Protein AF-A0A132H7J9-F1 (afdb_monomer)

pLDDT: mean 76.59, std 20.28, range [8.05, 97.94]

Mean predicted aligned error: 14.45 Å

Foldseek 3Di:
DPDDDPDDDDPPPPVVPQDPPPVPDDPDDPPPPVDDPDDDDDSDDPDDDDDDPDDADDPNCPVVCPVVCVVVVVVCVVVVVVVVVVVVVVVVVVVVVVVVVVVVVVVVVVVVVVVVVVVVVVVVVVVVVVVVVVVVVVVVVVVVVVVVVVVLVVVLVVVLVLVVVLLVVLVVVQVVQLVVVVVPDPFFDWAWLQDPARPDDLARTWIADQQAIAGEHEDQDPPVPDPDDDDPDDPVQPDPVSVVVSLVVQVVVCVVQVHQYWYQYAHPPSGHGPDPDPNSIAGSPPRDDDDPVVVNDPDWAFGGPLSVQSVLVVVVVVVCCVVPVPKDWHKDAFPPNWIKIWIADPNAIEIETEDADDPDPADDPVNLVVCCVRPVVCPLGKYWYWYKWKWFQDPVRDTDTDPTDTHSTDMDIDGPGTHIDDNVD

Solvent-accessible surface area (backbone atoms only — not comparable to full-atom values): 25227 Å² total; per-residue (Å²): 127,98,82,82,88,85,76,88,70,83,80,80,74,69,76,87,73,56,78,83,73,73,85,72,64,98,82,82,75,87,73,68,73,93,59,88,78,81,89,81,86,80,89,56,89,90,67,84,92,86,90,82,89,78,82,90,56,77,86,64,35,63,58,61,41,56,54,47,36,56,49,51,48,49,51,48,46,52,51,44,51,47,50,52,47,55,47,51,50,50,54,52,49,53,50,48,53,51,50,51,51,54,49,54,50,51,52,50,55,51,50,54,51,49,51,51,54,54,49,56,48,49,52,52,57,49,54,48,53,50,51,57,48,54,51,50,55,49,52,51,50,55,47,52,53,51,53,51,52,49,51,52,53,52,53,50,52,50,53,51,50,53,47,55,50,34,50,54,50,51,53,46,56,50,49,62,47,44,63,61,46,56,82,74,54,84,80,37,64,65,51,76,55,61,63,92,48,98,82,64,69,88,42,71,32,29,35,34,42,36,47,37,43,38,37,30,31,80,36,74,59,66,46,91,83,46,92,87,56,80,76,86,68,61,100,86,47,95,47,78,62,51,57,50,53,50,52,49,55,38,42,56,54,22,57,78,48,73,29,48,37,30,32,35,43,22,34,78,76,85,48,37,64,67,45,87,65,83,76,37,31,21,31,69,84,79,65,47,80,48,59,70,81,82,66,47,60,99,65,87,33,76,58,31,68,56,60,52,38,53,50,53,48,50,55,52,55,48,54,45,38,73,80,35,77,80,47,52,76,47,58,45,82,46,69,100,61,35,34,31,39,40,35,35,56,96,92,41,72,36,40,30,41,44,48,88,48,75,98,65,95,67,83,51,66,72,59,52,52,50,45,49,68,78,37,61,90,52,56,85,50,59,35,28,39,40,35,54,46,44,30,29,50,44,101,84,74,45,74,39,82,40,94,70,59,41,41,33,53,64,67,47,78,46,78,76,45,73,46,69,54,69,88,88,97

Structure (mmCIF, N/CA/C/O backbone):
data_AF-A0A132H7J9-F1
#
_entry.id   AF-A0A132H7J9-F1
#
loop_
_atom_site.group_PDB
_atom_site.id
_atom_site.type_symbol
_atom_site.label_atom_id
_atom_site.label_alt_id
_atom_site.label_comp_id
_atom_site.label_asym_id
_atom_site.label_entity_id
_atom_site.label_seq_id
_atom_site.pdbx_PDB_ins_code
_atom_site.Cartn_x
_atom_site.Cartn_y
_atom_site.Cartn_z
_atom_site.occupancy
_atom_site.B_iso_or_equiv
_atom_site.auth_seq_id
_atom_site.auth_comp_id
_atom_site.auth_asym_id
_atom_site.auth_atom_id
_atom_site.pdbx_PDB_model_num
ATOM 1 N N . MET A 1 1 ? 111.116 64.242 15.586 1.00 50.97 1 MET A N 1
ATOM 2 C CA . MET A 1 1 ? 111.569 64.467 14.194 1.00 50.97 1 MET A CA 1
ATOM 3 C C . MET A 1 1 ? 113.022 64.935 14.108 1.00 50.97 1 MET A C 1
ATOM 5 O O . MET A 1 1 ? 113.766 64.302 13.376 1.00 50.97 1 MET A O 1
ATOM 9 N N . TYR A 1 2 ? 113.445 65.981 14.836 1.00 49.41 2 TYR A N 1
ATOM 10 C CA . TYR A 1 2 ? 114.842 66.459 14.885 1.00 49.41 2 TYR A CA 1
ATOM 11 C C . TYR A 1 2 ? 115.847 65.381 15.383 1.00 49.41 2 TYR A C 1
ATOM 13 O O . TYR A 1 2 ? 116.231 65.416 16.548 1.00 49.41 2 TYR A O 1
ATOM 21 N N . GLY A 1 3 ? 116.257 64.398 14.565 1.00 40.84 3 GLY A N 1
ATOM 22 C CA . GLY A 1 3 ? 117.256 63.423 15.032 1.00 40.84 3 GLY A CA 1
ATOM 23 C C . GLY A 1 3 ? 117.688 62.239 14.157 1.00 40.84 3 GLY A C 1
ATOM 24 O O . GLY A 1 3 ? 118.804 61.778 14.373 1.00 40.84 3 GLY A O 1
ATOM 25 N N . PHE A 1 4 ? 116.897 61.710 13.208 1.00 28.92 4 PHE A N 1
ATOM 26 C CA . PHE A 1 4 ? 117.290 60.455 12.529 1.00 28.92 4 PHE A CA 1
ATOM 27 C C . PHE A 1 4 ? 116.974 60.412 11.027 1.00 28.92 4 PHE A C 1
ATOM 29 O O . PHE A 1 4 ? 115.822 60.278 10.627 1.00 28.92 4 PHE A O 1
ATOM 36 N N . ILE A 1 5 ? 118.028 60.541 10.211 1.00 57.16 5 ILE A N 1
ATOM 37 C CA . ILE A 1 5 ? 117.982 60.649 8.736 1.00 57.16 5 ILE A CA 1
ATOM 38 C C . ILE A 1 5 ? 119.076 59.797 8.041 1.00 57.16 5 ILE A C 1
ATOM 40 O O . ILE A 1 5 ? 118.982 59.528 6.850 1.00 57.16 5 ILE A O 1
ATOM 44 N N . ALA A 1 6 ? 120.124 59.363 8.755 1.00 46.38 6 ALA A N 1
ATOM 45 C CA . ALA A 1 6 ? 121.454 59.199 8.148 1.00 46.38 6 ALA A CA 1
ATOM 46 C C . ALA A 1 6 ? 121.952 57.765 7.852 1.00 46.38 6 ALA A C 1
ATOM 48 O O . ALA A 1 6 ? 122.999 57.625 7.230 1.00 46.38 6 ALA A O 1
ATOM 49 N N . VAL A 1 7 ? 121.293 56.707 8.343 1.00 56.56 7 VAL A N 1
ATOM 50 C CA . VAL A 1 7 ? 121.995 55.426 8.629 1.00 56.56 7 VAL A CA 1
ATOM 51 C C . VAL A 1 7 ? 121.640 54.260 7.686 1.00 56.56 7 VAL A C 1
ATOM 53 O O . VAL A 1 7 ? 122.266 53.211 7.751 1.00 56.56 7 VAL A O 1
ATOM 56 N N . LEU A 1 8 ? 120.673 54.430 6.783 1.00 54.03 8 LEU A N 1
ATOM 57 C CA . LEU A 1 8 ? 120.218 53.446 5.780 1.00 54.03 8 LEU A CA 1
ATOM 58 C C . LEU A 1 8 ? 121.256 53.375 4.631 1.00 54.03 8 LEU A C 1
ATOM 60 O O . LEU A 1 8 ? 121.183 54.171 3.703 1.00 54.03 8 LEU A O 1
ATOM 64 N N . SER A 1 9 ? 122.363 52.623 4.696 1.00 8.05 9 SER A N 1
ATOM 65 C CA . SER A 1 9 ? 122.554 51.157 4.821 1.00 8.05 9 SER A CA 1
ATOM 66 C C . SER A 1 9 ? 121.818 50.346 3.747 1.00 8.05 9 SER A C 1
ATOM 68 O O . SER A 1 9 ? 120.612 50.157 3.837 1.00 8.05 9 SER A O 1
ATOM 70 N N . LEU A 1 10 ? 122.468 49.927 2.653 1.00 20.52 10 LEU A N 1
ATOM 71 C CA . LEU A 1 10 ? 123.530 48.896 2.505 1.00 20.52 10 LEU A CA 1
ATOM 72 C C . LEU A 1 10 ? 123.034 47.438 2.444 1.00 20.52 10 LEU A C 1
ATOM 74 O O . LEU A 1 10 ? 123.620 46.650 1.709 1.00 20.52 10 LEU A O 1
ATOM 78 N N . CYS A 1 11 ? 121.959 47.056 3.139 1.00 35.06 11 CYS A N 1
ATOM 79 C CA . CYS A 1 11 ? 121.608 45.632 3.328 1.00 35.06 11 CYS A CA 1
ATOM 80 C C . CYS A 1 11 ? 121.055 44.903 2.081 1.00 35.06 11 CYS A C 1
ATOM 82 O O . CYS A 1 11 ? 120.767 43.712 2.145 1.00 35.06 11 CYS A O 1
ATOM 84 N N . LEU A 1 12 ? 120.903 45.605 0.956 1.00 51.88 12 LEU A N 1
ATOM 85 C CA . LEU A 1 12 ? 120.253 45.146 -0.281 1.00 51.88 12 LEU A CA 1
ATOM 86 C C . LEU A 1 12 ? 120.899 43.877 -0.884 1.00 51.88 12 LEU A C 1
ATOM 88 O O . LEU A 1 12 ? 120.209 43.013 -1.414 1.00 51.88 12 LEU A O 1
ATOM 92 N N . LEU A 1 13 ? 122.234 43.798 -0.831 1.00 42.94 13 LEU A N 1
ATOM 93 C CA . LEU A 1 13 ? 123.091 42.969 -1.696 1.00 42.94 13 LEU A CA 1
ATOM 94 C C . LEU A 1 13 ? 122.782 41.457 -1.805 1.00 42.94 13 LEU A C 1
ATOM 96 O O . LEU A 1 13 ? 123.160 40.815 -2.781 1.00 42.94 13 LEU A O 1
ATOM 100 N N . TRP A 1 14 ? 122.222 40.846 -0.754 1.00 41.72 14 TRP A N 1
ATOM 101 C CA . TRP A 1 14 ? 122.621 39.472 -0.396 1.00 41.72 14 TRP A CA 1
ATOM 102 C C . TRP A 1 14 ? 121.597 38.352 -0.635 1.00 41.72 14 TRP A C 1
ATOM 104 O O . TRP A 1 14 ? 121.960 37.185 -0.534 1.00 41.72 14 TRP A O 1
ATOM 114 N N . HIS A 1 15 ? 120.352 38.652 -1.031 1.00 43.88 15 HIS A N 1
ATOM 115 C CA . HIS A 1 15 ? 119.448 37.594 -1.526 1.00 43.88 15 HIS A CA 1
ATOM 116 C C . HIS A 1 15 ? 119.684 37.249 -3.011 1.00 43.88 15 HIS A C 1
ATOM 118 O O . HIS A 1 15 ? 119.167 36.247 -3.501 1.00 43.88 15 HIS A O 1
ATOM 124 N N . PHE A 1 16 ? 120.544 38.001 -3.710 1.00 51.34 16 PHE A N 1
ATOM 125 C CA . PHE A 1 16 ? 120.952 37.785 -5.110 1.00 51.34 16 PHE A CA 1
ATOM 126 C C . PHE A 1 16 ? 121.833 36.529 -5.322 1.00 51.34 16 PHE A C 1
ATOM 128 O O . PHE A 1 16 ? 122.672 36.484 -6.215 1.00 51.34 16 PHE A O 1
ATOM 135 N N . TRP A 1 17 ? 121.698 35.531 -4.447 1.00 46.22 17 TRP A N 1
ATOM 136 C CA . TRP A 1 17 ? 122.647 34.431 -4.263 1.00 46.22 17 TRP A CA 1
ATOM 137 C C . TRP A 1 17 ? 122.011 33.034 -4.305 1.00 46.22 17 TRP A C 1
ATOM 139 O O . TRP A 1 17 ? 122.726 32.040 -4.315 1.00 46.22 17 TRP A O 1
ATOM 149 N N . PHE A 1 18 ? 120.676 32.945 -4.294 1.00 50.06 18 PHE A N 1
ATOM 150 C CA . PHE A 1 18 ? 119.963 31.698 -3.974 1.00 50.06 18 PHE A CA 1
ATOM 151 C C . PHE A 1 18 ? 119.156 31.087 -5.131 1.00 50.06 18 PHE A C 1
ATOM 153 O O . PHE A 1 18 ? 118.824 29.908 -5.077 1.00 50.06 18 PHE A O 1
ATOM 160 N N . TYR A 1 19 ? 118.821 31.865 -6.165 1.00 50.03 19 TYR A N 1
ATOM 161 C CA . TYR A 1 19 ? 117.887 31.425 -7.215 1.00 50.03 19 TYR A CA 1
ATOM 162 C C . TYR A 1 19 ? 118.511 30.423 -8.207 1.00 50.03 19 TYR A C 1
ATOM 164 O O . TYR A 1 19 ? 117.826 29.534 -8.707 1.00 50.03 19 TYR A O 1
ATOM 172 N N . ASP A 1 20 ? 119.819 30.531 -8.457 1.00 54.91 20 ASP A N 1
ATOM 173 C CA . ASP A 1 20 ? 120.493 29.834 -9.563 1.00 54.91 20 ASP A CA 1
ATOM 174 C C . ASP A 1 20 ? 120.840 28.358 -9.293 1.00 54.91 20 ASP A C 1
ATOM 176 O O . ASP A 1 20 ? 121.361 27.684 -10.182 1.00 54.91 20 ASP A O 1
ATOM 180 N N . LEU A 1 21 ? 120.569 27.812 -8.098 1.00 49.00 21 LEU A N 1
ATOM 181 C CA . LEU A 1 21 ? 120.975 26.433 -7.791 1.00 49.00 21 LEU A CA 1
ATOM 182 C C . LEU A 1 21 ? 119.980 25.366 -8.271 1.00 49.00 21 LEU A C 1
ATOM 184 O O . LEU A 1 21 ? 120.402 24.247 -8.549 1.00 49.00 21 LEU A O 1
ATOM 188 N N . LEU A 1 22 ? 118.680 25.670 -8.388 1.00 39.75 22 LEU A N 1
ATOM 189 C CA . LEU A 1 22 ? 117.637 24.636 -8.546 1.00 39.75 22 LEU A CA 1
ATOM 190 C C . LEU A 1 22 ? 116.855 24.609 -9.856 1.00 39.75 22 LEU A C 1
ATOM 192 O O . LEU A 1 22 ? 115.790 24.013 -9.983 1.00 39.75 22 LEU A O 1
ATOM 196 N N . TYR A 1 23 ? 117.574 25.013 -10.891 1.00 51.78 23 TYR A N 1
ATOM 197 C CA . TYR A 1 23 ? 117.462 24.547 -12.273 1.00 51.78 23 TYR A CA 1
ATOM 198 C C . TYR A 1 23 ? 117.686 23.008 -12.464 1.00 51.78 23 TYR A C 1
ATOM 200 O O . TYR A 1 23 ? 118.019 22.553 -13.552 1.00 51.78 23 TYR A O 1
ATOM 208 N N . TYR A 1 24 ? 117.572 22.165 -11.425 1.00 47.78 24 TYR A N 1
ATOM 209 C CA . TYR A 1 24 ? 118.338 20.904 -11.357 1.00 47.78 24 TYR A CA 1
ATOM 210 C C . TYR 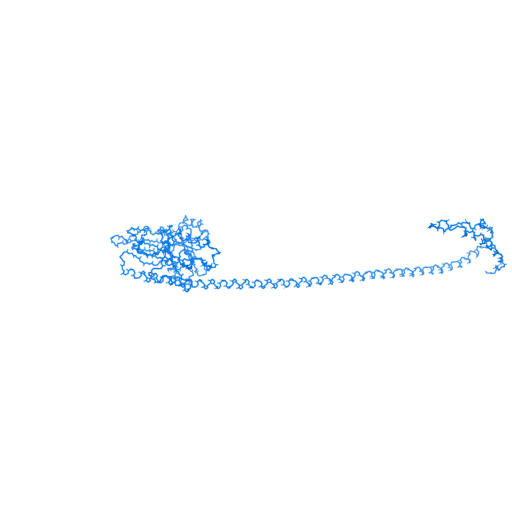A 1 24 ? 117.692 19.626 -11.955 1.00 47.78 24 TYR A C 1
ATOM 212 O O . TYR A 1 24 ? 118.424 18.658 -12.135 1.00 47.78 24 TYR A O 1
ATOM 220 N N . ASN A 1 25 ? 116.374 19.546 -12.242 1.00 48.34 25 ASN A N 1
ATOM 221 C CA . ASN A 1 25 ? 115.704 18.218 -12.315 1.00 48.34 25 ASN A CA 1
ATOM 222 C C . ASN A 1 25 ? 114.849 17.801 -13.536 1.00 48.34 25 ASN A C 1
ATOM 224 O O . ASN A 1 25 ? 114.648 16.601 -13.709 1.00 48.34 25 ASN A O 1
ATOM 228 N N . THR A 1 26 ? 114.342 18.674 -14.412 1.00 44.09 26 THR A N 1
ATOM 229 C CA . THR A 1 26 ? 113.275 18.273 -15.373 1.00 44.09 26 THR A CA 1
ATOM 230 C C . THR A 1 26 ? 113.697 17.427 -16.589 1.00 44.09 26 THR A C 1
ATOM 232 O O . THR A 1 26 ? 112.843 17.112 -17.416 1.00 44.09 26 THR A O 1
ATOM 235 N N . TYR A 1 27 ? 114.978 17.065 -16.747 1.00 49.38 27 TYR A N 1
ATOM 236 C CA . TYR A 1 27 ? 115.521 16.634 -18.051 1.00 49.38 27 TYR A CA 1
ATOM 237 C C . TYR A 1 27 ? 116.008 15.177 -18.183 1.00 49.38 27 TYR A C 1
ATOM 239 O O . TYR A 1 27 ? 116.503 14.822 -19.252 1.00 49.38 27 TYR A O 1
ATOM 247 N N . ILE A 1 28 ? 115.911 14.325 -17.151 1.00 37.62 28 ILE A N 1
ATOM 248 C CA . ILE A 1 28 ? 116.620 13.023 -17.172 1.00 37.62 28 ILE A CA 1
ATOM 249 C C . ILE A 1 28 ? 115.749 11.824 -17.605 1.00 37.62 28 ILE A C 1
ATOM 251 O O . ILE A 1 28 ? 116.236 10.998 -18.376 1.00 37.62 28 ILE A O 1
ATOM 255 N N . PHE A 1 29 ? 114.479 11.703 -17.184 1.00 45.03 29 PHE A N 1
ATOM 256 C CA . PHE A 1 29 ? 113.685 10.481 -17.430 1.00 45.03 29 PHE A CA 1
ATOM 257 C C . PHE A 1 29 ? 112.233 10.733 -17.895 1.00 45.03 29 PHE A C 1
ATOM 259 O O . PHE A 1 29 ? 111.514 11.476 -17.236 1.00 45.03 29 PHE A O 1
ATOM 266 N N . PRO A 1 30 ? 111.789 10.101 -19.007 1.00 47.66 30 PRO A N 1
ATOM 267 C CA . PRO A 1 30 ? 110.393 10.094 -19.467 1.00 47.66 30 PRO A CA 1
ATOM 268 C C . PRO A 1 30 ? 109.663 8.747 -19.249 1.00 47.66 30 PRO A C 1
ATOM 270 O O . PRO A 1 30 ? 108.604 8.521 -19.830 1.00 47.66 30 PRO A O 1
ATOM 273 N N . TRP A 1 31 ? 110.235 7.849 -18.442 1.00 50.66 31 TRP A N 1
ATOM 274 C CA . TRP A 1 31 ? 109.598 6.638 -17.911 1.00 50.66 31 TRP A CA 1
ATOM 275 C C . TRP A 1 31 ? 109.822 6.731 -16.389 1.00 50.66 31 TRP A C 1
ATOM 277 O O . TRP A 1 31 ? 110.976 6.761 -15.962 1.00 50.66 31 TRP A O 1
ATOM 287 N N . ARG A 1 32 ? 108.793 6.872 -15.549 1.00 40.03 32 ARG A N 1
ATOM 288 C CA . ARG A 1 32 ? 107.577 6.045 -15.472 1.00 40.03 32 ARG A CA 1
ATOM 289 C C . ARG A 1 32 ? 106.263 6.852 -15.448 1.00 40.03 32 ARG A C 1
ATOM 291 O O . ARG A 1 32 ? 105.361 6.536 -14.678 1.00 40.03 32 ARG A O 1
ATOM 298 N N . ARG A 1 33 ? 106.126 7.822 -16.353 1.00 43.59 33 ARG A N 1
ATOM 299 C CA . ARG A 1 33 ? 104.820 8.259 -16.898 1.00 43.59 33 ARG A CA 1
ATOM 300 C C . ARG A 1 33 ? 104.027 6.997 -17.263 1.00 43.59 33 ARG A C 1
ATOM 302 O O . ARG A 1 33 ? 104.491 6.230 -18.098 1.00 43.59 33 ARG A O 1
ATOM 309 N N . ASP A 1 34 ? 102.969 6.629 -16.551 1.00 49.28 34 ASP A N 1
ATOM 310 C CA . ASP A 1 34 ? 101.757 7.429 -16.347 1.00 49.28 34 ASP A CA 1
ATOM 311 C C . ASP A 1 34 ? 101.444 7.859 -14.890 1.00 49.28 34 ASP A C 1
ATOM 313 O O . ASP A 1 34 ? 100.342 8.340 -14.624 1.00 49.28 34 ASP A O 1
ATOM 317 N N . ASP A 1 35 ? 102.400 7.753 -13.956 1.00 42.41 35 ASP A N 1
ATOM 318 C CA . ASP A 1 35 ? 102.215 8.123 -12.539 1.00 42.41 35 ASP A CA 1
ATOM 319 C C . ASP A 1 35 ? 102.989 9.411 -12.135 1.00 42.41 35 ASP A C 1
ATOM 321 O O . ASP A 1 35 ? 104.213 9.474 -12.237 1.00 42.41 35 ASP A O 1
ATOM 325 N N . PHE A 1 36 ? 102.295 10.401 -11.557 1.00 45.06 36 PHE A N 1
ATOM 326 C CA . PHE A 1 36 ? 102.840 11.570 -10.825 1.00 45.06 36 PHE A CA 1
ATOM 327 C C . PHE A 1 36 ? 103.783 12.565 -11.560 1.00 45.06 36 PHE A C 1
ATOM 329 O O . PHE A 1 36 ? 103.305 13.659 -11.847 1.00 45.06 36 PHE A O 1
ATOM 336 N N . GLU A 1 37 ? 105.081 12.264 -11.756 1.00 48.12 37 GLU A N 1
ATOM 337 C CA . GLU A 1 37 ? 106.197 13.162 -12.199 1.00 48.12 37 GLU A CA 1
ATOM 338 C C . GLU A 1 37 ? 105.899 14.695 -12.191 1.00 48.12 37 GLU A C 1
ATOM 340 O O . GLU A 1 37 ? 105.429 15.244 -13.188 1.00 48.12 37 GLU A O 1
ATOM 345 N N . THR A 1 38 ? 106.144 15.519 -11.160 1.00 55.19 38 THR A N 1
ATOM 346 C CA . THR A 1 38 ? 106.938 15.425 -9.906 1.00 55.19 38 THR A CA 1
ATOM 347 C C . THR A 1 38 ? 108.460 15.194 -10.103 1.00 55.19 38 THR A C 1
ATOM 349 O O . THR A 1 38 ? 108.894 14.804 -11.180 1.00 55.19 38 THR A O 1
ATOM 352 N N . ASP A 1 39 ? 109.375 15.507 -9.169 1.00 46.34 39 ASP A N 1
ATOM 353 C CA . ASP A 1 39 ? 109.185 15.720 -7.718 1.00 46.34 39 ASP A CA 1
ATOM 354 C C . ASP A 1 39 ? 110.176 16.683 -7.016 1.00 46.34 39 ASP A C 1
ATOM 356 O O . ASP A 1 39 ? 109.766 17.473 -6.169 1.00 46.34 39 ASP A O 1
ATOM 360 N N . LEU A 1 40 ? 111.482 16.606 -7.311 1.00 58.09 40 LEU A N 1
ATOM 361 C CA . LEU A 1 40 ? 112.493 16.684 -6.240 1.00 58.09 40 LEU A CA 1
ATOM 362 C C . LEU A 1 40 ? 113.475 17.881 -6.282 1.00 58.09 40 LEU A C 1
ATOM 364 O O . LEU A 1 40 ? 113.665 18.538 -7.304 1.00 58.09 40 LEU A O 1
ATOM 368 N N . VAL A 1 41 ? 114.202 18.075 -5.170 1.00 36.09 41 VAL A N 1
ATOM 369 C CA . VAL A 1 41 ? 115.429 18.893 -5.035 1.00 36.09 41 VAL A CA 1
ATOM 370 C C . VAL A 1 41 ? 115.538 19.396 -3.580 1.00 36.09 41 VAL A C 1
ATOM 372 O O . VAL A 1 41 ? 115.444 18.566 -2.667 1.00 36.09 41 VAL A O 1
ATOM 375 N N . ARG A 1 42 ? 115.654 20.715 -3.298 1.00 39.78 42 ARG A N 1
ATOM 376 C CA . ARG A 1 42 ? 115.512 21.168 -1.887 1.00 39.78 42 ARG A CA 1
ATOM 377 C C . ARG A 1 42 ? 116.052 22.531 -1.449 1.00 39.78 42 ARG A C 1
ATOM 379 O O . ARG A 1 42 ? 116.406 22.686 -0.282 1.00 39.78 42 ARG A O 1
ATOM 386 N N . ASP A 1 43 ? 116.067 23.507 -2.334 1.00 42.34 43 ASP A N 1
ATOM 387 C CA . ASP A 1 43 ? 116.009 24.954 -2.051 1.00 42.34 43 ASP A CA 1
ATOM 388 C C . ASP A 1 43 ? 117.421 25.531 -1.773 1.00 42.34 43 ASP A C 1
ATOM 390 O O . ASP A 1 43 ? 117.912 26.459 -2.408 1.00 42.34 43 ASP A O 1
ATOM 394 N N . TRP A 1 44 ? 118.107 24.806 -0.878 1.00 27.67 44 TRP A N 1
ATOM 395 C CA . TRP A 1 44 ? 119.552 24.670 -0.661 1.00 27.67 44 TRP A CA 1
ATOM 396 C C . TRP A 1 44 ? 120.266 25.748 0.176 1.00 27.67 44 TRP A C 1
ATOM 398 O O . TRP A 1 44 ? 119.667 26.317 1.082 1.00 27.67 44 TRP A O 1
ATOM 408 N N . LEU A 1 45 ? 121.594 25.849 0.003 1.00 48.66 45 LEU A N 1
ATOM 409 C CA . LEU A 1 45 ? 122.595 26.636 0.754 1.00 48.66 45 LEU A CA 1
ATOM 410 C C . LEU A 1 45 ? 122.164 27.180 2.152 1.00 48.66 45 LEU A C 1
ATOM 412 O O . LEU A 1 45 ? 122.152 28.392 2.362 1.00 48.66 45 LEU A O 1
ATOM 416 N N . PRO A 1 46 ? 121.871 26.310 3.150 1.00 17.39 46 PRO A N 1
ATOM 417 C CA . PRO A 1 46 ? 121.857 26.690 4.577 1.00 17.39 46 PRO A CA 1
ATOM 418 C C . PRO A 1 46 ? 120.598 27.398 5.136 1.00 17.39 46 PRO A C 1
ATOM 420 O O . PRO A 1 46 ? 120.299 27.258 6.323 1.00 17.39 46 PRO A O 1
ATOM 423 N N . VAL A 1 47 ? 119.857 28.162 4.328 1.00 35.75 47 VAL A N 1
ATOM 424 C CA . VAL A 1 47 ? 118.837 29.124 4.824 1.00 35.75 47 VAL A CA 1
ATOM 425 C C . VAL A 1 47 ? 119.552 30.360 5.418 1.00 35.75 47 VAL A C 1
ATOM 427 O O . VAL A 1 47 ? 120.772 30.470 5.283 1.00 35.75 47 VAL A O 1
ATOM 430 N N . PHE A 1 48 ? 118.862 31.303 6.090 1.00 38.75 48 PHE A N 1
ATOM 431 C CA . PHE A 1 48 ? 119.550 32.518 6.570 1.00 38.75 48 PHE A CA 1
ATOM 432 C C . PHE A 1 48 ? 119.015 33.292 7.809 1.00 38.75 48 PHE A C 1
ATOM 434 O O . PHE A 1 48 ? 117.897 33.788 7.837 1.00 38.75 48 PHE A O 1
ATOM 441 N N . ILE A 1 49 ? 119.931 33.433 8.787 1.00 50.28 49 ILE A N 1
ATOM 442 C CA . ILE A 1 49 ? 120.403 34.626 9.548 1.00 50.28 49 ILE A CA 1
ATOM 443 C C . ILE A 1 49 ? 119.443 35.603 10.288 1.00 50.28 49 ILE A C 1
ATOM 445 O O . ILE A 1 49 ? 118.437 36.063 9.763 1.00 50.28 49 ILE A O 1
ATOM 449 N N . ALA A 1 50 ? 119.859 36.034 11.495 1.00 44.66 50 ALA A N 1
ATOM 450 C CA . ALA A 1 50 ? 119.341 37.195 12.247 1.00 44.66 50 ALA A CA 1
ATOM 451 C C . ALA A 1 50 ? 120.387 37.725 13.268 1.00 44.66 50 ALA A C 1
ATOM 453 O O . ALA A 1 50 ? 121.248 36.958 13.699 1.00 44.66 50 ALA A O 1
ATOM 454 N N . LEU A 1 51 ? 120.338 39.015 13.663 1.00 9.90 51 LEU A N 1
ATOM 455 C CA . LEU A 1 51 ? 121.224 39.638 14.682 1.00 9.90 51 LEU A CA 1
ATOM 456 C C . LEU A 1 51 ? 120.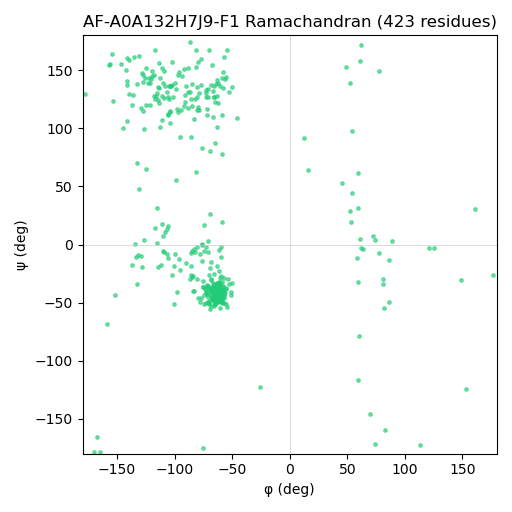714 41.042 15.134 1.00 9.90 51 LEU A C 1
ATOM 458 O O . LEU A 1 51 ? 119.584 41.395 14.816 1.00 9.90 51 LEU A O 1
ATOM 462 N N . VAL A 1 52 ? 121.570 41.838 15.817 1.00 42.41 52 VAL A N 1
ATOM 463 C CA . VAL A 1 52 ? 121.604 43.332 15.951 1.00 42.41 52 VAL A CA 1
ATOM 464 C C . VAL A 1 52 ? 121.502 43.971 17.360 1.00 42.41 52 VAL A C 1
ATOM 466 O O . VAL A 1 52 ? 121.712 45.174 17.501 1.00 42.41 52 VAL A O 1
ATOM 469 N N . SER A 1 53 ? 121.317 43.201 18.435 1.00 31.22 53 SER A N 1
ATOM 470 C CA . SER A 1 53 ? 121.810 43.563 19.789 1.00 31.22 53 SER A CA 1
ATOM 471 C C . SER A 1 53 ? 120.960 44.548 20.637 1.00 31.22 53 SER A C 1
ATOM 473 O O . SER A 1 53 ? 120.611 44.214 21.764 1.00 31.22 53 SER A O 1
ATOM 475 N N . LEU A 1 54 ? 120.647 45.733 20.089 1.00 39.47 54 LEU A N 1
ATOM 476 C CA . LEU A 1 54 ? 119.913 46.905 20.639 1.00 39.47 54 LEU A CA 1
ATOM 477 C C . LEU A 1 54 ? 120.292 47.489 22.034 1.00 39.47 54 LEU A C 1
ATOM 479 O O . LEU A 1 54 ? 120.827 46.814 22.907 1.00 39.47 54 LEU A O 1
ATOM 483 N N . LEU A 1 55 ? 120.041 48.799 22.239 1.00 34.31 55 LEU A N 1
ATOM 484 C CA . LEU A 1 55 ? 120.256 49.531 23.510 1.00 34.31 55 LEU A CA 1
ATOM 485 C C . LEU A 1 55 ? 119.531 50.908 23.521 1.00 34.31 55 LEU A C 1
ATOM 487 O O . LEU A 1 55 ? 118.925 51.299 22.527 1.00 34.31 55 LEU A O 1
ATOM 491 N N . PHE A 1 56 ? 119.698 51.664 24.617 1.00 54.38 56 PHE A N 1
ATOM 492 C CA . PHE A 1 56 ? 119.276 53.061 24.880 1.00 54.38 56 PHE A CA 1
ATOM 493 C C . PHE A 1 56 ? 117.793 53.327 25.224 1.00 54.38 56 PHE A C 1
ATOM 495 O O . PHE A 1 56 ? 116.900 52.562 24.881 1.00 54.38 56 PHE A O 1
ATOM 502 N N . PHE A 1 57 ? 117.578 54.369 26.046 1.00 44.38 57 PHE A N 1
ATOM 503 C CA . PHE A 1 57 ? 116.530 54.345 27.083 1.00 44.38 57 PHE A CA 1
ATOM 504 C C . PHE A 1 57 ? 116.042 55.718 27.611 1.00 44.38 57 PHE A C 1
ATOM 506 O O . PHE A 1 57 ? 114.884 56.077 27.406 1.00 44.38 57 PHE A O 1
ATOM 513 N N . PRO A 1 58 ? 116.882 56.474 28.352 1.00 52.38 58 PRO A N 1
ATOM 514 C CA . PRO A 1 58 ? 116.832 56.623 29.818 1.00 52.38 58 PRO A CA 1
ATOM 515 C C . PRO A 1 58 ? 115.438 56.392 30.461 1.00 52.38 58 PRO A C 1
ATOM 517 O O . PRO A 1 58 ? 114.958 55.274 30.340 1.00 52.38 58 PRO A O 1
ATOM 520 N N . LEU A 1 59 ? 114.715 57.219 31.225 1.00 53.12 59 LEU A N 1
ATOM 521 C CA . LEU A 1 59 ? 114.820 58.567 31.800 1.00 53.12 59 LEU A CA 1
ATOM 522 C C . LEU A 1 59 ? 114.407 59.843 31.026 1.00 53.12 59 LEU A C 1
ATOM 524 O O . LEU A 1 59 ? 114.146 60.833 31.694 1.00 53.12 59 LEU A O 1
ATOM 528 N N . TRP A 1 60 ? 114.153 59.930 29.718 1.00 48.28 60 TRP A N 1
ATOM 529 C CA . TRP A 1 60 ? 114.822 59.411 28.528 1.00 48.28 60 TRP A CA 1
ATOM 530 C C . TRP A 1 60 ? 113.922 59.072 27.296 1.00 48.28 60 TRP A C 1
ATOM 532 O O . TRP A 1 60 ? 114.389 59.213 26.166 1.00 48.28 60 TRP A O 1
ATOM 542 N N . LEU A 1 61 ? 112.648 58.657 27.308 1.00 31.31 61 LEU A N 1
ATOM 543 C CA . LEU A 1 61 ? 111.641 58.351 28.335 1.00 31.31 61 LEU A CA 1
ATOM 544 C C . LEU A 1 61 ? 111.183 59.484 29.275 1.00 31.31 61 LEU A C 1
ATOM 546 O O . LEU A 1 61 ? 111.646 60.613 29.214 1.00 31.31 61 LEU A O 1
ATOM 550 N N . ASP A 1 62 ? 110.154 59.185 30.059 1.00 16.12 62 ASP A N 1
ATOM 551 C CA . ASP A 1 62 ? 109.495 60.002 31.089 1.00 16.12 62 ASP A CA 1
ATOM 552 C C . ASP A 1 62 ? 108.864 61.361 30.687 1.00 16.12 62 ASP A C 1
ATOM 554 O O . ASP A 1 62 ? 107.741 61.632 31.118 1.00 16.12 62 ASP A O 1
ATOM 558 N N . ASP A 1 63 ? 109.387 62.110 29.708 1.00 50.06 63 ASP A N 1
ATOM 559 C CA . ASP A 1 63 ? 108.772 63.355 29.207 1.00 50.06 63 ASP A CA 1
ATOM 560 C C . ASP A 1 63 ? 107.982 63.335 27.869 1.00 50.06 63 ASP A C 1
ATOM 562 O O . ASP A 1 63 ? 107.058 64.126 27.746 1.00 50.06 63 ASP A O 1
ATOM 566 N N . LYS A 1 64 ? 108.135 62.505 26.823 1.00 48.69 64 LYS A N 1
ATOM 567 C CA . LYS A 1 64 ? 108.724 61.165 26.603 1.00 48.69 64 LYS A CA 1
ATOM 568 C C . LYS A 1 64 ? 108.144 60.010 27.445 1.00 48.69 64 LYS A C 1
ATOM 570 O O . LYS A 1 64 ? 108.288 58.852 27.069 1.00 48.69 64 LYS A O 1
ATOM 575 N N . ARG A 1 65 ? 107.333 60.319 28.462 1.00 44.31 65 ARG A N 1
ATOM 576 C CA . ARG A 1 65 ? 106.115 59.587 28.849 1.00 44.31 65 ARG A CA 1
ATOM 577 C C . ARG A 1 65 ? 104.951 60.538 29.087 1.00 44.31 65 ARG A C 1
ATOM 579 O O . ARG A 1 65 ? 103.859 60.121 28.766 1.00 44.31 65 ARG A O 1
ATOM 586 N N . THR A 1 66 ? 105.095 61.763 29.603 1.00 50.78 66 THR A N 1
ATOM 587 C CA . THR A 1 66 ? 103.928 62.657 29.835 1.00 50.78 66 THR A CA 1
ATOM 588 C C . THR A 1 66 ? 103.395 63.338 28.575 1.00 50.78 66 THR A C 1
ATOM 590 O O . THR A 1 66 ? 102.199 63.248 28.315 1.00 50.78 66 THR A O 1
ATOM 593 N N . ASN A 1 67 ? 104.240 63.959 27.752 1.00 53.09 67 ASN A N 1
ATOM 594 C CA . ASN A 1 67 ? 103.810 64.512 26.462 1.00 53.09 67 ASN A CA 1
ATOM 595 C C . ASN A 1 67 ? 103.596 63.386 25.437 1.00 53.09 67 ASN A C 1
ATOM 597 O O . ASN A 1 67 ? 102.600 63.379 24.721 1.00 53.09 67 ASN A O 1
ATOM 601 N N . LEU A 1 68 ? 104.442 62.345 25.489 1.00 52.75 68 LEU A N 1
ATOM 602 C CA . LEU A 1 68 ? 104.211 61.098 24.750 1.00 52.75 68 LEU A CA 1
ATOM 603 C C . LEU A 1 68 ? 102.878 60.438 25.157 1.00 52.75 68 LEU A C 1
ATOM 605 O O . LEU A 1 68 ? 102.229 59.845 24.309 1.00 52.75 68 LEU A O 1
ATOM 609 N N . LYS A 1 69 ? 102.436 60.578 26.420 1.00 51.78 69 LYS A N 1
ATOM 610 C CA . LYS A 1 69 ? 101.086 60.203 26.875 1.00 51.78 69 LYS A CA 1
ATOM 611 C C . LYS A 1 69 ? 100.029 61.137 26.323 1.00 51.78 69 LYS A C 1
ATOM 613 O O . LYS A 1 69 ? 99.062 60.608 25.827 1.00 51.78 69 LYS A O 1
ATOM 618 N N . TRP A 1 70 ? 100.142 62.464 26.385 1.00 54.81 70 TRP A N 1
ATOM 619 C CA . TRP A 1 70 ? 99.078 63.325 25.840 1.00 54.81 70 TRP A CA 1
ATOM 620 C C . TRP A 1 70 ? 98.893 63.139 24.325 1.00 54.81 70 TRP A C 1
ATOM 622 O O . TRP A 1 70 ? 97.756 63.176 23.856 1.00 54.81 70 TRP A O 1
ATOM 632 N N . GLU A 1 71 ? 99.964 62.861 23.575 1.00 54.84 71 GLU A N 1
ATOM 633 C CA . GLU A 1 71 ? 99.871 62.498 22.157 1.00 54.84 71 GLU A CA 1
ATOM 634 C C . GLU A 1 71 ? 99.361 61.063 21.953 1.00 54.84 71 GLU A C 1
ATOM 636 O O . GLU A 1 71 ? 98.345 60.913 21.278 1.00 54.84 71 GLU A O 1
ATOM 641 N N . LEU A 1 72 ? 99.926 60.021 22.594 1.00 49.66 72 LEU A N 1
ATOM 642 C CA . LEU A 1 72 ? 99.346 58.668 22.498 1.00 49.66 72 LEU A CA 1
ATOM 643 C C . LEU A 1 72 ? 97.915 58.610 23.036 1.00 49.66 72 LEU A C 1
ATOM 645 O O . LEU A 1 72 ? 97.140 57.826 22.526 1.00 49.66 72 LEU A O 1
ATOM 649 N N . GLN A 1 73 ? 97.533 59.385 24.049 1.00 77.00 73 GLN A N 1
ATOM 650 C CA . GLN A 1 73 ? 96.176 59.403 24.600 1.00 77.00 73 GLN A CA 1
ATOM 651 C C . GLN A 1 73 ? 95.222 60.116 23.656 1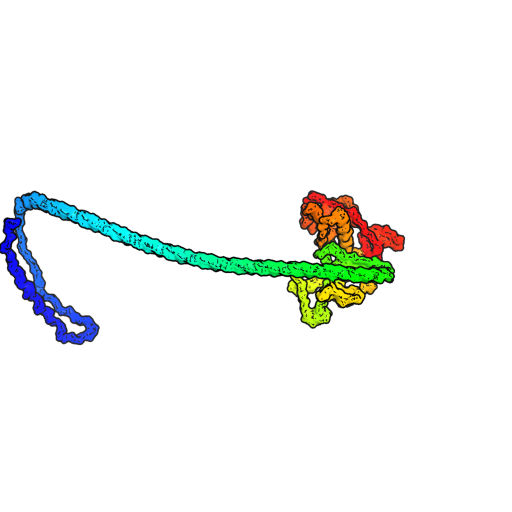.00 77.00 73 GLN A C 1
ATOM 653 O O . GLN A 1 73 ? 94.106 59.636 23.511 1.00 77.00 73 GLN A O 1
ATOM 658 N N . ARG A 1 74 ? 95.629 61.206 22.988 1.00 66.69 74 ARG A N 1
ATOM 659 C CA . ARG A 1 74 ? 94.795 61.819 21.946 1.00 66.69 74 ARG A CA 1
ATOM 660 C C . ARG A 1 74 ? 94.662 60.884 20.750 1.00 66.69 74 ARG A C 1
ATOM 662 O O . ARG A 1 74 ? 93.545 60.626 20.323 1.00 66.69 74 ARG A O 1
ATOM 669 N N . GLU A 1 75 ? 95.761 60.293 20.290 1.00 59.75 75 GLU A N 1
ATOM 670 C CA . GLU A 1 75 ? 95.732 59.349 19.175 1.00 59.75 75 GLU A CA 1
ATOM 671 C C . GLU A 1 75 ? 94.974 58.061 19.539 1.00 59.75 75 GLU A C 1
ATOM 673 O O . GLU A 1 75 ? 94.180 57.579 18.743 1.00 59.75 75 GLU A O 1
ATOM 678 N N . HIS A 1 76 ? 95.110 57.534 20.761 1.00 75.31 76 HIS A N 1
ATOM 679 C CA . HIS A 1 76 ? 94.266 56.448 21.266 1.00 75.31 76 HIS A CA 1
ATOM 680 C C . HIS A 1 76 ? 92.809 56.883 21.410 1.00 75.31 76 HIS A C 1
ATOM 682 O O . HIS A 1 76 ? 91.948 56.049 21.179 1.00 75.31 76 HIS A O 1
ATOM 688 N N . HIS A 1 77 ? 92.497 58.129 21.778 1.00 74.50 77 HIS A N 1
ATOM 689 C CA . HIS A 1 77 ? 91.115 58.602 21.904 1.00 74.50 77 HIS A CA 1
ATOM 690 C C . HIS A 1 77 ? 90.455 58.762 20.530 1.00 74.50 77 HIS A C 1
ATOM 692 O O . HIS A 1 77 ? 89.329 58.313 20.345 1.00 74.50 77 HIS A O 1
ATOM 698 N N . GLU A 1 78 ? 91.169 59.312 19.546 1.00 76.50 78 GLU A N 1
ATOM 699 C CA . GLU A 1 78 ? 90.721 59.418 18.155 1.00 76.50 78 GLU A CA 1
ATOM 700 C C . GLU A 1 78 ? 90.629 58.038 17.489 1.00 76.50 78 GLU A C 1
ATOM 702 O O . GLU A 1 78 ? 89.593 57.711 16.913 1.00 76.50 78 GLU A O 1
ATOM 707 N N . ARG A 1 79 ? 91.639 57.167 17.646 1.00 74.44 79 ARG A N 1
ATOM 708 C CA . ARG A 1 79 ? 91.582 55.762 17.198 1.00 74.44 79 ARG A CA 1
ATOM 709 C C . ARG A 1 79 ? 90.472 54.981 17.910 1.00 74.44 79 ARG A C 1
ATOM 711 O O . ARG A 1 79 ? 89.837 54.157 17.267 1.00 74.44 79 ARG A O 1
ATOM 718 N N . TYR A 1 80 ? 90.209 55.229 19.196 1.00 82.00 80 TYR A N 1
ATOM 719 C CA . TYR A 1 80 ? 89.138 54.574 19.960 1.00 82.00 80 TYR A CA 1
ATOM 720 C C . TYR A 1 80 ? 87.754 55.045 19.519 1.00 82.00 80 TYR A C 1
ATOM 722 O O . TYR A 1 80 ? 86.885 54.208 19.308 1.00 82.00 80 TYR A O 1
ATOM 730 N N . TRP A 1 81 ? 87.539 56.350 19.333 1.00 79.25 81 TRP A N 1
ATOM 731 C CA . TRP A 1 81 ? 86.279 56.863 18.794 1.00 79.25 81 TRP A CA 1
ATOM 732 C C . TRP A 1 81 ? 86.054 56.414 17.359 1.00 79.25 81 TRP A C 1
ATOM 734 O O . TRP A 1 81 ? 84.948 55.988 17.045 1.00 79.25 81 TRP A O 1
ATOM 744 N N . LYS A 1 82 ? 87.093 56.431 16.516 1.00 87.00 82 LYS A N 1
ATOM 745 C CA . LYS A 1 82 ? 87.007 55.908 15.153 1.00 87.00 82 LYS A CA 1
ATOM 746 C C . LYS A 1 82 ? 86.695 54.413 15.152 1.00 87.00 82 LYS A C 1
ATOM 748 O O . LYS A 1 82 ? 85.730 54.020 14.523 1.00 87.00 82 LYS A O 1
ATOM 753 N N . TYR A 1 83 ? 87.411 53.603 15.932 1.00 88.00 83 TYR A N 1
ATOM 754 C CA . TYR A 1 83 ? 87.114 52.175 16.097 1.00 88.00 83 TYR A CA 1
ATOM 755 C C . TYR A 1 83 ? 85.692 51.934 16.623 1.00 88.00 83 TYR A C 1
ATOM 757 O O . TYR A 1 83 ? 84.994 51.059 16.126 1.00 88.00 83 TYR A O 1
ATOM 765 N N . ARG A 1 84 ? 85.234 52.717 17.606 1.00 88.50 84 ARG A N 1
ATOM 766 C CA . ARG A 1 84 ? 83.881 52.621 18.170 1.00 88.50 84 ARG A CA 1
ATOM 767 C C . ARG A 1 84 ? 82.806 52.999 17.151 1.00 88.50 84 ARG A C 1
ATOM 769 O O . ARG A 1 84 ? 81.742 52.390 17.158 1.00 88.50 84 ARG A O 1
ATOM 776 N N . GLU A 1 85 ? 83.073 53.978 16.294 1.00 87.69 85 GLU A N 1
ATOM 777 C CA . GLU A 1 85 ? 82.174 54.382 15.214 1.00 87.69 85 GLU A CA 1
ATOM 778 C C . GLU A 1 85 ? 82.189 53.365 14.063 1.00 87.69 85 GLU A C 1
ATOM 780 O O . GLU A 1 85 ? 81.123 52.943 13.635 1.00 87.69 85 GLU A O 1
ATOM 785 N N . ASP A 1 86 ? 83.361 52.873 13.648 1.00 90.25 86 ASP A N 1
ATOM 786 C CA . ASP A 1 86 ? 83.520 51.786 12.672 1.00 90.25 86 ASP A CA 1
ATOM 787 C C . ASP A 1 86 ? 82.805 50.502 13.152 1.00 90.25 86 ASP A C 1
ATOM 789 O O . ASP A 1 86 ? 82.156 49.816 12.363 1.00 90.25 86 ASP A O 1
ATOM 793 N N . VAL A 1 87 ? 82.873 50.183 14.453 1.00 90.00 87 VAL A N 1
ATOM 794 C CA . VAL A 1 87 ? 82.108 49.087 15.079 1.00 90.00 87 VAL A CA 1
ATOM 795 C C . VAL A 1 87 ? 80.611 49.390 15.078 1.00 90.00 87 VAL A C 1
ATOM 797 O O . VAL A 1 87 ? 79.842 48.537 14.651 1.00 90.00 87 VAL A O 1
ATOM 800 N N . ARG A 1 88 ? 80.180 50.597 15.472 1.00 92.94 88 ARG A N 1
ATOM 801 C CA . ARG A 1 88 ? 78.759 50.994 15.462 1.00 92.94 88 ARG A CA 1
ATOM 802 C C . ARG A 1 88 ? 78.148 50.933 14.059 1.00 92.94 88 ARG A C 1
ATOM 804 O O . ARG A 1 88 ? 76.997 50.528 13.916 1.00 92.94 88 ARG A O 1
ATOM 811 N N . ILE A 1 89 ? 78.908 51.319 13.036 1.00 91.50 89 ILE A N 1
ATOM 812 C CA . ILE A 1 89 ? 78.512 51.220 11.628 1.00 91.50 89 ILE A CA 1
ATOM 813 C C . ILE A 1 89 ? 78.356 49.746 11.244 1.00 91.50 89 ILE A C 1
ATOM 815 O O . ILE A 1 89 ? 77.275 49.364 10.808 1.00 91.50 89 ILE A O 1
ATOM 819 N N . ARG A 1 90 ? 79.352 48.892 11.521 1.00 91.56 90 ARG A N 1
ATOM 820 C CA . ARG A 1 90 ? 79.273 47.444 11.243 1.00 91.56 90 ARG A CA 1
ATOM 821 C C . ARG A 1 90 ? 78.148 46.738 12.000 1.00 91.56 90 ARG A C 1
ATOM 823 O O . ARG A 1 90 ? 77.522 45.840 11.452 1.00 91.56 90 ARG A O 1
ATOM 830 N N . GLU A 1 91 ? 77.863 47.135 13.239 1.00 93.25 91 GLU A N 1
ATOM 831 C CA . GLU A 1 91 ? 76.720 46.631 14.011 1.00 93.25 91 GLU A CA 1
ATOM 832 C C . GLU A 1 91 ? 75.388 47.023 13.355 1.00 93.25 91 GLU A C 1
ATOM 834 O O . GLU A 1 91 ? 74.486 46.192 13.262 1.00 93.25 91 GLU A O 1
ATOM 839 N N . GLN A 1 92 ? 75.262 48.255 12.848 1.00 92.94 92 GLN A N 1
ATOM 840 C CA . GLN A 1 92 ? 74.077 48.700 12.107 1.00 92.94 92 GLN A CA 1
ATOM 841 C C . GLN A 1 92 ? 73.960 48.048 10.723 1.00 92.94 92 GLN A C 1
ATOM 843 O O . GLN A 1 92 ? 72.850 47.744 10.292 1.00 92.94 92 GLN A O 1
ATOM 848 N N . GLU A 1 93 ? 75.073 47.811 10.030 1.00 93.12 93 GLU A N 1
ATOM 849 C CA . GLU A 1 93 ? 75.115 47.085 8.756 1.00 93.12 93 GLU A CA 1
ATOM 850 C C . GLU A 1 93 ? 74.699 45.625 8.958 1.00 93.12 93 GLU A C 1
ATOM 852 O O . GLU A 1 93 ? 73.735 45.189 8.337 1.00 93.12 93 GLU A O 1
ATOM 857 N N . ALA A 1 94 ? 75.293 44.913 9.921 1.00 92.62 94 ALA A N 1
ATOM 858 C CA . ALA A 1 94 ? 74.911 43.541 10.260 1.00 92.62 94 ALA A CA 1
ATOM 859 C C . ALA A 1 94 ? 73.449 43.428 10.741 1.00 92.62 94 ALA A C 1
ATOM 861 O O . ALA A 1 94 ? 72.763 42.460 10.414 1.00 92.62 94 ALA A O 1
ATOM 862 N N . GLN A 1 95 ? 72.931 44.421 11.477 1.00 93.19 95 GLN A N 1
ATOM 863 C CA . GLN A 1 95 ? 71.506 44.485 11.833 1.00 93.19 95 GLN A CA 1
ATOM 864 C C . GLN A 1 95 ? 70.607 44.699 10.607 1.00 93.19 95 GLN A C 1
ATOM 866 O O . GLN A 1 95 ? 69.551 44.075 10.524 1.00 93.19 95 GLN A O 1
ATOM 871 N N . ARG A 1 96 ? 71.013 45.536 9.642 1.00 93.44 96 ARG A N 1
ATOM 872 C CA . ARG A 1 96 ? 70.275 45.753 8.384 1.00 93.44 96 ARG A CA 1
ATOM 873 C C . ARG A 1 96 ? 70.301 44.525 7.481 1.00 93.44 96 ARG A C 1
ATOM 875 O O . ARG A 1 96 ? 69.257 44.169 6.950 1.00 93.44 96 ARG A O 1
ATOM 882 N N . GLU A 1 97 ? 71.450 43.870 7.331 1.00 93.56 97 GLU A N 1
ATOM 883 C CA . GLU A 1 97 ? 71.585 42.625 6.566 1.00 93.56 97 GLU A CA 1
ATOM 884 C C . GLU A 1 97 ? 70.741 41.509 7.182 1.00 93.56 97 GLU A C 1
ATOM 886 O O . GLU A 1 97 ? 69.971 40.860 6.474 1.00 93.56 97 GLU A O 1
ATOM 891 N N . LYS A 1 98 ? 70.807 41.342 8.511 1.00 95.69 98 LYS A N 1
ATOM 892 C CA . LYS A 1 98 ? 69.954 40.396 9.234 1.00 95.69 98 LYS A CA 1
ATOM 893 C C . LYS A 1 98 ? 68.469 40.707 9.027 1.00 95.69 98 LYS A C 1
ATOM 895 O O . LYS A 1 98 ? 67.717 39.807 8.669 1.00 95.69 98 LYS A O 1
ATOM 900 N N . TRP A 1 99 ? 68.048 41.958 9.213 1.00 94.06 99 TRP A N 1
ATOM 901 C CA . TRP A 1 99 ? 66.645 42.350 9.053 1.00 94.06 99 TRP A CA 1
ATOM 902 C C . TRP A 1 99 ? 66.152 42.181 7.608 1.00 94.06 99 TRP A C 1
ATOM 904 O O . TRP A 1 99 ? 65.036 41.717 7.391 1.00 94.06 99 TRP A O 1
ATOM 914 N N . ALA A 1 100 ? 66.990 42.476 6.611 1.00 94.75 100 ALA A N 1
ATOM 915 C CA . ALA A 1 100 ? 66.678 42.239 5.203 1.00 94.75 100 ALA A CA 1
ATOM 916 C C . ALA A 1 100 ? 66.579 40.739 4.868 1.00 94.75 100 ALA A C 1
ATOM 918 O O . ALA A 1 100 ? 65.728 40.349 4.070 1.00 94.75 100 ALA A O 1
ATOM 919 N N . ALA A 1 101 ? 67.406 39.888 5.486 1.00 94.12 101 ALA A N 1
ATOM 920 C CA . ALA A 1 101 ? 67.304 38.437 5.354 1.00 94.12 101 ALA A CA 1
ATOM 921 C C . ALA A 1 101 ? 66.025 37.888 6.014 1.00 94.12 101 ALA A C 1
ATOM 923 O O . ALA A 1 101 ? 65.310 37.110 5.384 1.00 94.12 101 ALA A O 1
ATOM 924 N N . GLU A 1 102 ? 65.697 38.339 7.230 1.00 95.38 102 GLU A N 1
ATOM 925 C CA . GLU A 1 102 ? 64.456 37.988 7.937 1.00 95.38 102 GLU A CA 1
ATOM 926 C C . GLU A 1 102 ? 63.211 38.441 7.150 1.00 95.38 102 GLU A C 1
ATOM 928 O O . GLU A 1 102 ? 62.285 37.652 6.969 1.00 95.38 102 GLU A O 1
ATOM 933 N N . HIS A 1 103 ? 63.205 39.665 6.609 1.00 94.94 103 HIS A N 1
ATOM 934 C CA . HIS A 1 103 ? 62.114 40.175 5.770 1.00 94.94 103 HIS A CA 1
ATOM 935 C C . HIS A 1 103 ? 61.959 39.359 4.482 1.00 94.94 103 HIS A C 1
ATOM 937 O O . HIS A 1 103 ? 60.858 38.921 4.159 1.00 94.94 103 HIS A O 1
ATOM 943 N N . LYS A 1 104 ? 63.064 39.082 3.777 1.00 95.56 104 LYS A N 1
ATOM 944 C CA . LYS A 1 104 ? 63.049 38.281 2.546 1.00 95.56 104 LYS A CA 1
ATOM 945 C C . LYS A 1 104 ? 62.549 36.854 2.793 1.00 95.56 104 LYS A C 1
ATOM 947 O O . LYS A 1 104 ? 61.814 36.326 1.962 1.00 95.56 104 LYS A O 1
ATOM 952 N N . GLN A 1 105 ? 62.923 36.242 3.920 1.00 95.44 105 GLN A N 1
ATOM 953 C CA . GLN A 1 105 ? 62.406 34.932 4.321 1.00 95.44 105 GLN A CA 1
ATOM 954 C C . GLN A 1 105 ? 60.891 34.994 4.573 1.00 95.44 105 GLN A C 1
ATOM 956 O O . GLN A 1 105 ? 60.150 34.185 4.011 1.00 95.44 105 GLN A O 1
ATOM 961 N N . GLN A 1 106 ? 60.422 35.983 5.341 1.00 95.81 106 GLN A N 1
ATOM 962 C CA . GLN A 1 106 ? 58.993 36.192 5.594 1.00 95.81 106 GLN A CA 1
ATOM 963 C C . GLN A 1 106 ? 58.208 36.434 4.297 1.00 95.81 106 GLN A C 1
ATOM 965 O O . GLN A 1 106 ? 57.117 35.895 4.143 1.00 95.81 106 GLN A O 1
ATOM 970 N N . GLU A 1 107 ? 58.757 37.179 3.334 1.00 96.12 107 GLU A N 1
ATOM 971 C CA . GLU A 1 107 ? 58.140 37.375 2.016 1.00 96.12 107 GLU A CA 1
ATOM 972 C C . GLU A 1 107 ? 57.998 36.060 1.234 1.00 96.12 107 GLU A C 1
ATOM 974 O O . GLU A 1 107 ? 56.928 35.820 0.669 1.00 96.12 107 GLU A O 1
ATOM 979 N N . SER A 1 108 ? 59.009 35.178 1.244 1.00 94.94 108 SER A N 1
ATOM 980 C CA . SER A 1 108 ? 58.883 33.842 0.638 1.00 94.94 108 SER A CA 1
ATOM 981 C C . SER A 1 108 ? 57.859 32.956 1.353 1.00 94.94 108 SER A C 1
ATOM 983 O O . SER A 1 108 ? 56.997 32.390 0.686 1.00 94.94 108 SER A O 1
ATOM 985 N N . GLU A 1 109 ? 57.870 32.894 2.689 1.00 96.31 109 GLU A N 1
ATOM 986 C CA . GLU A 1 109 ? 56.900 32.106 3.473 1.00 96.31 109 GLU A CA 1
ATOM 987 C C . GLU A 1 109 ? 55.456 32.602 3.255 1.00 96.31 109 GLU A C 1
ATOM 989 O O . GLU A 1 109 ? 54.513 31.815 3.129 1.00 96.31 109 GLU A O 1
ATOM 994 N N . ILE A 1 110 ? 55.273 33.922 3.151 1.00 96.31 110 ILE A N 1
ATOM 995 C CA . ILE A 1 110 ? 53.992 34.557 2.830 1.00 96.31 110 ILE A CA 1
ATOM 996 C C . ILE A 1 110 ? 53.538 34.202 1.408 1.00 96.31 110 ILE A C 1
ATOM 998 O O . ILE A 1 110 ? 52.351 33.933 1.207 1.00 96.31 110 ILE A O 1
ATOM 1002 N N . GLU A 1 111 ? 54.433 34.200 0.418 1.00 95.81 111 GLU A N 1
ATOM 1003 C CA . GLU A 1 111 ? 54.077 33.890 -0.971 1.00 95.81 111 GLU A CA 1
ATOM 1004 C C . GLU A 1 111 ? 53.793 32.395 -1.182 1.00 95.81 111 GLU A C 1
ATOM 1006 O O . GLU A 1 111 ? 52.796 32.053 -1.817 1.00 95.81 111 GLU A O 1
ATOM 1011 N N . GLU A 1 112 ? 54.566 31.499 -0.565 1.00 96.62 112 GLU A N 1
ATOM 1012 C CA . GLU A 1 112 ? 54.261 30.062 -0.524 1.00 96.62 112 GLU A CA 1
ATOM 1013 C C . GLU A 1 112 ? 52.899 29.806 0.143 1.00 96.62 112 GLU A C 1
ATOM 1015 O O . GLU A 1 112 ? 52.059 29.089 -0.408 1.00 96.62 112 GLU A O 1
ATOM 1020 N N . SER A 1 113 ? 52.602 30.476 1.266 1.00 96.69 113 SER A N 1
ATOM 1021 C CA . SER A 1 113 ? 51.294 30.361 1.927 1.00 96.69 113 SER A CA 1
ATOM 1022 C C . SER A 1 113 ? 50.139 30.899 1.067 1.00 96.69 113 SER A C 1
ATOM 1024 O O . SER A 1 113 ? 49.048 30.321 1.077 1.00 96.69 113 SER A O 1
ATOM 1026 N N . LYS A 1 114 ? 50.345 31.964 0.272 1.00 97.00 114 LYS A N 1
ATOM 1027 C CA . LYS A 1 114 ? 49.353 32.418 -0.727 1.00 97.00 114 LYS A CA 1
ATOM 1028 C C . LYS A 1 114 ? 49.137 31.364 -1.811 1.00 97.00 114 LYS A C 1
ATOM 1030 O O . LYS A 1 114 ? 47.986 31.083 -2.143 1.00 97.00 114 LYS A O 1
ATOM 1035 N N . GLN A 1 115 ? 50.209 30.783 -2.351 1.00 96.81 115 GLN A N 1
ATOM 1036 C CA . GLN A 1 115 ? 50.132 29.779 -3.415 1.00 96.81 115 GLN A CA 1
ATOM 1037 C C . GLN A 1 115 ? 49.425 28.505 -2.937 1.00 96.81 115 GLN A C 1
ATOM 1039 O O . GLN A 1 115 ? 48.511 28.037 -3.618 1.00 96.81 115 GLN A O 1
ATOM 1044 N N . GLN A 1 116 ? 49.740 28.012 -1.733 1.00 96.81 116 GLN A N 1
ATOM 1045 C CA . GLN A 1 116 ? 49.022 26.893 -1.116 1.00 96.81 116 GLN A CA 1
ATOM 1046 C C . GLN A 1 116 ? 47.528 27.212 -0.948 1.00 96.81 116 GLN A C 1
ATOM 1048 O O . GLN A 1 116 ? 46.680 26.448 -1.407 1.00 96.81 116 GLN A O 1
ATOM 1053 N N . ARG A 1 117 ? 47.176 28.369 -0.368 1.00 96.94 117 ARG A N 1
ATOM 1054 C CA . ARG A 1 117 ? 45.767 28.780 -0.196 1.00 96.94 117 ARG A CA 1
ATOM 1055 C C . ARG A 1 117 ? 45.033 28.940 -1.531 1.00 96.94 117 ARG A C 1
ATOM 1057 O O . ARG A 1 117 ? 43.834 28.677 -1.599 1.00 96.94 117 ARG A O 1
ATOM 1064 N N . ALA A 1 118 ? 45.725 29.356 -2.591 1.00 96.44 118 ALA A N 1
ATOM 1065 C CA . ALA A 1 118 ? 45.165 29.438 -3.938 1.00 96.44 118 ALA A CA 1
ATOM 1066 C C . ALA A 1 118 ? 44.945 28.050 -4.570 1.00 96.44 118 ALA A C 1
ATOM 1068 O O . ALA A 1 118 ? 43.960 27.869 -5.287 1.00 96.44 118 ALA A O 1
ATOM 1069 N N . ALA A 1 119 ? 45.814 27.074 -4.288 1.00 96.69 119 ALA A N 1
ATOM 1070 C CA . ALA A 1 119 ? 45.636 25.681 -4.697 1.00 96.69 119 ALA A CA 1
ATOM 1071 C C . ALA A 1 119 ? 44.468 25.017 -3.946 1.00 96.69 119 ALA A C 1
ATOM 1073 O O . ALA A 1 119 ? 43.526 24.559 -4.589 1.00 96.69 119 ALA A O 1
ATOM 1074 N N . GLU A 1 120 ? 44.454 25.078 -2.608 1.00 97.50 120 GLU A N 1
ATOM 1075 C CA . GLU A 1 120 ? 43.347 24.575 -1.776 1.00 97.50 120 GLU A CA 1
ATOM 1076 C C . GLU A 1 120 ? 41.998 25.189 -2.174 1.00 97.50 120 GLU A C 1
ATOM 1078 O O . GLU A 1 120 ? 40.965 24.522 -2.153 1.00 97.50 120 GLU A O 1
ATOM 1083 N N . ARG A 1 121 ? 41.983 26.478 -2.542 1.00 97.69 121 ARG A N 1
ATOM 1084 C CA . ARG A 1 121 ? 40.767 27.140 -3.017 1.00 97.69 121 ARG A CA 1
ATOM 1085 C C . ARG A 1 121 ? 40.275 26.550 -4.342 1.00 97.69 121 ARG A C 1
ATOM 1087 O O . ARG A 1 121 ? 39.076 26.317 -4.463 1.00 97.69 121 ARG A O 1
ATOM 1094 N N . LYS A 1 122 ? 41.164 26.312 -5.314 1.00 97.81 122 LYS A N 1
ATOM 1095 C CA . LYS A 1 122 ? 40.794 25.681 -6.595 1.00 97.81 122 LYS A CA 1
ATOM 1096 C C . LYS A 1 122 ? 40.254 24.271 -6.380 1.00 97.81 122 LYS A C 1
ATOM 1098 O O . LYS A 1 122 ? 39.197 23.956 -6.908 1.00 97.81 122 LYS A O 1
ATOM 1103 N N . GLU A 1 123 ? 40.923 23.476 -5.547 1.00 97.81 123 GLU A N 1
ATOM 1104 C CA . GLU A 1 123 ? 40.486 22.118 -5.214 1.00 97.81 123 GLU A CA 1
ATOM 1105 C C . GLU A 1 123 ? 39.071 22.117 -4.609 1.00 97.81 123 GLU A C 1
ATOM 1107 O O . GLU A 1 123 ? 38.205 21.369 -5.056 1.00 97.81 123 GLU A O 1
ATOM 1112 N N . ARG A 1 124 ? 38.781 23.023 -3.663 1.00 97.88 124 ARG A N 1
ATOM 1113 C CA . ARG A 1 124 ? 37.430 23.177 -3.089 1.00 97.88 124 ARG A CA 1
ATOM 1114 C C . ARG A 1 124 ? 36.396 23.664 -4.112 1.00 97.88 124 ARG A C 1
ATOM 1116 O O . ARG A 1 124 ? 35.250 23.227 -4.059 1.00 97.88 124 ARG A O 1
ATOM 1123 N N . GLU A 1 125 ? 36.770 24.550 -5.037 1.00 97.81 125 GLU A N 1
ATOM 1124 C CA . GLU A 1 125 ? 35.889 24.993 -6.131 1.00 97.81 125 GLU A CA 1
ATOM 1125 C C . GLU A 1 125 ? 35.607 23.863 -7.147 1.00 97.81 125 GLU A C 1
ATOM 1127 O O . GLU A 1 125 ? 34.516 23.813 -7.715 1.00 97.81 125 GLU A O 1
ATOM 1132 N N . GLU A 1 126 ? 36.535 22.923 -7.345 1.00 97.88 126 GLU A N 1
ATOM 1133 C CA . GLU A 1 126 ? 36.346 21.724 -8.175 1.00 97.88 126 GLU A CA 1
ATOM 1134 C C . GLU A 1 126 ? 35.501 20.652 -7.464 1.00 97.88 126 GLU A C 1
ATOM 1136 O O . GLU A 1 126 ? 34.522 20.173 -8.041 1.00 97.88 126 GLU A O 1
ATOM 1141 N N . GLN A 1 127 ? 35.788 20.358 -6.190 1.00 97.12 127 GLN A N 1
ATOM 1142 C CA . GLN A 1 127 ? 34.978 19.467 -5.345 1.00 97.12 127 GLN A CA 1
ATOM 1143 C C . GLN A 1 127 ? 33.517 19.941 -5.254 1.00 97.12 127 GLN A C 1
ATOM 1145 O O . GLN A 1 127 ? 32.594 19.134 -5.376 1.00 97.12 127 GLN A O 1
ATOM 1150 N N . LEU A 1 128 ? 33.286 21.254 -5.105 1.00 97.69 128 LEU A N 1
ATOM 1151 C CA . LEU A 1 128 ? 31.940 21.832 -5.093 1.00 97.69 128 LEU A CA 1
ATOM 1152 C C . LEU A 1 128 ? 31.211 21.617 -6.428 1.00 97.69 128 LEU A C 1
ATOM 1154 O O . LEU A 1 128 ? 30.051 21.213 -6.426 1.00 97.69 128 LEU A O 1
ATOM 1158 N N . ARG A 1 129 ? 31.883 21.819 -7.571 1.00 97.75 129 ARG A N 1
ATOM 1159 C CA . ARG A 1 129 ? 31.292 21.579 -8.903 1.00 97.75 129 ARG A CA 1
ATOM 1160 C C . ARG A 1 129 ? 30.939 20.112 -9.134 1.00 97.75 129 ARG A C 1
ATOM 1162 O O . ARG A 1 129 ? 29.903 19.839 -9.741 1.00 97.75 129 ARG A O 1
ATOM 1169 N N . GLN A 1 130 ? 31.772 19.182 -8.659 1.00 97.75 130 GLN A N 1
ATOM 1170 C CA . GLN A 1 130 ? 31.465 17.752 -8.708 1.00 97.75 130 GLN A CA 1
ATOM 1171 C C . GLN A 1 130 ? 30.225 17.440 -7.861 1.00 97.75 130 GLN A C 1
ATOM 1173 O O . GLN A 1 130 ? 29.273 16.851 -8.370 1.00 97.75 130 GLN A O 1
ATOM 1178 N N . TRP A 1 131 ? 30.182 17.911 -6.612 1.00 97.38 131 TRP A N 1
ATOM 1179 C CA . TRP A 1 131 ? 29.031 17.722 -5.726 1.00 97.38 131 TRP A CA 1
ATOM 1180 C C . TRP A 1 131 ? 27.735 18.324 -6.301 1.00 97.38 131 TRP A C 1
ATOM 1182 O O . TRP A 1 131 ? 26.683 17.686 -6.276 1.00 97.38 131 TRP A O 1
ATOM 1192 N N . GLU A 1 132 ? 27.799 19.515 -6.906 1.00 97.69 132 GLU A N 1
ATOM 1193 C CA . GLU A 1 132 ? 26.661 20.124 -7.605 1.00 97.69 132 GLU A CA 1
ATOM 1194 C C . GLU A 1 132 ? 26.199 19.299 -8.818 1.00 97.69 132 GLU A C 1
ATOM 1196 O O . GLU A 1 132 ? 25.015 19.318 -9.160 1.00 97.69 132 GLU A O 1
ATOM 1201 N N . ALA A 1 133 ? 27.101 18.611 -9.525 1.00 97.44 133 ALA A N 1
ATOM 1202 C CA . ALA A 1 133 ? 26.738 17.709 -10.620 1.00 97.44 133 ALA A CA 1
ATOM 1203 C C . ALA A 1 133 ? 26.057 16.433 -10.092 1.00 97.44 133 ALA A C 1
ATOM 1205 O O . ALA A 1 133 ? 24.948 16.113 -10.522 1.00 97.44 133 ALA A O 1
ATOM 1206 N N . GLU A 1 134 ? 26.659 15.772 -9.100 1.00 97.19 134 GLU A N 1
ATOM 1207 C CA . GLU A 1 134 ? 26.120 14.561 -8.466 1.00 97.19 134 GLU A CA 1
ATOM 1208 C C . GLU A 1 134 ? 24.740 14.801 -7.829 1.00 97.19 134 GLU A C 1
ATOM 1210 O O . GLU A 1 134 ? 23.821 14.000 -8.019 1.00 97.19 134 GLU A O 1
ATOM 1215 N N . ASN A 1 135 ? 24.542 15.935 -7.143 1.00 97.50 135 ASN A N 1
ATOM 1216 C CA . ASN A 1 135 ? 23.240 16.284 -6.570 1.00 97.50 135 ASN A CA 1
ATOM 12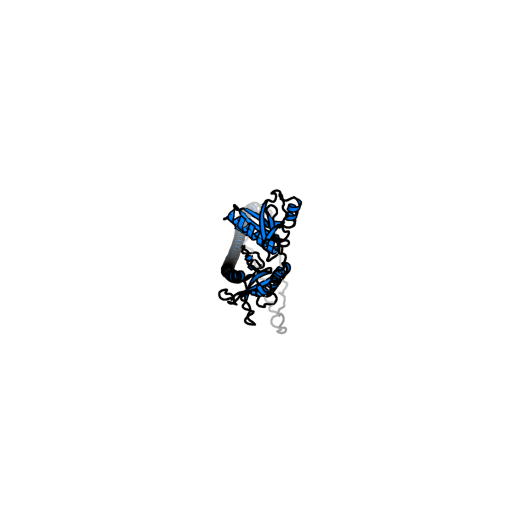17 C C . ASN A 1 135 ? 22.169 16.510 -7.656 1.00 97.50 135 ASN A C 1
ATOM 1219 O O . ASN A 1 135 ? 21.037 16.054 -7.498 1.00 97.50 135 ASN A O 1
ATOM 1223 N N . ARG A 1 136 ? 22.515 17.141 -8.790 1.00 97.94 136 ARG A N 1
ATOM 1224 C CA . ARG A 1 136 ? 21.585 17.303 -9.926 1.00 97.94 136 ARG A CA 1
ATOM 1225 C C . ARG A 1 136 ? 21.197 15.961 -10.550 1.00 97.94 136 ARG A C 1
ATOM 1227 O O . ARG A 1 136 ? 20.017 15.746 -10.824 1.00 97.94 136 ARG A O 1
ATOM 1234 N N . GLU A 1 137 ? 22.143 15.037 -10.728 1.00 97.69 137 GLU A N 1
ATOM 1235 C CA . GLU A 1 137 ? 21.827 13.681 -11.201 1.00 97.69 137 GLU A CA 1
ATOM 1236 C C . GLU A 1 137 ? 20.933 12.910 -10.221 1.00 97.69 137 GLU A C 1
ATOM 1238 O O . GLU A 1 137 ? 20.020 12.191 -10.642 1.00 97.69 137 GLU A O 1
ATOM 1243 N N . TRP A 1 138 ? 21.165 13.062 -8.914 1.00 97.06 138 TRP A N 1
ATOM 1244 C CA . TRP A 1 138 ? 20.342 12.444 -7.876 1.00 97.06 138 TRP A CA 1
ATOM 1245 C C . TRP A 1 138 ? 18.914 13.007 -7.858 1.00 97.06 138 TRP A C 1
ATOM 1247 O O . TRP A 1 138 ? 17.950 12.236 -7.825 1.00 97.06 138 TRP A O 1
ATOM 1257 N N . GLU A 1 139 ? 18.753 14.330 -7.951 1.00 97.19 139 GLU A N 1
ATOM 1258 C CA . GLU A 1 139 ? 17.443 14.982 -8.051 1.00 97.19 139 GLU A CA 1
ATOM 1259 C C . GLU A 1 139 ? 16.685 14.554 -9.315 1.00 97.19 139 GLU A C 1
ATOM 1261 O O . GLU A 1 139 ? 15.494 14.237 -9.240 1.00 97.19 139 GLU A O 1
ATOM 1266 N N . GLU A 1 140 ? 17.361 14.459 -10.464 1.00 97.69 140 GLU A N 1
ATOM 1267 C CA . GLU A 1 140 ? 16.765 13.930 -11.693 1.00 97.69 140 GLU A CA 1
ATOM 1268 C C . GLU A 1 140 ? 16.337 12.467 -11.561 1.00 97.69 140 GLU A C 1
ATOM 1270 O O . GLU A 1 140 ? 15.220 12.122 -11.954 1.00 97.69 140 GLU A O 1
ATOM 1275 N N . ARG A 1 141 ? 17.186 11.605 -10.989 1.00 97.31 141 ARG A N 1
ATOM 1276 C CA . ARG A 1 141 ? 16.867 10.189 -10.755 1.00 97.31 141 ARG A CA 1
ATOM 1277 C C . ARG A 1 141 ? 15.629 10.053 -9.873 1.00 97.31 141 ARG A C 1
ATOM 1279 O O . ARG A 1 141 ? 14.659 9.410 -10.270 1.00 97.31 141 ARG A O 1
ATOM 1286 N N . ARG A 1 142 ? 15.610 10.768 -8.747 1.00 96.75 142 ARG A N 1
ATOM 1287 C CA . ARG A 1 142 ? 14.478 10.828 -7.817 1.00 96.75 142 ARG A CA 1
ATOM 1288 C C . ARG A 1 142 ? 13.216 11.403 -8.472 1.00 96.75 142 ARG A C 1
ATOM 1290 O O . ARG A 1 142 ? 12.110 10.973 -8.145 1.00 96.75 142 ARG A O 1
ATOM 1297 N N . ARG A 1 143 ? 13.331 12.354 -9.410 1.00 96.94 143 ARG A N 1
ATOM 1298 C CA . ARG A 1 143 ? 12.181 12.844 -10.194 1.00 96.94 143 ARG A CA 1
ATOM 1299 C C . ARG A 1 143 ? 11.626 11.747 -11.105 1.00 96.94 143 ARG A C 1
ATOM 1301 O O . ARG A 1 143 ? 10.423 11.503 -11.070 1.00 96.94 143 ARG A O 1
ATOM 1308 N N . ARG A 1 144 ? 12.489 11.040 -11.845 1.00 96.50 144 ARG A N 1
ATOM 1309 C CA . ARG A 1 144 ? 12.103 9.922 -12.730 1.00 96.50 144 ARG A CA 1
ATOM 1310 C C . ARG A 1 144 ? 11.430 8.786 -11.945 1.00 96.50 144 ARG A C 1
ATOM 1312 O O . ARG A 1 144 ? 10.365 8.331 -12.346 1.00 96.50 144 ARG A O 1
ATOM 1319 N N . GLU A 1 145 ? 11.981 8.403 -10.793 1.00 93.56 145 GLU A N 1
ATOM 1320 C CA . GLU A 1 145 ? 11.400 7.399 -9.883 1.00 93.56 145 GLU A CA 1
ATOM 1321 C C . GLU A 1 145 ? 10.014 7.817 -9.356 1.00 93.56 145 GLU A C 1
ATOM 1323 O O . GLU A 1 145 ? 9.077 7.016 -9.353 1.00 93.56 145 GLU A O 1
ATOM 1328 N N . ASN A 1 146 ? 9.844 9.085 -8.961 1.00 94.12 146 ASN A N 1
ATOM 1329 C CA . ASN A 1 146 ? 8.547 9.625 -8.538 1.00 94.12 146 ASN A CA 1
ATOM 1330 C C . ASN A 1 146 ? 7.524 9.663 -9.689 1.00 94.12 146 ASN A C 1
ATOM 1332 O O . ASN A 1 146 ? 6.357 9.325 -9.483 1.00 94.12 146 ASN A O 1
ATOM 1336 N N . GLU A 1 147 ? 7.940 10.050 -10.898 1.00 95.31 147 GLU A N 1
ATOM 1337 C CA . GLU A 1 147 ? 7.091 10.035 -12.096 1.00 95.31 147 GLU A CA 1
ATOM 1338 C C . GLU A 1 147 ? 6.672 8.606 -12.478 1.00 95.31 147 GLU A C 1
ATOM 1340 O O . GLU A 1 147 ? 5.501 8.368 -12.776 1.00 95.31 147 GLU A O 1
ATOM 1345 N N . GLU A 1 148 ? 7.587 7.635 -12.422 1.00 93.31 148 GLU A N 1
ATOM 1346 C CA . GLU A 1 148 ? 7.292 6.224 -12.684 1.00 93.31 148 GLU A CA 1
ATOM 1347 C C . GLU A 1 148 ? 6.361 5.633 -11.616 1.00 93.31 148 GLU A C 1
ATOM 1349 O O . GLU A 1 148 ? 5.373 4.975 -11.949 1.00 93.31 148 GLU A O 1
ATOM 1354 N N . SER A 1 149 ? 6.615 5.920 -10.336 1.00 86.31 149 SER A N 1
ATOM 1355 C CA . SER A 1 149 ? 5.752 5.531 -9.215 1.00 86.31 149 SER A CA 1
ATOM 1356 C C . SER A 1 149 ? 4.338 6.106 -9.367 1.00 86.31 149 SER A C 1
ATOM 1358 O O . SER A 1 149 ? 3.348 5.376 -9.247 1.00 86.31 149 SER A O 1
ATOM 1360 N N . LYS A 1 150 ? 4.222 7.386 -9.751 1.00 92.31 150 LYS A N 1
ATOM 1361 C CA . LYS A 1 150 ? 2.941 8.030 -10.068 1.00 92.31 150 LYS A CA 1
ATOM 1362 C C . LYS A 1 150 ? 2.232 7.338 -11.239 1.00 92.31 150 LYS A C 1
ATOM 1364 O O . LYS A 1 150 ? 1.066 6.976 -11.089 1.00 92.31 150 LYS A O 1
ATOM 1369 N N . ARG A 1 151 ? 2.923 7.078 -12.357 1.00 89.50 151 ARG A N 1
ATOM 1370 C CA . ARG A 1 151 ? 2.359 6.354 -13.517 1.00 89.50 151 ARG A CA 1
ATOM 1371 C C . ARG A 1 151 ? 1.890 4.945 -13.135 1.00 89.50 151 ARG A C 1
ATOM 1373 O O . ARG A 1 151 ? 0.790 4.546 -13.512 1.00 89.50 151 ARG A O 1
ATOM 1380 N N . LYS A 1 152 ? 2.670 4.205 -12.335 1.00 84.62 152 LYS A N 1
ATOM 1381 C CA . LYS A 1 152 ? 2.290 2.885 -11.795 1.00 84.62 152 LYS A CA 1
ATOM 1382 C C . LYS A 1 152 ? 1.037 2.970 -10.916 1.00 84.62 152 LYS A C 1
ATOM 1384 O O . LYS A 1 152 ? 0.147 2.130 -11.050 1.00 84.62 152 LYS A O 1
ATOM 1389 N N . ALA A 1 153 ? 0.927 3.989 -10.062 1.00 80.00 153 ALA A N 1
ATOM 1390 C CA . ALA A 1 153 ? -0.241 4.218 -9.211 1.00 80.00 153 ALA A CA 1
ATOM 1391 C C . ALA A 1 153 ? -1.497 4.632 -10.006 1.00 80.00 153 ALA A C 1
ATOM 1393 O O . ALA A 1 153 ? -2.597 4.174 -9.701 1.00 80.00 153 ALA A O 1
ATOM 1394 N N . GLU A 1 154 ? -1.354 5.458 -11.043 1.00 83.94 154 GLU A N 1
ATOM 1395 C CA . GLU A 1 154 ? -2.453 5.851 -11.937 1.00 83.94 154 GLU A CA 1
ATOM 1396 C C . GLU A 1 154 ? -2.937 4.661 -12.782 1.00 83.94 154 GLU A C 1
ATOM 1398 O O . GLU A 1 154 ? -4.139 4.402 -12.842 1.00 83.94 154 GLU A O 1
ATOM 1403 N N . ALA A 1 155 ? -2.022 3.841 -13.307 1.00 79.81 155 ALA A N 1
ATOM 1404 C CA . ALA A 1 155 ? -2.365 2.598 -13.997 1.00 79.81 155 ALA A CA 1
ATOM 1405 C C . ALA A 1 155 ? -3.000 1.541 -13.064 1.00 79.81 155 ALA A C 1
ATOM 1407 O O . ALA A 1 155 ? -3.890 0.803 -13.487 1.00 79.81 155 ALA A O 1
ATOM 1408 N N . ARG A 1 156 ? -2.592 1.462 -11.783 1.00 75.19 156 ARG A N 1
ATOM 1409 C CA . ARG A 1 156 ? -3.283 0.649 -10.755 1.00 75.19 156 ARG A CA 1
ATOM 1410 C C . ARG A 1 156 ? -4.729 1.124 -10.546 1.00 75.19 156 ARG A C 1
ATOM 1412 O O . ARG A 1 156 ? -5.633 0.295 -10.560 1.00 75.19 156 ARG A O 1
ATOM 1419 N N . LYS A 1 157 ? -4.965 2.438 -10.424 1.00 78.12 157 LYS A N 1
ATOM 1420 C CA . LYS A 1 157 ? -6.322 3.012 -10.289 1.00 78.12 157 LYS A CA 1
ATOM 1421 C C . LYS A 1 157 ? -7.211 2.714 -11.498 1.00 78.12 157 LYS A C 1
ATOM 1423 O O . LYS A 1 157 ? -8.369 2.359 -11.304 1.00 78.12 157 LYS A O 1
ATOM 1428 N N . MET A 1 158 ? -6.674 2.834 -12.714 1.00 76.19 158 MET A N 1
ATOM 1429 C CA . MET A 1 158 ? -7.400 2.531 -13.954 1.00 76.19 158 MET A CA 1
ATOM 1430 C C . MET A 1 158 ? -7.837 1.060 -13.989 1.00 76.19 158 MET A C 1
ATOM 1432 O O . MET A 1 158 ? -9.032 0.787 -13.993 1.00 76.19 158 MET A O 1
ATOM 1436 N N . ARG A 1 159 ? -6.898 0.115 -13.826 1.00 76.75 159 ARG A N 1
ATOM 1437 C CA . ARG A 1 159 ? -7.222 -1.323 -13.773 1.00 76.75 159 ARG A CA 1
ATOM 1438 C C . ARG A 1 159 ? -8.207 -1.685 -12.659 1.00 76.75 159 ARG A C 1
ATOM 1440 O O . ARG A 1 159 ? -9.069 -2.530 -12.873 1.00 76.75 159 ARG A O 1
ATOM 1447 N N . HIS A 1 160 ? -8.126 -1.045 -11.489 1.00 78.12 160 HIS A N 1
ATOM 1448 C CA . HIS A 1 160 ? -9.115 -1.252 -10.426 1.00 78.12 160 HIS A CA 1
ATOM 1449 C C . HIS A 1 160 ? -10.513 -0.749 -10.835 1.00 78.12 160 HIS A C 1
ATOM 1451 O O . HIS A 1 160 ? -11.512 -1.399 -10.535 1.00 78.12 160 HIS A O 1
ATOM 1457 N N . HIS A 1 161 ? -10.611 0.380 -11.542 1.00 80.62 161 HIS A N 1
ATOM 1458 C CA . HIS A 1 161 ? -11.883 0.875 -12.072 1.00 80.62 161 HIS A CA 1
ATOM 1459 C C . HIS A 1 161 ? -12.498 -0.112 -13.077 1.00 80.62 161 HIS A C 1
ATOM 1461 O O . HIS A 1 161 ? -13.661 -0.494 -12.926 1.00 80.62 161 HIS A O 1
ATOM 1467 N N . ASP A 1 162 ? -11.698 -0.595 -14.030 1.00 77.69 162 ASP A N 1
ATOM 1468 C CA . ASP A 1 162 ? -12.118 -1.573 -15.041 1.00 77.69 162 ASP A CA 1
ATOM 1469 C C . ASP A 1 162 ? -12.538 -2.906 -14.399 1.00 77.69 162 ASP A C 1
ATOM 1471 O O . ASP A 1 162 ? -13.568 -3.482 -14.755 1.00 77.69 162 ASP A O 1
ATOM 1475 N N . PHE A 1 163 ? -11.810 -3.350 -13.370 1.00 77.06 163 PHE A N 1
ATOM 1476 C CA . PHE A 1 163 ? -12.160 -4.510 -12.549 1.00 77.06 163 PHE A CA 1
ATOM 1477 C C . PHE A 1 163 ? -13.517 -4.342 -11.845 1.00 77.06 163 PHE A C 1
ATOM 1479 O O . PHE A 1 163 ? -14.351 -5.246 -11.893 1.00 77.06 163 PHE A O 1
ATOM 1486 N N . GLN A 1 164 ? -13.801 -3.182 -11.238 1.00 79.25 164 GLN A N 1
ATOM 1487 C CA . GLN A 1 164 ? -15.105 -2.933 -10.604 1.00 79.25 164 GLN A CA 1
ATOM 1488 C C . GLN A 1 164 ? -16.247 -2.836 -11.637 1.00 79.25 164 GLN A C 1
ATOM 1490 O O . GLN A 1 164 ? -17.384 -3.199 -11.321 1.00 79.25 164 GLN A O 1
ATOM 1495 N N . ILE A 1 165 ? -15.979 -2.389 -12.873 1.00 80.56 165 ILE A N 1
ATOM 1496 C CA . ILE A 1 165 ? -16.942 -2.464 -13.989 1.00 80.56 165 ILE A CA 1
ATOM 1497 C C . ILE A 1 165 ? -17.205 -3.929 -14.363 1.00 80.56 165 ILE A C 1
ATOM 1499 O O . ILE A 1 165 ? -18.366 -4.338 -14.448 1.00 80.56 165 ILE A O 1
ATOM 1503 N N . ALA A 1 166 ? -16.152 -4.732 -14.524 1.00 76.25 166 ALA A N 1
ATOM 1504 C CA . ALA A 1 166 ? -16.246 -6.153 -14.848 1.00 76.25 166 ALA A CA 1
ATOM 1505 C C . ALA A 1 166 ? -17.015 -6.943 -13.774 1.00 76.25 166 ALA A C 1
ATOM 1507 O O . ALA A 1 166 ? -17.943 -7.687 -14.089 1.00 76.25 166 ALA A O 1
ATOM 1508 N N . ARG A 1 167 ? -16.715 -6.695 -12.493 1.00 79.81 167 ARG A N 1
ATOM 1509 C CA . ARG A 1 167 ? -17.425 -7.249 -11.331 1.00 79.81 167 ARG A CA 1
ATOM 1510 C C . ARG A 1 167 ? -18.917 -6.913 -11.359 1.00 79.81 167 ARG A C 1
ATOM 1512 O O . ARG A 1 167 ? -19.745 -7.803 -11.191 1.00 79.81 167 ARG A O 1
ATOM 1519 N N . LYS A 1 168 ? -19.280 -5.656 -11.646 1.00 84.00 168 LYS A N 1
ATOM 1520 C CA . LYS A 1 168 ? -20.686 -5.225 -11.795 1.00 84.00 168 LYS A CA 1
ATOM 1521 C C . LYS A 1 168 ? -21.382 -5.885 -12.994 1.00 84.00 168 LYS A C 1
ATOM 1523 O O . LYS A 1 168 ? -22.565 -6.205 -12.893 1.00 84.00 168 LYS A O 1
ATOM 1528 N N . ARG A 1 169 ? -20.668 -6.121 -14.103 1.00 83.19 169 ARG A N 1
ATOM 1529 C CA . ARG A 1 169 ? -21.175 -6.849 -15.283 1.00 83.19 169 ARG A CA 1
ATOM 1530 C C . ARG A 1 169 ? -21.435 -8.327 -14.962 1.00 83.19 169 ARG A C 1
ATOM 1532 O O . ARG A 1 169 ? -22.531 -8.804 -15.238 1.00 83.19 169 ARG A O 1
ATOM 1539 N N . ALA A 1 170 ? -20.483 -9.011 -14.325 1.00 78.00 170 ALA A N 1
ATOM 1540 C CA . ALA A 1 170 ? -20.614 -10.409 -13.909 1.00 78.00 170 ALA A CA 1
ATOM 1541 C C . ALA A 1 170 ? -21.772 -10.606 -12.913 1.00 78.00 170 ALA A C 1
ATOM 1543 O O . ALA A 1 170 ? -22.636 -11.452 -13.130 1.00 78.00 170 ALA A O 1
ATOM 1544 N N . VAL A 1 171 ? -21.856 -9.760 -11.878 1.00 81.19 171 VAL A N 1
ATOM 1545 C CA . VAL A 1 171 ? -22.974 -9.752 -10.915 1.00 81.19 171 VAL A CA 1
ATOM 1546 C C . VAL A 1 171 ? -24.323 -9.549 -11.612 1.00 81.19 171 VAL A C 1
ATOM 1548 O O . VAL A 1 171 ? -25.282 -10.241 -11.278 1.00 81.19 171 VAL A O 1
ATOM 1551 N N . ARG A 1 172 ? -24.412 -8.653 -12.609 1.00 85.25 172 ARG A N 1
ATOM 1552 C CA . ARG A 1 172 ? -25.646 -8.474 -13.390 1.00 85.25 172 ARG A CA 1
ATOM 1553 C C . ARG A 1 172 ? -26.000 -9.724 -14.197 1.00 85.25 172 ARG A C 1
ATOM 1555 O O . ARG A 1 172 ? -27.136 -10.157 -14.110 1.00 85.25 172 ARG A O 1
ATOM 1562 N N . GLN A 1 173 ? -25.060 -10.331 -14.925 1.00 86.06 173 GLN A N 1
ATOM 1563 C CA . GLN A 1 173 ? -25.340 -11.563 -15.677 1.00 86.06 173 GLN A CA 1
ATOM 1564 C C . GLN A 1 173 ? -25.824 -12.692 -14.760 1.00 86.06 173 GLN A C 1
ATOM 1566 O O . GLN A 1 173 ? -26.773 -13.390 -15.105 1.00 86.06 173 GLN A O 1
ATOM 1571 N N . ILE A 1 174 ? -25.206 -12.862 -13.587 1.00 82.38 174 ILE A N 1
ATOM 1572 C CA . ILE A 1 174 ? -25.642 -13.870 -12.616 1.00 82.38 174 ILE A CA 1
ATOM 1573 C C . ILE A 1 174 ? -27.055 -13.549 -12.101 1.00 82.38 174 ILE A C 1
ATOM 1575 O O . ILE A 1 174 ? -27.895 -14.442 -12.124 1.00 82.38 174 ILE A O 1
ATOM 1579 N N . ASN A 1 175 ? -27.375 -12.296 -11.753 1.00 81.12 175 ASN A N 1
ATOM 1580 C CA . ASN A 1 175 ? -28.749 -11.888 -11.410 1.00 81.12 175 ASN A CA 1
ATOM 1581 C C . ASN A 1 175 ? -29.751 -12.184 -12.535 1.00 81.12 175 ASN A C 1
ATOM 1583 O O . ASN A 1 175 ? -30.761 -12.842 -12.297 1.00 81.12 175 ASN A O 1
ATOM 1587 N N . ASP A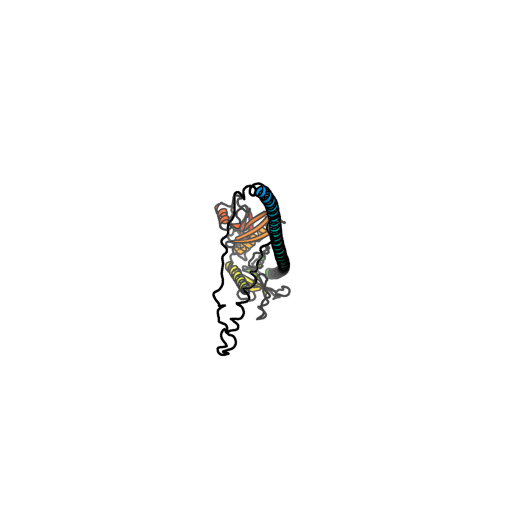 1 176 ? -29.447 -11.767 -13.765 1.00 85.31 176 ASP A N 1
ATOM 1588 C CA . ASP A 1 176 ? -30.291 -11.988 -14.939 1.00 85.31 176 ASP A CA 1
ATOM 1589 C C . ASP A 1 176 ? -30.572 -13.485 -15.181 1.00 85.31 176 ASP A C 1
ATOM 1591 O O . ASP A 1 176 ? -31.605 -13.832 -15.755 1.00 85.31 176 ASP A O 1
ATOM 1595 N N . LEU A 1 177 ? -29.657 -14.379 -14.785 1.00 83.00 177 LEU A N 1
ATOM 1596 C CA . LEU A 1 177 ? -29.809 -15.836 -14.869 1.00 83.00 177 LEU A CA 1
ATOM 1597 C C . LEU A 1 177 ? -30.567 -16.416 -13.669 1.00 83.00 177 LEU A C 1
ATOM 1599 O O . LEU A 1 177 ? -31.422 -17.280 -13.868 1.00 83.00 177 LEU A O 1
ATOM 1603 N N . LEU A 1 178 ? -30.310 -15.920 -12.453 1.00 80.94 178 LEU A N 1
ATOM 1604 C CA . LEU A 1 178 ? -31.066 -16.273 -11.249 1.00 80.94 178 LEU A CA 1
ATOM 1605 C C . LEU A 1 178 ? -32.552 -15.930 -11.440 1.00 80.94 178 LEU A C 1
ATOM 1607 O O . LEU A 1 178 ? -33.389 -16.813 -11.293 1.00 80.94 178 LEU A O 1
ATOM 1611 N N . GLU A 1 179 ? -32.888 -14.725 -11.915 1.00 82.19 179 GLU A N 1
ATOM 1612 C CA . GLU A 1 179 ? -34.270 -14.318 -12.227 1.00 82.19 179 GLU A CA 1
ATOM 1613 C C . GLU A 1 179 ? -34.954 -15.176 -13.308 1.00 82.19 179 GLU A C 1
ATOM 1615 O O . GLU A 1 179 ? -36.181 -15.304 -13.323 1.00 82.19 179 GLU A O 1
ATOM 1620 N N . ARG A 1 180 ? -34.190 -15.751 -14.247 1.00 81.88 180 ARG A N 1
ATOM 1621 C CA . ARG A 1 180 ? -34.716 -16.664 -15.283 1.00 81.88 180 ARG A CA 1
ATOM 1622 C C . ARG A 1 180 ? -34.910 -18.086 -14.757 1.00 81.88 180 ARG A C 1
ATOM 1624 O O . ARG A 1 180 ? -35.778 -18.798 -15.263 1.00 81.88 180 ARG A O 1
ATOM 1631 N N . ALA A 1 181 ? -34.099 -18.500 -13.786 1.00 73.38 181 ALA A N 1
ATOM 1632 C CA . ALA A 1 181 ? -34.151 -19.821 -13.171 1.00 73.38 181 ALA A CA 1
ATOM 1633 C C . ALA A 1 181 ? -35.207 -19.904 -12.056 1.00 73.38 181 ALA A C 1
ATOM 1635 O O . ALA A 1 181 ? -35.939 -20.888 -11.994 1.00 73.38 181 ALA A O 1
ATOM 1636 N N . ASP A 1 182 ? -35.336 -18.859 -11.237 1.00 62.94 182 ASP A N 1
ATOM 1637 C CA . ASP A 1 182 ? -36.300 -18.743 -10.134 1.00 62.94 182 ASP A CA 1
ATOM 1638 C C . ASP A 1 182 ? -37.751 -18.873 -10.634 1.00 62.94 182 ASP A C 1
ATOM 1640 O O . ASP A 1 182 ? -38.529 -19.670 -10.115 1.00 62.94 182 ASP A O 1
ATOM 1644 N N . ARG A 1 183 ? -38.066 -18.266 -11.791 1.00 56.56 183 ARG A N 1
ATOM 1645 C CA . ARG A 1 183 ? -39.343 -18.437 -12.526 1.00 56.56 183 ARG A CA 1
ATOM 1646 C C . ARG A 1 183 ? -39.652 -19.882 -12.973 1.00 56.56 183 ARG A C 1
ATOM 1648 O O . ARG A 1 183 ? -40.688 -20.106 -13.599 1.00 56.56 183 ARG A O 1
ATOM 1655 N N . LYS A 1 184 ? -38.762 -20.850 -12.724 1.00 48.47 184 LYS A N 1
ATOM 1656 C CA . LYS A 1 184 ? -38.918 -22.275 -13.068 1.00 48.47 184 LYS A CA 1
ATOM 1657 C C . LYS A 1 184 ? -38.597 -23.245 -11.921 1.00 48.47 184 LYS A C 1
ATOM 1659 O O . LYS A 1 184 ? -38.834 -24.439 -12.092 1.00 48.47 184 LYS A O 1
ATOM 1664 N N . ALA A 1 185 ? -38.043 -22.787 -10.798 1.00 45.03 185 ALA A N 1
ATOM 1665 C CA . ALA A 1 185 ? -37.481 -23.660 -9.767 1.00 45.03 185 ALA A CA 1
ATOM 1666 C C . ALA A 1 185 ? -38.389 -23.768 -8.532 1.00 45.03 185 ALA A C 1
ATOM 1668 O O . ALA A 1 185 ? -38.727 -22.776 -7.895 1.00 45.03 185 ALA A O 1
ATOM 1669 N N . LEU A 1 186 ? -38.754 -24.996 -8.153 1.00 43.50 186 LEU A N 1
ATOM 1670 C CA . LEU A 1 186 ? -39.412 -25.256 -6.872 1.00 43.50 186 LEU A CA 1
ATOM 1671 C C . LEU A 1 186 ? -38.387 -25.217 -5.723 1.00 43.50 186 LEU A C 1
ATOM 1673 O O . LEU A 1 186 ? -37.340 -25.852 -5.807 1.00 43.50 186 LEU A O 1
ATOM 1677 N N . MET A 1 187 ? -38.770 -24.583 -4.611 1.00 39.75 187 MET A N 1
ATOM 1678 C CA . MET A 1 187 ? -38.166 -24.731 -3.273 1.00 39.75 187 MET A CA 1
ATOM 1679 C C . MET A 1 187 ? -36.666 -24.385 -3.131 1.00 39.75 187 MET A C 1
ATOM 1681 O O . MET A 1 187 ? -35.871 -25.211 -2.682 1.00 39.75 187 MET A O 1
ATOM 1685 N N . GLY A 1 188 ? -36.282 -23.134 -3.401 1.00 50.03 188 GLY A N 1
ATOM 1686 C CA . GLY A 1 188 ? -35.023 -22.593 -2.874 1.00 50.03 188 GLY A CA 1
ATOM 1687 C C . GLY A 1 188 ? -34.775 -21.131 -3.236 1.00 50.03 188 GLY A C 1
ATOM 1688 O O . GLY A 1 188 ? -34.837 -20.767 -4.405 1.00 50.03 188 GLY A O 1
ATOM 1689 N N . HIS A 1 189 ? -34.456 -20.297 -2.242 1.00 56.28 189 HIS A N 1
ATOM 1690 C CA . HIS A 1 189 ? -34.145 -18.882 -2.467 1.00 56.28 189 HIS A CA 1
ATOM 1691 C C . HIS A 1 189 ? -32.860 -18.698 -3.289 1.00 56.28 189 HIS A C 1
ATOM 1693 O O . HIS A 1 189 ? -31.778 -19.109 -2.867 1.00 56.28 189 HIS A O 1
ATOM 1699 N N . CYS A 1 190 ? -32.977 -18.003 -4.420 1.00 57.53 190 CYS A N 1
ATOM 1700 C CA . CYS A 1 190 ? -31.853 -17.548 -5.233 1.00 57.53 190 CYS A CA 1
ATOM 1701 C C . CYS A 1 190 ? -31.527 -16.082 -4.909 1.00 57.53 190 CYS A C 1
ATOM 1703 O O . CYS A 1 190 ? -32.367 -15.210 -5.119 1.00 57.53 190 CYS A O 1
ATOM 1705 N N . TYR A 1 191 ? -30.331 -15.789 -4.387 1.00 66.25 191 TYR A N 1
ATOM 1706 C CA . TYR A 1 191 ? -29.938 -14.418 -4.026 1.00 66.25 191 TYR A CA 1
ATOM 1707 C C . TYR A 1 191 ? -28.417 -14.210 -4.014 1.00 66.25 191 TYR A C 1
ATOM 1709 O O . TYR A 1 191 ? -27.637 -15.145 -3.824 1.00 66.25 191 TYR A O 1
ATOM 1717 N N . MET A 1 192 ? -27.993 -12.958 -4.207 1.00 69.31 192 MET A N 1
ATOM 1718 C CA . MET A 1 192 ? -26.583 -12.566 -4.187 1.00 69.31 192 MET A CA 1
ATOM 1719 C C . MET A 1 192 ? -26.097 -12.255 -2.774 1.00 69.31 192 MET A C 1
ATOM 1721 O O . MET A 1 192 ? -26.661 -11.425 -2.066 1.00 69.31 192 MET A O 1
ATOM 1725 N N . LEU A 1 193 ? -24.954 -12.833 -2.426 1.00 60.50 193 LEU A N 1
ATOM 1726 C CA . LEU A 1 193 ? -24.126 -12.481 -1.278 1.00 60.50 193 LEU A CA 1
ATOM 1727 C C . LEU A 1 193 ? -22.971 -11.580 -1.747 1.00 60.50 193 LEU A C 1
ATOM 1729 O O . LEU A 1 193 ? -21.786 -11.872 -1.576 1.00 60.50 193 LEU A O 1
ATOM 1733 N N . THR A 1 194 ? -23.312 -10.469 -2.405 1.00 57.12 194 THR A N 1
ATOM 1734 C CA . THR A 1 194 ? -22.324 -9.476 -2.847 1.00 57.12 194 THR A CA 1
ATOM 1735 C C . THR A 1 194 ? -21.775 -8.693 -1.666 1.00 57.12 194 THR A C 1
ATOM 1737 O O . THR A 1 194 ? -22.492 -7.911 -1.042 1.00 57.12 194 THR A O 1
ATOM 1740 N N . SER A 1 195 ? -20.473 -8.818 -1.419 1.00 49.62 195 SER A N 1
ATOM 1741 C CA . SER A 1 195 ? -19.744 -7.945 -0.508 1.00 49.62 195 SER A CA 1
ATOM 1742 C C . SER A 1 195 ? -19.759 -6.497 -1.014 1.00 49.62 195 SER A C 1
ATOM 1744 O O . SER A 1 195 ? -18.975 -6.096 -1.874 1.00 49.62 195 SER A O 1
ATOM 1746 N N . ALA A 1 196 ? -20.636 -5.681 -0.423 1.00 42.84 196 ALA A N 1
ATOM 1747 C CA . ALA A 1 196 ? -20.709 -4.233 -0.640 1.00 42.84 196 ALA A CA 1
ATOM 1748 C C . ALA A 1 196 ? -19.567 -3.446 0.052 1.00 42.84 196 ALA A C 1
ATOM 1750 O O . ALA A 1 196 ? -19.675 -2.235 0.242 1.00 42.84 196 ALA A O 1
ATOM 1751 N N . ALA A 1 197 ? -18.501 -4.144 0.452 1.00 48.56 197 ALA A N 1
ATOM 1752 C CA . ALA A 1 197 ? -17.226 -3.607 0.909 1.00 48.56 197 ALA A CA 1
ATOM 1753 C C . ALA A 1 197 ? -16.159 -4.000 -0.123 1.00 48.56 197 ALA A C 1
ATOM 1755 O O . ALA A 1 197 ? -16.143 -5.138 -0.588 1.00 48.56 197 ALA A O 1
ATOM 1756 N N . GLU A 1 198 ? -15.302 -3.059 -0.510 1.00 54.44 198 GLU A N 1
ATOM 1757 C CA . GLU A 1 198 ? -14.567 -3.142 -1.781 1.00 54.44 198 GLU A CA 1
ATOM 1758 C C . GLU A 1 198 ? -13.252 -3.950 -1.726 1.00 54.44 198 GLU A C 1
ATOM 1760 O O . GLU A 1 198 ? -12.661 -4.174 -2.779 1.00 54.44 198 GLU A O 1
ATOM 1765 N N . GLU A 1 199 ? -12.793 -4.387 -0.541 1.00 52.47 199 GLU A N 1
ATOM 1766 C CA . GLU A 1 199 ? -11.359 -4.682 -0.320 1.00 52.47 199 GLU A CA 1
ATOM 1767 C C . GLU A 1 199 ? -10.990 -6.006 0.396 1.00 52.47 199 GLU A C 1
ATOM 1769 O O . GLU A 1 199 ? -9.805 -6.330 0.431 1.00 52.47 199 GLU A O 1
ATOM 1774 N N . THR A 1 200 ? -11.915 -6.780 0.994 1.00 51.47 200 THR A N 1
ATOM 1775 C CA . THR A 1 200 ? -11.510 -7.830 1.974 1.00 51.47 200 THR A CA 1
ATOM 1776 C C . THR A 1 200 ? -12.139 -9.220 1.870 1.00 51.47 200 THR A C 1
ATOM 1778 O O . THR A 1 200 ? -11.756 -10.095 2.653 1.00 51.47 200 THR A O 1
ATOM 1781 N N . THR A 1 201 ? -13.036 -9.519 0.928 1.00 65.50 201 THR A N 1
ATOM 1782 C CA . THR A 1 201 ? -13.505 -10.907 0.710 1.00 65.50 201 THR A CA 1
ATOM 1783 C C . THR A 1 201 ? -12.414 -11.807 0.092 1.00 65.50 201 THR A C 1
ATOM 1785 O O . THR A 1 201 ? -11.324 -11.333 -0.217 1.00 65.50 201 THR A O 1
ATOM 1788 N N . PHE A 1 202 ? -12.582 -13.140 0.072 1.00 76.38 202 PHE A N 1
ATOM 1789 C CA . PHE A 1 202 ? -11.615 -14.035 -0.620 1.00 76.38 202 PHE A CA 1
ATOM 1790 C C . PHE A 1 202 ? -12.063 -14.383 -2.050 1.00 76.38 202 PHE A C 1
ATOM 1792 O O . PHE A 1 202 ? -11.249 -14.734 -2.907 1.00 76.38 202 PHE A O 1
ATOM 1799 N N . GLU A 1 203 ? -13.361 -14.241 -2.259 1.00 80.44 203 GLU A N 1
ATOM 1800 C CA . GLU A 1 203 ? -14.153 -14.232 -3.471 1.00 80.44 203 GLU A CA 1
ATOM 1801 C C . GLU A 1 203 ? -14.535 -12.786 -3.849 1.00 80.44 203 GLU A C 1
ATOM 1803 O O . GLU A 1 203 ? -14.570 -11.894 -2.996 1.00 80.44 203 GLU A O 1
ATOM 1808 N N . ASP A 1 204 ? -14.844 -12.543 -5.120 1.00 82.00 204 ASP A N 1
ATOM 1809 C CA . ASP A 1 204 ? -15.255 -11.219 -5.607 1.00 82.00 204 ASP A CA 1
ATOM 1810 C C . ASP A 1 204 ? -16.761 -11.004 -5.444 1.00 82.00 204 ASP A C 1
ATOM 1812 O O . ASP A 1 204 ? -17.230 -9.881 -5.237 1.00 82.00 204 ASP A O 1
ATOM 1816 N N . PHE A 1 205 ? -17.529 -12.088 -5.505 1.00 86.19 205 PHE A N 1
ATOM 1817 C CA . PHE A 1 205 ? -18.909 -12.160 -5.050 1.00 86.19 205 PHE A CA 1
ATOM 1818 C C . PHE A 1 205 ? -19.254 -13.603 -4.683 1.00 86.19 205 PHE A C 1
ATOM 1820 O O . PHE A 1 205 ? -18.570 -14.545 -5.082 1.00 86.19 205 PHE A O 1
ATOM 1827 N N . SER A 1 206 ? -20.347 -13.796 -3.955 1.00 89.88 206 SER A N 1
ATOM 1828 C CA . SER A 1 206 ? -20.959 -15.115 -3.814 1.00 89.88 206 SER A CA 1
ATOM 1829 C C . SER A 1 206 ? -22.458 -15.046 -4.089 1.00 89.88 206 SER A C 1
ATOM 1831 O O . SER A 1 206 ? -23.042 -13.960 -4.118 1.00 89.88 206 SER A O 1
ATOM 1833 N N . PHE A 1 207 ? -23.077 -16.192 -4.353 1.00 89.75 207 PHE A N 1
ATOM 1834 C CA . PHE A 1 207 ? -24.521 -16.310 -4.553 1.00 89.75 207 PHE A CA 1
ATOM 1835 C C . PHE A 1 207 ? -25.034 -17.655 -4.039 1.00 89.75 207 PHE A C 1
ATOM 1837 O O . PHE A 1 207 ? -24.280 -18.626 -3.954 1.00 89.75 207 PHE A O 1
ATOM 1844 N N . VAL A 1 208 ? -26.317 -17.709 -3.695 1.00 88.50 208 VAL A N 1
ATOM 1845 C CA . VAL A 1 208 ? -27.008 -18.939 -3.297 1.00 88.50 208 VAL A CA 1
ATOM 1846 C C . VAL A 1 208 ? -27.903 -19.410 -4.437 1.00 88.50 208 VAL A C 1
ATOM 1848 O O . VAL A 1 208 ? -28.593 -18.603 -5.061 1.00 88.50 208 VAL A O 1
ATOM 1851 N N . TYR A 1 209 ? -27.888 -20.715 -4.705 1.00 89.69 209 TYR A N 1
ATOM 1852 C CA . TYR A 1 209 ? -28.807 -21.380 -5.626 1.00 89.69 209 TYR A CA 1
ATOM 1853 C C . TYR A 1 209 ? -29.284 -22.696 -5.003 1.00 89.69 209 TYR A C 1
ATOM 1855 O O . TYR A 1 209 ? -28.477 -23.576 -4.684 1.00 89.69 209 TYR A O 1
ATOM 1863 N N . GLY A 1 210 ? -30.597 -22.832 -4.798 1.00 89.50 210 GLY A N 1
ATOM 1864 C CA . GLY A 1 210 ? -31.162 -23.944 -4.034 1.00 89.50 210 GLY A CA 1
ATOM 1865 C C . GLY A 1 210 ? -30.604 -23.969 -2.608 1.00 89.50 210 GLY A C 1
ATOM 1866 O O . GLY A 1 210 ? -30.797 -23.030 -1.840 1.00 89.50 210 GLY A O 1
ATOM 1867 N N . ASN A 1 211 ? -29.881 -25.034 -2.261 1.00 90.81 211 ASN A N 1
ATOM 1868 C CA . ASN A 1 211 ? -29.187 -25.190 -0.979 1.00 90.81 211 ASN A CA 1
ATOM 1869 C C . ASN A 1 211 ? -27.651 -25.149 -1.086 1.00 90.81 211 ASN A C 1
ATOM 1871 O O . ASN A 1 211 ? -26.962 -25.584 -0.162 1.00 90.81 211 ASN A O 1
ATOM 1875 N N . GLN A 1 212 ? -27.106 -24.643 -2.193 1.00 93.19 21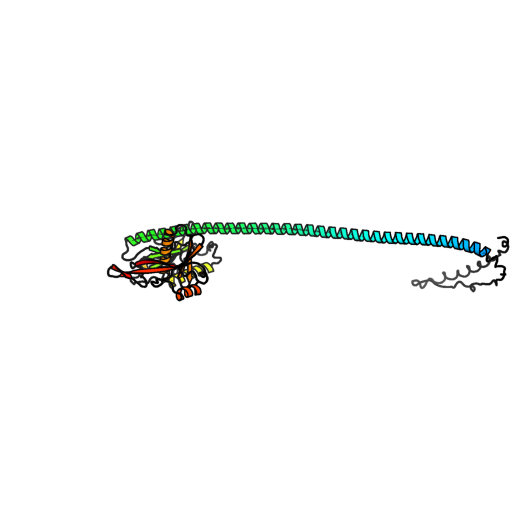2 GLN A N 1
ATOM 1876 C CA . GLN A 1 212 ? -25.667 -24.486 -2.390 1.00 93.19 212 GLN A CA 1
ATOM 1877 C C . GLN A 1 212 ? -25.276 -23.014 -2.449 1.00 93.19 212 GLN A C 1
ATOM 1879 O O . GLN A 1 212 ? -25.981 -22.193 -3.037 1.00 93.19 212 GLN A O 1
ATOM 1884 N N . THR A 1 213 ? -24.114 -22.706 -1.877 1.00 92.62 213 THR A N 1
ATOM 1885 C CA . THR A 1 213 ? -23.529 -21.363 -1.884 1.00 92.62 213 THR A CA 1
ATOM 1886 C C . THR A 1 213 ? -22.251 -21.386 -2.710 1.00 92.62 213 THR A C 1
ATOM 1888 O O . THR A 1 213 ? -21.326 -22.154 -2.436 1.00 92.62 213 THR A O 1
ATOM 1891 N N . PHE A 1 214 ? -22.217 -20.550 -3.739 1.00 93.62 214 PHE A N 1
ATOM 1892 C CA . PHE A 1 214 ? -21.173 -20.480 -4.749 1.00 93.62 214 PHE A CA 1
ATOM 1893 C C . PHE A 1 214 ? -20.306 -19.262 -4.452 1.00 93.62 214 PHE A C 1
ATOM 1895 O O . PHE A 1 214 ? -20.784 -18.130 -4.509 1.00 93.62 214 PHE A O 1
ATOM 1902 N N . ALA A 1 215 ? -19.038 -19.488 -4.119 1.00 92.69 215 ALA A N 1
ATOM 1903 C CA . ALA A 1 215 ? -18.050 -18.428 -3.971 1.00 92.69 215 ALA A CA 1
ATOM 1904 C C . ALA A 1 215 ? -17.374 -18.222 -5.326 1.00 92.69 215 ALA A C 1
ATOM 1906 O O . ALA A 1 215 ? -16.830 -19.173 -5.885 1.00 92.69 215 ALA A O 1
ATOM 1907 N N . VAL A 1 216 ? -17.425 -17.008 -5.874 1.00 91.06 216 VAL A N 1
ATOM 1908 C CA . VAL A 1 216 ? -17.003 -16.723 -7.248 1.00 91.06 216 VAL A CA 1
ATOM 1909 C C . VAL A 1 216 ? -15.845 -15.737 -7.263 1.00 91.06 216 VAL A C 1
ATOM 1911 O O . VAL A 1 216 ? -15.915 -14.656 -6.678 1.00 91.06 216 VAL A O 1
ATOM 1914 N N . ARG A 1 217 ? -14.778 -16.105 -7.968 1.00 89.38 217 ARG A N 1
ATOM 1915 C CA . ARG A 1 217 ? -13.626 -15.248 -8.244 1.00 89.38 217 ARG A CA 1
ATOM 1916 C C . ARG A 1 217 ? -13.549 -14.957 -9.741 1.00 89.38 217 ARG A C 1
ATOM 1918 O O . ARG A 1 217 ? -13.736 -15.859 -10.556 1.00 89.38 217 ARG A O 1
ATOM 1925 N N . LEU A 1 218 ? -13.294 -13.710 -10.108 1.00 87.50 218 LEU A N 1
ATOM 1926 C CA . LEU A 1 218 ? -13.061 -13.311 -11.491 1.00 87.50 218 LEU A CA 1
ATOM 1927 C C . LEU A 1 218 ? -11.681 -13.822 -11.929 1.00 87.50 218 LEU A C 1
ATOM 1929 O O . LEU A 1 218 ? -10.690 -13.601 -11.233 1.00 87.50 218 LEU A O 1
ATOM 1933 N N . SER A 1 219 ? -11.613 -14.494 -13.080 1.00 85.50 219 SER A N 1
ATOM 1934 C CA . SER A 1 219 ? -10.348 -14.890 -13.711 1.00 85.50 219 SER A CA 1
ATOM 1935 C C . SER A 1 219 ? -10.222 -14.199 -15.061 1.00 85.50 219 SER A C 1
ATOM 1937 O O . SER A 1 219 ? -11.113 -14.326 -15.897 1.00 85.50 219 SER A O 1
ATOM 1939 N N . PHE A 1 220 ? -9.127 -13.477 -15.278 1.00 76.75 220 PHE A N 1
ATOM 1940 C CA . PHE A 1 220 ? -8.794 -12.865 -16.565 1.00 76.75 220 PHE A CA 1
ATOM 1941 C C . PHE A 1 220 ? -7.873 -13.840 -17.280 1.00 76.75 220 PHE A C 1
ATOM 1943 O O . PHE A 1 220 ? -6.678 -13.873 -16.991 1.00 76.75 220 PHE A O 1
ATOM 1950 N N . ASP A 1 221 ? -8.452 -14.718 -18.097 1.00 65.44 221 ASP A N 1
ATOM 1951 C CA . ASP A 1 221 ? -7.774 -15.954 -18.478 1.00 65.44 221 ASP A CA 1
ATOM 1952 C C . ASP A 1 221 ? -7.393 -15.998 -19.955 1.00 65.44 221 ASP A C 1
ATOM 1954 O O . ASP A 1 221 ? -8.203 -16.252 -20.846 1.00 65.44 221 ASP A O 1
ATOM 1958 N N . GLU A 1 222 ? -6.111 -15.736 -20.182 1.00 50.59 222 GLU A N 1
ATOM 1959 C CA . GLU A 1 222 ? -5.449 -15.784 -21.483 1.00 50.59 222 GLU A CA 1
ATOM 1960 C C . GLU A 1 222 ? -4.649 -17.091 -21.671 1.00 50.59 222 GLU A C 1
ATOM 1962 O O . GLU A 1 222 ? -4.353 -17.488 -22.798 1.00 50.59 222 GLU A O 1
ATOM 1967 N N . ILE A 1 223 ? -4.342 -17.798 -20.573 1.00 52.47 223 ILE A N 1
ATOM 1968 C CA . ILE A 1 223 ? -3.505 -19.008 -20.560 1.00 52.47 223 ILE A CA 1
ATOM 1969 C C . ILE A 1 223 ? -4.306 -20.232 -21.009 1.00 52.47 223 ILE A C 1
ATOM 1971 O O . ILE A 1 223 ? -3.836 -21.008 -21.844 1.00 52.47 223 ILE A O 1
ATOM 1975 N N . PHE A 1 224 ? -5.524 -20.409 -20.491 1.00 47.28 224 PHE A N 1
ATOM 1976 C CA . PHE A 1 224 ? -6.281 -21.655 -20.666 1.00 47.28 224 PHE A CA 1
ATOM 1977 C C . PHE A 1 224 ? -6.925 -21.840 -22.054 1.00 47.28 224 PHE A C 1
ATOM 1979 O O . PHE A 1 224 ? -7.540 -22.876 -22.307 1.00 47.28 224 PHE A O 1
ATOM 1986 N N . LEU A 1 225 ? -6.767 -20.882 -22.979 1.00 46.94 225 LEU A N 1
ATOM 1987 C CA . LEU A 1 225 ? -7.278 -20.979 -24.357 1.00 46.94 225 LEU A CA 1
ATOM 1988 C C . LEU A 1 225 ? -6.191 -21.105 -25.438 1.00 46.94 225 LEU A C 1
ATOM 1990 O O . LEU A 1 225 ? -6.509 -21.521 -26.554 1.00 46.94 225 LEU A O 1
ATOM 1994 N N . ARG A 1 226 ? -4.924 -20.767 -25.153 1.00 40.53 226 ARG A N 1
ATOM 1995 C CA . ARG A 1 226 ? -3.802 -20.895 -26.105 1.00 40.53 226 ARG A CA 1
ATOM 1996 C C . ARG A 1 226 ? -2.514 -21.273 -25.376 1.00 40.53 226 ARG A C 1
ATOM 1998 O O . ARG A 1 226 ? -1.832 -20.424 -24.810 1.00 40.53 226 ARG A O 1
ATOM 2005 N N . GLY A 1 227 ? -2.168 -22.560 -25.423 1.00 38.66 227 GLY A N 1
ATOM 2006 C CA . GLY A 1 227 ? -1.025 -23.105 -24.691 1.00 38.66 227 GLY A CA 1
ATOM 2007 C C . GLY A 1 227 ? 0.306 -22.444 -25.063 1.00 38.66 227 GLY A C 1
ATOM 2008 O O . GLY A 1 227 ? 0.817 -22.660 -26.159 1.00 38.66 227 GLY A O 1
ATOM 2009 N N . GLY A 1 228 ? 0.885 -21.687 -24.124 1.00 38.03 228 GLY A N 1
ATOM 2010 C CA . GLY A 1 228 ? 2.289 -21.262 -24.174 1.00 38.03 228 GLY A CA 1
ATOM 2011 C C . GLY A 1 228 ? 2.582 -19.762 -24.072 1.00 38.03 228 GLY A C 1
ATOM 2012 O O . GLY A 1 228 ? 3.760 -19.415 -24.029 1.00 38.03 228 GLY A O 1
ATOM 2013 N N . MET A 1 229 ? 1.587 -18.867 -24.001 1.00 35.91 229 MET A N 1
ATOM 2014 C CA . MET A 1 229 ? 1.840 -17.437 -23.737 1.00 35.91 229 MET A CA 1
ATOM 2015 C C . MET A 1 229 ? 1.489 -17.035 -22.300 1.00 35.91 229 MET A C 1
ATOM 2017 O O . MET A 1 229 ? 0.491 -17.470 -21.733 1.00 35.91 229 MET A O 1
ATOM 2021 N N . ARG A 1 230 ? 2.382 -16.246 -21.689 1.00 41.38 230 ARG A N 1
ATOM 2022 C CA . ARG A 1 230 ? 2.346 -15.865 -20.269 1.00 41.38 230 ARG A CA 1
ATOM 2023 C C . ARG A 1 230 ? 1.436 -14.657 -20.061 1.00 41.38 230 ARG A C 1
ATOM 2025 O O . ARG A 1 230 ? 1.541 -13.694 -20.815 1.00 41.38 230 ARG A O 1
ATOM 2032 N N . LEU A 1 231 ? 0.640 -14.683 -18.990 1.00 41.72 231 LEU A N 1
ATOM 2033 C CA . LEU A 1 231 ? -0.197 -13.555 -18.566 1.00 41.72 231 LEU A CA 1
ATOM 2034 C C . LEU A 1 231 ? 0.595 -12.247 -18.482 1.00 41.72 231 LEU A C 1
ATOM 2036 O O . LEU A 1 231 ? 1.657 -12.178 -17.850 1.00 41.72 231 LEU A O 1
ATOM 2040 N N . GLN A 1 232 ? 0.001 -11.173 -19.000 1.00 40.19 232 GLN A N 1
ATOM 2041 C CA . GLN A 1 232 ? 0.392 -9.827 -18.609 1.00 40.19 232 GLN A CA 1
ATOM 2042 C C . GLN A 1 232 ? 0.006 -9.631 -17.129 1.00 40.19 232 GLN A C 1
ATOM 2044 O O . GLN A 1 232 ? -1.170 -9.638 -16.768 1.00 40.19 232 GLN A O 1
ATOM 2049 N N . ARG A 1 233 ? 1.014 -9.560 -16.249 1.00 47.16 233 ARG A N 1
ATOM 2050 C CA . ARG A 1 233 ? 0.840 -9.701 -14.791 1.00 47.16 233 ARG A CA 1
ATOM 2051 C C . ARG A 1 233 ? -0.113 -8.662 -14.196 1.00 47.16 233 ARG A C 1
ATOM 2053 O O . ARG A 1 233 ? -0.037 -7.475 -14.519 1.00 47.16 233 ARG A O 1
ATOM 2060 N N . TYR A 1 234 ? -0.900 -9.087 -13.206 1.00 47.31 234 TYR A N 1
ATOM 2061 C CA . TYR A 1 234 ? -1.469 -8.149 -12.239 1.00 47.31 234 TYR A CA 1
ATOM 2062 C C . TYR A 1 234 ? -0.319 -7.433 -11.499 1.00 47.31 234 TYR A C 1
ATOM 2064 O O . TYR A 1 234 ? 0.626 -8.110 -11.097 1.00 47.31 234 TYR A O 1
ATOM 2072 N N . PRO A 1 235 ? -0.362 -6.104 -11.272 1.00 45.16 235 PRO A N 1
ATOM 2073 C CA . PRO A 1 235 ? 0.799 -5.336 -10.784 1.00 45.16 235 PRO A CA 1
ATOM 2074 C C . PRO A 1 235 ? 1.192 -5.594 -9.323 1.00 45.16 235 PRO A C 1
ATOM 2076 O O . PRO A 1 235 ? 2.052 -4.891 -8.797 1.00 45.16 235 PRO A O 1
ATOM 2079 N N . ASP A 1 236 ? 0.494 -6.515 -8.666 1.00 48.75 236 ASP A N 1
ATOM 2080 C CA . ASP A 1 236 ? 0.534 -6.778 -7.228 1.00 48.75 236 ASP A CA 1
ATOM 2081 C C . ASP A 1 236 ? 0.832 -8.266 -6.935 1.00 48.75 236 ASP A C 1
ATOM 2083 O O . ASP A 1 236 ? 0.842 -8.675 -5.777 1.00 48.75 236 ASP A O 1
ATOM 2087 N N . PHE A 1 237 ? 1.085 -9.065 -7.985 1.00 52.19 237 PHE A N 1
ATOM 2088 C CA . PHE A 1 237 ? 1.533 -10.459 -7.918 1.00 52.19 237 PHE A CA 1
ATOM 2089 C C . PHE A 1 237 ? 2.800 -10.596 -8.774 1.00 52.19 237 PHE A C 1
ATOM 2091 O O . PHE A 1 237 ? 2.741 -10.654 -10.006 1.00 52.19 237 PHE A O 1
ATOM 2098 N N . ASP A 1 238 ? 3.961 -10.578 -8.119 1.00 44.34 238 ASP A N 1
ATOM 2099 C CA . ASP A 1 238 ? 5.260 -10.475 -8.790 1.00 44.34 238 ASP A CA 1
ATOM 2100 C C . ASP A 1 238 ? 5.725 -11.791 -9.443 1.00 44.34 238 ASP A C 1
ATOM 2102 O O . ASP A 1 238 ? 6.623 -11.769 -10.292 1.00 44.34 238 ASP A O 1
ATOM 2106 N N . SER A 1 239 ? 5.107 -12.933 -9.117 1.00 54.09 239 SER A N 1
ATOM 2107 C CA . SER A 1 239 ? 5.455 -14.247 -9.666 1.00 54.09 239 SER A CA 1
ATOM 2108 C C . SER A 1 239 ? 4.251 -15.097 -10.098 1.00 54.09 239 SER A C 1
ATOM 2110 O O . SER A 1 239 ? 3.115 -14.918 -9.664 1.00 54.09 239 SER A O 1
ATOM 2112 N N . GLU A 1 240 ? 4.522 -16.096 -10.944 1.00 51.44 240 GLU A N 1
ATOM 2113 C CA . GLU A 1 240 ? 3.548 -17.133 -11.326 1.00 51.44 240 GLU A CA 1
ATOM 2114 C C . GLU A 1 240 ? 3.161 -18.025 -10.127 1.00 51.44 240 GLU A C 1
ATOM 2116 O O . GLU A 1 240 ? 2.053 -18.562 -10.086 1.00 51.44 240 GLU A O 1
ATOM 2121 N N . ALA A 1 241 ? 4.036 -18.134 -9.118 1.00 56.41 241 ALA A N 1
ATOM 2122 C CA . ALA A 1 241 ? 3.770 -18.887 -7.895 1.00 56.41 241 ALA A CA 1
ATOM 2123 C C . ALA A 1 241 ? 2.684 -18.221 -7.033 1.00 56.41 241 ALA A C 1
ATOM 2125 O O . ALA A 1 241 ? 1.813 -18.920 -6.516 1.00 56.41 241 ALA A O 1
ATOM 2126 N N . ASP A 1 242 ? 2.672 -16.885 -6.942 1.00 54.69 242 ASP A N 1
ATOM 2127 C CA . ASP A 1 242 ? 1.666 -16.134 -6.175 1.00 54.69 242 ASP A CA 1
ATOM 2128 C C . ASP A 1 242 ? 0.247 -16.412 -6.691 1.00 54.69 242 ASP A C 1
ATOM 2130 O O . ASP A 1 242 ? -0.679 -16.647 -5.915 1.00 54.69 242 ASP A O 1
ATOM 2134 N N . VAL A 1 243 ? 0.074 -16.472 -8.017 1.00 58.66 243 VAL A N 1
ATOM 2135 C CA . VAL A 1 243 ? -1.217 -16.776 -8.658 1.00 58.66 243 VAL A CA 1
ATOM 2136 C C . VAL A 1 243 ? -1.707 -18.181 -8.280 1.00 58.66 243 VAL A C 1
ATOM 2138 O O . VAL A 1 243 ? -2.879 -18.352 -7.929 1.00 58.66 243 VAL A O 1
ATOM 2141 N N . GLY A 1 244 ? -0.810 -19.175 -8.281 1.00 58.22 244 GLY A N 1
ATOM 2142 C CA . GLY A 1 244 ? -1.108 -20.537 -7.828 1.00 58.22 244 GLY A CA 1
ATOM 2143 C C . GLY A 1 244 ? -1.505 -20.587 -6.349 1.00 58.22 244 GLY A C 1
ATOM 2144 O O . GLY A 1 244 ? -2.568 -21.111 -6.011 1.00 58.22 244 GLY A O 1
ATOM 2145 N N . ILE A 1 245 ? -0.707 -19.953 -5.484 1.00 61.41 245 ILE A N 1
ATOM 2146 C CA . ILE A 1 245 ? -0.958 -19.833 -4.038 1.00 61.41 245 ILE A CA 1
ATOM 2147 C C . ILE A 1 245 ? -2.315 -19.165 -3.770 1.00 61.41 245 ILE A C 1
ATOM 2149 O O . ILE A 1 245 ? -3.063 -19.603 -2.896 1.00 61.41 245 ILE A O 1
ATOM 2153 N N . HIS A 1 246 ? -2.688 -18.138 -4.537 1.00 72.62 246 HIS A N 1
ATOM 2154 C CA . HIS A 1 246 ? -3.981 -17.471 -4.391 1.00 72.62 246 HIS A CA 1
ATOM 2155 C C . HIS A 1 246 ? -5.166 -18.315 -4.873 1.00 72.62 246 HIS A C 1
ATOM 2157 O O . HIS A 1 246 ? -6.218 -18.271 -4.228 1.00 72.62 246 HIS A O 1
ATOM 2163 N N . ARG A 1 247 ? -5.016 -19.121 -5.935 1.00 82.12 247 ARG A N 1
ATOM 2164 C CA . ARG A 1 247 ? -6.050 -20.088 -6.352 1.00 82.12 247 ARG A CA 1
ATOM 2165 C C . ARG A 1 247 ? -6.235 -21.188 -5.305 1.00 82.12 247 ARG A C 1
ATOM 2167 O O . ARG A 1 247 ? -7.372 -21.478 -4.934 1.00 82.12 247 ARG A O 1
ATOM 2174 N N . GLU A 1 248 ? -5.149 -21.751 -4.779 1.00 82.75 248 GLU A N 1
ATOM 2175 C CA . GLU A 1 248 ? -5.224 -22.792 -3.748 1.00 82.75 248 GLU A CA 1
ATOM 2176 C C . GLU A 1 248 ? -5.803 -22.242 -2.433 1.00 82.75 248 GLU A C 1
ATOM 2178 O O . GLU A 1 248 ? -6.716 -22.829 -1.855 1.00 82.75 248 GLU A O 1
ATOM 2183 N N . ALA A 1 249 ? -5.365 -21.058 -1.988 1.00 81.44 249 ALA A N 1
ATOM 2184 C CA . ALA A 1 249 ? -5.909 -20.395 -0.802 1.00 81.44 249 ALA A CA 1
ATOM 2185 C C . ALA A 1 249 ? -7.400 -20.033 -0.946 1.00 81.44 249 ALA A C 1
ATOM 2187 O O . ALA A 1 249 ? -8.137 -20.074 0.043 1.00 81.44 249 ALA A O 1
ATOM 2188 N N . PHE A 1 250 ? -7.860 -19.700 -2.157 1.00 85.94 250 PHE A N 1
ATOM 2189 C CA . PHE A 1 250 ? -9.277 -19.509 -2.471 1.00 85.94 250 PHE A CA 1
ATOM 2190 C C . PHE A 1 250 ? -10.062 -20.824 -2.350 1.00 85.94 250 PHE A C 1
ATOM 2192 O O . PHE A 1 250 ? -11.021 -20.885 -1.578 1.00 85.94 250 PHE A O 1
ATOM 2199 N N . VAL A 1 251 ? -9.618 -21.892 -3.024 1.00 90.12 251 VAL A N 1
ATOM 2200 C CA . VAL A 1 251 ? -10.228 -23.235 -2.949 1.00 90.12 251 VAL A CA 1
ATOM 2201 C C . VAL A 1 251 ? -10.294 -23.729 -1.501 1.00 90.12 251 VAL A C 1
ATOM 2203 O O . VAL A 1 251 ? -11.371 -24.068 -1.011 1.00 90.12 251 VAL A O 1
ATOM 2206 N N . ASN A 1 252 ? -9.178 -23.678 -0.773 1.00 89.88 252 ASN A N 1
ATOM 2207 C CA . ASN A 1 252 ? -9.092 -24.104 0.623 1.00 89.88 252 ASN A CA 1
ATOM 2208 C C . ASN A 1 252 ? -10.028 -23.307 1.549 1.00 89.88 252 ASN A C 1
ATOM 2210 O O . ASN A 1 252 ? -10.583 -23.874 2.490 1.00 89.88 252 ASN A O 1
ATOM 2214 N N . ARG A 1 253 ? -10.244 -22.006 1.298 1.00 86.69 253 ARG A N 1
ATOM 2215 C CA . ARG A 1 253 ? -11.216 -21.192 2.055 1.00 86.69 253 ARG A CA 1
ATOM 2216 C C . ARG A 1 253 ? -12.663 -21.553 1.728 1.00 86.69 253 ARG A C 1
ATOM 2218 O O . ARG A 1 253 ? -13.479 -21.593 2.647 1.00 86.69 253 ARG A O 1
ATOM 2225 N N . CYS A 1 254 ? -12.970 -21.865 0.471 1.00 91.62 254 CYS A N 1
ATOM 2226 C CA . CYS A 1 254 ? -14.300 -22.319 0.067 1.00 91.62 254 CYS A CA 1
ATOM 2227 C C . CYS A 1 254 ? -14.642 -23.671 0.702 1.00 91.62 254 CYS A C 1
ATOM 2229 O O . CYS A 1 254 ? -15.662 -23.789 1.379 1.00 91.62 254 CYS A O 1
ATOM 2231 N N . LEU A 1 255 ? -13.751 -24.661 0.574 1.00 93.50 255 LEU A N 1
ATOM 2232 C CA . LEU A 1 255 ? -13.955 -26.014 1.102 1.00 93.50 255 LEU A CA 1
ATOM 2233 C C . LEU A 1 255 ? -14.122 -26.025 2.631 1.00 93.50 255 LEU A C 1
ATOM 2235 O O . LEU A 1 255 ? -15.035 -26.675 3.136 1.00 93.50 255 LEU A O 1
ATOM 2239 N N . ARG A 1 256 ? -13.325 -25.237 3.373 1.00 91.00 256 ARG A N 1
ATOM 2240 C CA . ARG A 1 256 ? -13.465 -25.081 4.840 1.00 91.00 256 ARG A CA 1
ATOM 2241 C C . ARG A 1 256 ? -14.813 -24.496 5.282 1.00 91.00 256 ARG A C 1
ATOM 2243 O O . ARG A 1 256 ? -15.201 -24.708 6.424 1.00 91.00 256 ARG A O 1
ATOM 2250 N N . ASN A 1 257 ? -15.515 -23.782 4.401 1.00 89.81 257 ASN A N 1
ATOM 2251 C CA . ASN A 1 257 ? -16.841 -23.208 4.654 1.00 89.81 257 ASN A CA 1
ATOM 2252 C C . ASN A 1 257 ? -17.960 -23.937 3.878 1.00 89.81 257 ASN A C 1
ATOM 2254 O O . ASN A 1 257 ? -19.090 -23.458 3.816 1.00 89.81 257 ASN A O 1
ATOM 2258 N N . GLY A 1 258 ? -17.667 -25.090 3.262 1.00 93.19 258 GLY A N 1
ATOM 2259 C CA . GLY A 1 258 ? -18.641 -25.855 2.477 1.00 93.19 258 GLY A CA 1
ATOM 2260 C C . GLY A 1 258 ? -19.234 -25.080 1.293 1.00 93.19 258 GLY A C 1
ATOM 2261 O O . GLY A 1 258 ? -20.411 -25.265 0.981 1.00 93.19 258 GLY A O 1
ATOM 2262 N N . LEU A 1 259 ? -18.464 -24.172 0.688 1.00 93.62 259 LEU A N 1
ATOM 2263 C CA . LEU A 1 259 ? -18.849 -23.371 -0.479 1.00 93.62 259 LEU A CA 1
ATOM 2264 C C . LEU A 1 259 ? -18.326 -24.032 -1.758 1.00 93.62 259 LEU A C 1
ATOM 2266 O O . LEU A 1 259 ? -17.240 -24.614 -1.747 1.00 93.62 259 LEU A O 1
ATOM 2270 N N . VAL A 1 260 ? -19.044 -23.882 -2.872 1.00 95.62 260 VAL A N 1
ATOM 2271 C CA . VAL A 1 260 ? -18.570 -24.318 -4.195 1.00 95.62 260 VAL A CA 1
ATOM 2272 C C . VAL A 1 260 ? -17.582 -23.271 -4.736 1.00 95.62 260 VAL A C 1
ATOM 2274 O O . VAL A 1 260 ? -18.002 -22.131 -4.966 1.00 95.62 260 VAL A O 1
ATOM 2277 N N . PRO A 1 261 ? -16.288 -23.596 -4.937 1.00 95.31 261 PRO A N 1
ATOM 2278 C CA . PRO A 1 261 ? -15.306 -22.635 -5.428 1.00 95.31 261 PRO A CA 1
ATOM 2279 C C . PRO A 1 261 ? -15.430 -22.475 -6.946 1.00 95.31 261 PRO A C 1
ATOM 2281 O O . PRO A 1 261 ? -15.227 -23.426 -7.702 1.00 95.31 261 PRO A O 1
ATOM 2284 N N . CYS A 1 262 ? -15.740 -21.267 -7.405 1.00 93.75 262 CYS A N 1
ATOM 2285 C CA . CYS A 1 262 ? -16.032 -20.978 -8.806 1.00 93.75 262 CYS A CA 1
ATOM 2286 C C . CYS A 1 262 ? -15.096 -19.911 -9.382 1.00 93.75 262 CYS A C 1
ATOM 2288 O O . CYS A 1 262 ? -14.774 -18.926 -8.717 1.00 93.75 262 CYS A O 1
ATOM 2290 N N . LEU A 1 263 ? -14.729 -20.076 -10.649 1.00 92.06 263 LEU A N 1
ATOM 2291 C CA . LEU A 1 263 ? -14.077 -19.062 -11.470 1.00 92.06 263 LEU A CA 1
ATOM 2292 C C . LEU A 1 263 ? -15.088 -18.532 -12.492 1.00 92.06 263 LEU A C 1
ATOM 2294 O O . LEU A 1 263 ? -15.738 -19.324 -13.172 1.00 92.06 263 LEU A O 1
ATOM 2298 N N . PHE A 1 264 ? -15.214 -17.212 -12.611 1.00 91.31 264 PHE A N 1
ATOM 2299 C CA . PHE A 1 264 ? -15.980 -16.554 -13.671 1.00 91.31 264 PHE A CA 1
ATOM 2300 C C . PHE A 1 264 ? -14.990 -15.959 -14.670 1.00 91.31 264 PHE A C 1
ATOM 2302 O O . P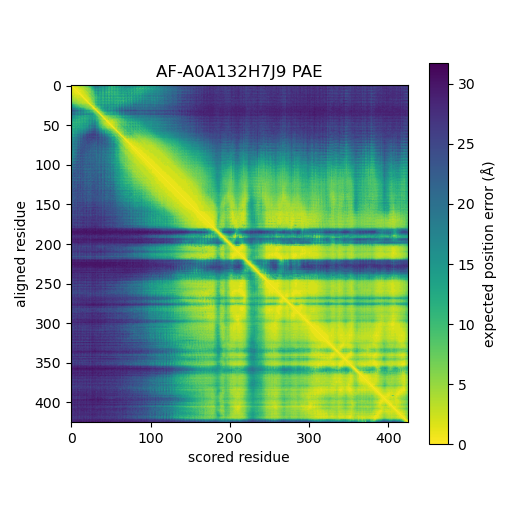HE A 1 264 ? -14.226 -15.058 -14.317 1.00 91.31 264 PHE A O 1
ATOM 2309 N N . ILE A 1 265 ? -14.948 -16.507 -15.886 1.00 88.94 265 ILE A N 1
ATOM 2310 C CA . ILE A 1 265 ? -13.850 -16.236 -16.823 1.00 88.94 265 ILE A CA 1
ATOM 2311 C C . ILE A 1 265 ? -14.152 -14.997 -17.669 1.00 88.94 265 ILE A C 1
ATOM 2313 O O . ILE A 1 265 ? -15.235 -14.876 -18.246 1.00 88.94 265 ILE A O 1
ATOM 2317 N N . LEU A 1 266 ? -13.189 -14.085 -17.749 1.00 84.44 266 LEU A N 1
ATOM 2318 C CA . LEU A 1 266 ? -13.279 -12.822 -18.467 1.00 84.44 266 LEU A CA 1
ATOM 2319 C C . LEU A 1 266 ? -12.201 -12.718 -19.551 1.00 84.44 266 LEU A C 1
ATOM 2321 O O . LEU A 1 266 ? -11.056 -13.117 -19.336 1.00 84.44 266 LEU A O 1
ATOM 2325 N N . THR A 1 267 ? -12.563 -12.134 -20.694 1.00 83.62 267 THR A N 1
ATOM 2326 C CA . THR A 1 267 ? -11.619 -11.750 -21.746 1.00 83.62 267 THR A CA 1
ATOM 2327 C C . THR A 1 267 ? -10.685 -10.643 -21.238 1.00 83.62 267 THR A C 1
ATOM 2329 O O . THR A 1 267 ? -11.175 -9.685 -20.632 1.00 83.62 267 THR A O 1
ATOM 2332 N N . PRO A 1 268 ? -9.366 -10.710 -21.503 1.00 76.56 268 PRO A N 1
ATOM 2333 C CA . PRO A 1 268 ? -8.454 -9.595 -21.229 1.00 76.56 268 PRO A CA 1
ATOM 2334 C C . PRO A 1 268 ? -8.894 -8.317 -21.960 1.00 76.56 268 PRO A C 1
ATOM 2336 O O . PRO A 1 268 ? -9.005 -7.247 -21.360 1.00 76.56 268 PRO A O 1
ATOM 2339 N N . ASP A 1 269 ? -9.263 -8.452 -23.237 1.00 76.56 269 ASP A N 1
ATOM 2340 C CA . ASP A 1 269 ? -9.852 -7.376 -24.028 1.00 76.56 269 ASP A CA 1
ATOM 2341 C C . ASP A 1 269 ? -11.291 -7.077 -23.577 1.00 76.56 269 ASP A C 1
ATOM 2343 O O . ASP A 1 269 ? -12.215 -7.873 -23.768 1.00 76.56 269 ASP A O 1
ATOM 2347 N N . GLY A 1 270 ? -11.506 -5.900 -22.983 1.00 74.94 270 GLY A N 1
ATOM 2348 C CA . GLY A 1 270 ? -12.838 -5.358 -22.680 1.00 74.94 270 GLY A CA 1
ATOM 2349 C C . GLY A 1 270 ? -13.590 -6.002 -21.504 1.00 74.94 270 GLY A C 1
ATOM 2350 O O . GLY A 1 270 ? -14.730 -5.602 -21.231 1.00 74.94 270 GLY A O 1
ATOM 2351 N N . MET A 1 271 ? -12.972 -6.952 -20.792 1.00 80.44 271 MET A N 1
ATOM 2352 C CA . MET A 1 271 ? -13.498 -7.608 -19.586 1.00 80.44 271 MET A CA 1
ATOM 2353 C C . MET A 1 271 ? -14.892 -8.234 -19.773 1.00 80.44 271 MET A C 1
ATOM 2355 O O . MET A 1 271 ? -15.801 -8.034 -18.956 1.00 80.44 271 MET A O 1
ATOM 2359 N N . GLN A 1 272 ? -15.107 -8.928 -20.890 1.00 84.00 272 GLN A N 1
ATOM 2360 C CA . GLN A 1 272 ? -16.378 -9.582 -21.214 1.00 84.00 272 GLN A CA 1
ATOM 2361 C C . GLN A 1 272 ? -16.392 -11.034 -20.714 1.00 84.00 272 GLN A C 1
ATOM 2363 O O . GLN A 1 272 ? -15.334 -11.652 -20.655 1.00 84.00 272 GLN A O 1
ATOM 2368 N N . PRO A 1 273 ? -17.558 -11.610 -20.376 1.00 87.19 273 PRO A N 1
ATOM 2369 C CA . PRO A 1 273 ? -17.697 -13.050 -20.147 1.00 87.19 273 PRO A CA 1
ATOM 2370 C C . PRO A 1 273 ? -17.154 -13.844 -21.345 1.00 87.19 273 PRO A C 1
ATOM 2372 O O . PRO A 1 273 ? -17.513 -13.537 -22.481 1.00 87.19 273 PRO A O 1
ATOM 2375 N N . VAL A 1 274 ? -16.304 -14.849 -21.106 1.00 86.00 274 VAL A N 1
ATOM 2376 C CA . VAL A 1 274 ? -15.777 -15.705 -22.188 1.00 86.00 274 VAL A CA 1
ATOM 2377 C C . VAL A 1 274 ? -16.880 -16.580 -22.789 1.00 86.00 274 VAL A C 1
ATOM 2379 O O . VAL A 1 274 ? -16.943 -16.727 -24.007 1.00 86.00 274 VAL A O 1
ATOM 2382 N N . ASP A 1 275 ? -17.776 -17.118 -21.958 1.00 81.81 275 ASP A N 1
ATOM 2383 C CA . ASP A 1 275 ? -19.010 -17.756 -22.412 1.00 81.81 275 ASP A CA 1
ATOM 2384 C C . ASP A 1 275 ? -20.183 -16.769 -22.318 1.00 81.81 275 ASP A C 1
ATOM 2386 O O . ASP A 1 275 ? -20.602 -16.348 -21.235 1.00 81.81 275 ASP A O 1
ATOM 2390 N N . ALA A 1 276 ? -20.730 -16.394 -23.474 1.00 76.31 276 ALA A N 1
ATOM 2391 C CA . ALA A 1 276 ? -21.942 -15.584 -23.560 1.00 76.31 276 ALA A CA 1
ATOM 2392 C C . ALA A 1 276 ? -23.228 -16.403 -23.308 1.00 76.31 276 ALA A C 1
ATOM 2394 O O . ALA A 1 276 ? -24.317 -15.829 -23.224 1.00 76.31 276 ALA A O 1
ATOM 2395 N N . THR A 1 277 ? -23.130 -17.734 -23.205 1.00 75.12 277 THR A N 1
ATOM 2396 C CA . THR A 1 277 ? -24.261 -18.657 -23.079 1.00 75.12 277 THR A CA 1
ATOM 2397 C C . THR A 1 277 ? -24.244 -19.389 -21.734 1.00 75.12 277 THR A C 1
ATOM 2399 O O . THR A 1 277 ? -23.258 -19.981 -21.318 1.00 75.12 277 THR A O 1
ATOM 2402 N N . GLY A 1 278 ? -25.363 -19.353 -21.006 1.00 85.69 278 GLY A N 1
ATOM 2403 C CA . GLY A 1 278 ? -25.420 -19.925 -19.657 1.00 85.69 278 GLY A CA 1
ATOM 2404 C C . GLY A 1 278 ? -24.611 -19.125 -18.623 1.00 85.69 278 GLY A C 1
ATOM 2405 O O . GLY A 1 278 ? -24.593 -17.895 -18.655 1.00 85.69 278 GLY A O 1
ATOM 2406 N N . TRP A 1 279 ? -24.015 -19.825 -17.653 1.00 89.81 279 TRP A N 1
ATOM 2407 C CA . TRP A 1 279 ? -23.538 -19.232 -16.396 1.00 89.81 279 TRP A CA 1
ATOM 2408 C C . TRP A 1 279 ? -22.130 -18.621 -16.437 1.00 89.81 279 TRP A C 1
ATOM 2410 O O . TRP A 1 279 ? -21.815 -17.829 -15.553 1.00 89.81 279 TRP A O 1
ATOM 2420 N N . ASN A 1 280 ? -21.287 -18.974 -17.418 1.00 92.44 280 ASN A N 1
ATOM 2421 C CA . ASN A 1 280 ? -19.864 -18.586 -17.472 1.00 92.44 280 ASN A CA 1
ATOM 2422 C C . ASN A 1 280 ? -19.073 -18.910 -16.176 1.00 92.44 280 ASN A C 1
ATOM 2424 O O . ASN A 1 280 ? -18.103 -18.237 -15.826 1.00 92.44 280 ASN A O 1
ATOM 2428 N N . LEU A 1 281 ? -19.492 -19.950 -15.446 1.00 92.75 281 LEU A N 1
ATOM 2429 C CA . LEU A 1 281 ? -18.824 -20.445 -14.242 1.00 92.75 281 LEU A CA 1
ATOM 2430 C C . LEU A 1 281 ? -18.030 -21.711 -14.569 1.00 92.75 281 LEU A C 1
ATOM 2432 O O . LEU A 1 281 ? -18.540 -22.612 -15.231 1.00 92.75 281 LEU A O 1
ATOM 2436 N N . ARG A 1 282 ? -16.813 -21.815 -14.038 1.00 93.44 282 ARG A N 1
ATOM 2437 C CA . ARG A 1 282 ? -16.019 -23.050 -13.991 1.00 93.44 282 ARG A CA 1
ATOM 2438 C C . ARG A 1 282 ? -15.711 -23.434 -12.552 1.00 93.44 282 ARG A C 1
ATOM 2440 O O . ARG A 1 282 ? -15.550 -22.560 -11.701 1.00 93.44 282 ARG A O 1
ATOM 2447 N N . HIS A 1 283 ? -15.587 -24.724 -12.269 1.00 93.81 283 HIS A N 1
ATOM 2448 C CA . HIS A 1 283 ? -15.186 -25.190 -10.945 1.00 93.81 283 HIS A CA 1
ATOM 2449 C C . HIS A 1 283 ? -13.693 -24.916 -10.724 1.00 93.81 283 HIS A C 1
ATOM 2451 O O . HIS A 1 283 ? -12.863 -25.330 -11.524 1.00 93.81 283 HIS A O 1
ATOM 2457 N N . ALA A 1 284 ? -13.308 -24.245 -9.638 1.00 91.19 284 ALA A N 1
ATOM 2458 C CA . ALA A 1 284 ? -11.918 -23.813 -9.450 1.00 91.19 284 ALA A CA 1
ATOM 2459 C C . ALA A 1 284 ? -10.928 -24.964 -9.163 1.00 91.19 284 ALA A C 1
ATOM 2461 O O . ALA A 1 284 ? -9.718 -24.727 -9.118 1.00 91.19 284 ALA A O 1
ATOM 2462 N N . VAL A 1 285 ? -11.425 -26.194 -8.977 1.00 90.94 285 VAL A N 1
ATOM 2463 C CA . VAL A 1 285 ? -10.608 -27.409 -8.808 1.00 90.94 285 VAL A CA 1
ATOM 2464 C C . VAL A 1 285 ? -10.534 -28.222 -10.102 1.00 90.94 285 VAL A C 1
ATOM 2466 O O . VAL A 1 285 ? -9.434 -28.547 -10.527 1.00 90.94 285 VAL A O 1
ATOM 2469 N N . THR A 1 286 ? -11.674 -28.531 -10.733 1.00 92.44 286 THR A N 1
ATOM 2470 C CA . THR A 1 286 ? -11.732 -29.414 -11.919 1.00 92.44 286 THR A CA 1
ATOM 2471 C C . THR A 1 286 ? -11.822 -28.680 -13.259 1.00 92.44 286 THR A C 1
ATOM 2473 O O . THR A 1 286 ? -11.725 -29.316 -14.298 1.00 92.44 286 THR A O 1
ATOM 2476 N N . GLU A 1 287 ? -12.003 -27.354 -13.256 1.00 88.88 287 GLU A N 1
ATOM 2477 C CA . GLU A 1 287 ? -12.078 -26.454 -14.430 1.00 88.88 287 GLU A CA 1
ATOM 2478 C C . GLU A 1 287 ? -13.238 -26.711 -15.409 1.00 88.88 287 GLU A C 1
ATOM 2480 O O . GLU A 1 287 ? -13.455 -25.931 -16.342 1.00 88.88 287 GLU A O 1
ATOM 2485 N N . GLU A 1 288 ? -14.030 -27.747 -15.150 1.00 92.25 288 GLU A N 1
ATOM 2486 C CA . GLU A 1 288 ? -15.293 -28.072 -15.806 1.00 92.25 288 GLU A CA 1
ATOM 2487 C C . GLU A 1 288 ? -16.311 -26.929 -15.680 1.00 92.25 288 GLU A C 1
ATOM 2489 O O . GLU A 1 288 ? -16.342 -26.201 -14.682 1.00 92.25 288 GLU A O 1
ATOM 2494 N N . SER A 1 289 ? -17.169 -26.790 -16.695 1.00 92.75 289 SER A N 1
ATOM 2495 C CA . SER A 1 289 ? -18.265 -25.814 -16.695 1.00 92.75 289 SER A CA 1
ATOM 2496 C C . SER A 1 289 ? -19.303 -26.161 -15.624 1.00 92.75 289 SER A C 1
ATOM 2498 O O . SER A 1 289 ? -19.745 -27.306 -15.521 1.00 92.75 289 SER A O 1
ATOM 2500 N N . LEU A 1 290 ? -19.698 -25.169 -14.825 1.00 93.25 290 LEU A N 1
ATOM 2501 C CA . LEU A 1 290 ? -20.648 -25.328 -13.730 1.00 93.25 290 LEU A CA 1
ATOM 2502 C C . LEU A 1 290 ? -22.042 -24.828 -14.101 1.00 93.25 290 LEU A C 1
ATOM 2504 O O . LEU A 1 290 ? -22.248 -23.664 -14.443 1.00 93.25 290 LEU A O 1
ATOM 2508 N N . VAL A 1 291 ? -23.023 -25.706 -13.898 1.00 93.06 291 VAL A N 1
ATOM 2509 C CA . VAL A 1 291 ? -24.448 -25.376 -13.922 1.00 93.06 291 VAL A CA 1
ATOM 2510 C C . VAL A 1 291 ? -24.973 -25.512 -12.486 1.00 93.06 291 VAL A C 1
ATOM 2512 O O . VAL A 1 291 ? -25.114 -26.636 -12.012 1.00 93.06 291 VAL A O 1
ATOM 2515 N N . PRO A 1 292 ? -25.274 -24.416 -11.759 1.00 92.06 292 PRO A N 1
ATOM 2516 C CA . PRO A 1 292 ? -25.662 -24.469 -10.344 1.00 92.06 292 PRO A CA 1
ATOM 2517 C C . PRO A 1 292 ? -26.783 -25.463 -10.006 1.00 92.06 292 PRO A C 1
ATOM 2519 O O . PRO A 1 292 ? -26.753 -26.089 -8.946 1.00 92.06 292 PRO A O 1
ATOM 2522 N N . SER A 1 293 ? -27.732 -25.679 -10.923 1.00 90.31 293 SER A N 1
ATOM 2523 C CA . SER A 1 293 ? -28.843 -26.617 -10.736 1.00 90.31 293 SER A CA 1
ATOM 2524 C C . SER A 1 293 ? -28.453 -28.097 -10.714 1.00 90.31 293 SER A C 1
ATOM 2526 O O . SER A 1 293 ? -29.226 -28.886 -10.182 1.00 90.31 293 SER A O 1
ATOM 2528 N N . SER A 1 294 ? -27.287 -28.499 -11.239 1.00 92.00 294 SER A N 1
ATOM 2529 C CA . SER A 1 294 ? -26.808 -29.890 -11.126 1.00 92.00 294 SER A CA 1
ATOM 2530 C C . SER A 1 294 ? -26.068 -30.181 -9.814 1.00 92.00 294 SER A C 1
ATOM 2532 O O . SER A 1 294 ? -25.742 -31.335 -9.549 1.00 92.00 294 SER A O 1
ATOM 2534 N N . LEU A 1 295 ? -25.824 -29.160 -8.979 1.00 92.12 295 LEU A N 1
ATOM 2535 C CA . LEU A 1 295 ? -25.149 -29.294 -7.681 1.00 92.12 295 LEU A CA 1
ATOM 2536 C C . LEU A 1 295 ? -26.089 -29.170 -6.470 1.00 92.12 295 LEU A C 1
ATOM 2538 O O . LEU A 1 295 ? -25.665 -29.433 -5.341 1.00 92.12 295 LEU A O 1
ATOM 2542 N N . VAL A 1 296 ? -27.357 -28.799 -6.676 1.00 89.62 296 VAL A N 1
ATOM 2543 C CA . VAL A 1 296 ? -28.387 -28.801 -5.622 1.00 89.62 296 VAL A CA 1
ATOM 2544 C C . VAL A 1 296 ? -28.602 -30.234 -5.129 1.00 89.62 296 VAL A C 1
ATOM 2546 O O . VAL A 1 296 ? -28.842 -31.143 -5.921 1.00 89.62 296 VAL A O 1
ATOM 2549 N N . VAL A 1 297 ? -28.528 -30.446 -3.813 1.00 88.19 297 VAL A N 1
ATOM 2550 C CA . VAL A 1 297 ? -28.697 -31.774 -3.192 1.00 88.19 297 VAL A CA 1
ATOM 2551 C C . VAL A 1 297 ? -30.018 -31.853 -2.420 1.00 88.19 297 VAL A C 1
ATOM 2553 O O . VAL A 1 297 ? -30.434 -30.852 -1.853 1.00 88.19 297 VAL A O 1
ATOM 2556 N N . PRO A 1 298 ? -30.683 -33.015 -2.299 1.00 86.38 298 PRO A N 1
ATOM 2557 C CA . PRO A 1 298 ? -31.982 -33.106 -1.616 1.00 86.38 298 PRO A CA 1
ATOM 2558 C C . PRO A 1 298 ? -31.906 -33.027 -0.077 1.00 86.38 298 PRO A C 1
ATOM 2560 O O . PRO A 1 298 ? -32.937 -33.017 0.591 1.00 86.38 298 PRO A O 1
ATOM 2563 N N . ARG A 1 299 ? -30.701 -33.002 0.513 1.00 90.75 299 ARG A N 1
ATOM 2564 C CA . ARG A 1 299 ? -30.493 -32.911 1.970 1.00 90.75 299 ARG A CA 1
ATOM 2565 C C . ARG A 1 299 ? -30.432 -31.460 2.448 1.00 90.75 299 ARG A C 1
ATOM 2567 O O . ARG A 1 299 ? -29.939 -30.595 1.733 1.00 90.75 299 ARG A O 1
ATOM 2574 N N . LEU A 1 300 ? -30.822 -31.205 3.695 1.00 89.38 300 LEU A N 1
ATOM 2575 C CA . LEU A 1 300 ? -30.520 -29.926 4.340 1.00 89.38 300 LEU A CA 1
ATOM 2576 C C . LEU A 1 300 ? -28.998 -29.741 4.485 1.00 89.38 300 LEU A C 1
ATOM 2578 O O . LEU A 1 300 ? -28.270 -30.693 4.783 1.00 89.38 300 LEU A O 1
ATOM 2582 N N . VAL A 1 301 ? -28.528 -28.510 4.281 1.00 92.00 301 VAL A N 1
ATOM 2583 C CA . VAL A 1 301 ? -27.121 -28.109 4.428 1.00 92.00 301 VAL A CA 1
ATOM 2584 C C . VAL A 1 301 ? -27.069 -26.938 5.403 1.00 92.00 301 VAL A C 1
ATOM 2586 O O . VAL A 1 301 ? -27.714 -25.921 5.171 1.00 92.00 301 VAL A O 1
ATOM 2589 N N . GLU A 1 302 ? -26.360 -27.096 6.519 1.00 93.00 302 GLU A N 1
ATOM 2590 C CA . GLU A 1 302 ? -26.175 -26.036 7.519 1.00 93.00 302 GLU A CA 1
ATOM 2591 C C . GLU A 1 302 ? -25.396 -24.859 6.902 1.00 93.00 302 GLU A C 1
ATOM 2593 O O . GLU A 1 302 ? -24.436 -25.079 6.161 1.00 93.00 302 GLU A O 1
ATOM 2598 N N . MET A 1 303 ? -25.796 -23.617 7.190 1.00 91.69 303 MET A N 1
ATOM 2599 C CA . MET A 1 303 ? -25.024 -22.443 6.774 1.00 91.69 303 MET A CA 1
ATOM 2600 C C . MET A 1 303 ? -23.747 -22.302 7.608 1.00 91.69 303 MET A C 1
ATOM 2602 O O . MET A 1 303 ? -23.780 -22.363 8.838 1.00 91.69 303 MET A O 1
ATOM 2606 N N . SER A 1 304 ? -22.620 -22.071 6.935 1.00 90.38 304 SER A N 1
ATOM 2607 C CA . SER A 1 304 ? -21.325 -21.855 7.581 1.00 90.38 304 SER A CA 1
ATOM 2608 C C . SER A 1 304 ? -21.287 -20.545 8.372 1.00 90.38 304 SER A C 1
ATOM 2610 O O . SER A 1 304 ? -21.963 -19.571 8.035 1.00 90.38 304 SER A O 1
ATOM 2612 N N . SER A 1 305 ? -20.418 -20.479 9.387 1.00 86.94 305 SER A N 1
ATOM 2613 C CA . SER A 1 305 ? -20.163 -19.244 10.142 1.00 86.94 305 SER A CA 1
ATOM 2614 C C . SER A 1 305 ? -19.807 -18.064 9.233 1.00 86.94 305 SER A C 1
ATOM 2616 O O . SER A 1 305 ? -20.203 -16.941 9.519 1.00 86.94 305 SER A O 1
ATOM 2618 N N . TRP A 1 306 ? -19.110 -18.309 8.119 1.00 86.06 306 TRP A N 1
ATOM 2619 C CA . TRP A 1 306 ? -18.746 -17.269 7.160 1.00 86.06 306 TRP A CA 1
ATOM 2620 C C . TRP A 1 306 ? -19.944 -16.717 6.367 1.00 86.06 306 TRP A C 1
ATOM 2622 O O . TRP A 1 306 ? -20.034 -15.505 6.166 1.00 86.06 306 TRP A O 1
ATOM 2632 N N . GLU A 1 307 ? -20.895 -17.565 5.958 1.00 87.12 307 GLU A N 1
ATOM 2633 C CA . GLU A 1 307 ? -22.141 -17.108 5.318 1.00 87.12 307 GLU A CA 1
ATOM 2634 C C . GLU A 1 307 ? -22.967 -16.255 6.284 1.00 87.12 307 GLU A C 1
ATOM 2636 O O . GLU A 1 307 ? -23.444 -15.180 5.920 1.00 87.12 307 GLU A O 1
ATOM 2641 N N . LEU A 1 308 ? -23.086 -16.712 7.534 1.00 87.88 308 LEU A N 1
ATOM 2642 C CA . LEU A 1 308 ? -23.807 -16.010 8.594 1.00 87.88 308 LEU A CA 1
ATOM 2643 C C . LEU A 1 308 ? -23.145 -14.660 8.906 1.00 87.88 308 LEU A C 1
ATOM 2645 O O . LEU A 1 308 ? -23.825 -13.637 8.925 1.00 87.88 308 LEU A O 1
ATOM 2649 N N . ASN A 1 309 ? -21.819 -14.628 9.072 1.00 86.31 309 ASN A N 1
ATOM 2650 C CA . ASN A 1 309 ? -21.068 -13.396 9.323 1.00 86.31 309 ASN A CA 1
ATOM 2651 C C . ASN A 1 309 ? -21.158 -12.419 8.138 1.00 86.31 309 ASN A C 1
ATOM 2653 O O . ASN A 1 309 ? -21.398 -11.233 8.356 1.00 86.31 309 ASN A O 1
ATOM 2657 N N . THR A 1 310 ? -21.105 -12.913 6.895 1.00 84.38 310 THR A N 1
ATOM 2658 C CA . THR A 1 310 ? -21.294 -12.091 5.687 1.00 84.38 310 THR A CA 1
ATOM 2659 C C . THR A 1 310 ? -22.686 -11.461 5.625 1.00 84.38 310 THR A C 1
ATOM 2661 O O . THR A 1 310 ? -22.808 -10.287 5.279 1.00 84.38 310 THR A O 1
ATOM 2664 N N . GLN A 1 311 ? -23.741 -12.192 5.990 1.00 86.69 311 GLN A N 1
ATOM 2665 C CA . GLN A 1 311 ? -25.099 -11.640 6.015 1.00 86.69 311 GLN A CA 1
ATOM 2666 C C . GLN A 1 311 ? -25.293 -10.652 7.170 1.00 86.69 311 GLN A C 1
ATOM 2668 O O . GLN A 1 311 ? -25.815 -9.558 6.954 1.00 86.69 311 GLN A O 1
ATOM 2673 N N . MET A 1 312 ? -24.789 -10.972 8.367 1.00 88.19 312 MET A N 1
ATOM 2674 C CA . MET A 1 312 ? -24.741 -10.036 9.497 1.00 88.19 312 MET A CA 1
ATOM 2675 C C . MET A 1 312 ? -24.005 -8.738 9.123 1.00 88.19 312 MET A C 1
ATOM 2677 O O . MET A 1 312 ? -24.451 -7.653 9.496 1.00 88.19 312 MET A O 1
ATOM 2681 N N . ALA A 1 313 ? -22.930 -8.817 8.329 1.00 88.25 313 ALA A N 1
ATOM 2682 C CA . ALA A 1 313 ? -22.219 -7.643 7.832 1.00 88.25 313 ALA A CA 1
ATOM 2683 C C . ALA A 1 313 ? -23.095 -6.757 6.944 1.00 88.25 313 ALA A C 1
ATOM 2685 O O . ALA A 1 313 ? -23.102 -5.542 7.133 1.00 88.25 313 ALA A O 1
ATOM 2686 N N . LEU A 1 314 ? -23.856 -7.343 6.016 1.00 85.56 314 LEU A N 1
ATOM 2687 C CA . LEU A 1 314 ? -24.756 -6.586 5.144 1.00 85.56 314 LEU A CA 1
ATOM 2688 C C . LEU A 1 314 ? -25.837 -5.854 5.955 1.00 85.56 314 LEU A C 1
ATOM 2690 O O . LEU A 1 314 ? -25.980 -4.645 5.778 1.00 85.56 314 LEU A O 1
ATOM 2694 N N . TYR A 1 315 ? -26.486 -6.526 6.914 1.00 89.06 315 TYR A N 1
ATOM 2695 C CA . TYR A 1 315 ? -27.483 -5.903 7.798 1.00 89.06 315 TYR A CA 1
ATOM 2696 C C . TYR A 1 315 ? -26.911 -4.751 8.643 1.00 89.06 315 TYR A C 1
ATOM 2698 O O . TYR A 1 315 ? -27.529 -3.690 8.725 1.00 89.06 315 TYR A O 1
ATOM 2706 N N . VAL A 1 316 ? -25.719 -4.898 9.243 1.00 91.75 316 VAL A N 1
ATOM 2707 C CA . VAL A 1 316 ? -25.100 -3.777 9.984 1.00 91.75 316 VAL A CA 1
ATOM 2708 C C . VAL A 1 316 ? -24.671 -2.650 9.040 1.00 91.75 316 VAL A C 1
ATOM 2710 O O . VAL A 1 316 ? -24.809 -1.480 9.392 1.00 91.75 316 VAL A O 1
ATOM 2713 N N . MET A 1 317 ? -24.164 -2.959 7.842 1.00 90.12 317 MET A N 1
ATOM 2714 C CA . MET A 1 317 ? -23.793 -1.937 6.856 1.00 90.12 317 MET A CA 1
ATOM 2715 C C . MET A 1 317 ? -25.006 -1.162 6.325 1.00 90.12 317 MET A C 1
ATOM 2717 O O . MET A 1 317 ? -24.862 0.020 6.029 1.00 90.12 317 MET A O 1
ATOM 2721 N N . GLU A 1 318 ? -26.173 -1.794 6.205 1.00 88.19 318 GLU A N 1
ATOM 2722 C CA . GLU A 1 318 ? -27.444 -1.149 5.856 1.00 88.19 318 GLU A CA 1
ATOM 2723 C C . GLU A 1 318 ? -27.932 -0.244 6.995 1.00 88.19 318 GLU A C 1
ATOM 2725 O O . GLU A 1 318 ? -27.995 0.970 6.815 1.00 88.19 318 GLU A O 1
ATOM 2730 N N . TYR A 1 319 ? -28.083 -0.785 8.208 1.00 92.69 319 TYR A N 1
ATOM 2731 C CA . TYR A 1 319 ? -28.428 -0.012 9.409 1.00 92.69 319 TYR A CA 1
ATOM 2732 C C . TYR A 1 319 ? -27.518 1.214 9.622 1.00 92.69 319 TYR A C 1
ATOM 2734 O O . TYR A 1 319 ? -27.995 2.310 9.911 1.00 92.69 319 TYR A O 1
ATOM 2742 N N . LEU A 1 320 ? -26.198 1.069 9.436 1.00 92.06 320 LEU A N 1
ATOM 2743 C CA . LEU A 1 320 ? -25.251 2.184 9.545 1.00 92.06 320 LEU A CA 1
ATOM 2744 C C . LEU A 1 320 ? -25.363 3.213 8.411 1.00 92.06 320 LEU A C 1
ATOM 2746 O O . LEU A 1 320 ? -24.979 4.364 8.626 1.00 92.06 320 LEU A O 1
ATOM 2750 N N . ARG A 1 321 ? -25.839 2.833 7.219 1.00 90.12 321 ARG A N 1
ATOM 2751 C CA . ARG A 1 321 ? -26.109 3.782 6.126 1.00 90.12 321 ARG A CA 1
ATOM 2752 C C . ARG A 1 321 ? -27.351 4.606 6.425 1.00 90.12 321 ARG A C 1
ATOM 2754 O O . ARG A 1 321 ? -27.296 5.810 6.215 1.00 90.12 321 ARG A O 1
ATOM 2761 N N . ASP A 1 322 ? -28.403 3.994 6.954 1.00 91.88 322 ASP A N 1
ATOM 2762 C CA . ASP A 1 322 ? -29.654 4.692 7.263 1.00 91.88 322 ASP A CA 1
ATOM 2763 C C . ASP A 1 322 ? -29.480 5.645 8.451 1.00 91.88 322 ASP A C 1
ATOM 2765 O O . ASP A 1 322 ? -29.760 6.840 8.350 1.00 91.88 322 ASP A O 1
ATOM 2769 N N . GLU A 1 323 ? -28.908 5.148 9.551 1.00 92.94 323 GLU A N 1
ATOM 2770 C CA . GLU A 1 323 ? -28.591 5.961 10.727 1.00 92.94 323 GLU A CA 1
ATOM 2771 C C . GLU A 1 323 ? -27.539 7.036 10.418 1.00 92.94 323 GLU A C 1
ATOM 2773 O O . GLU A 1 323 ? -27.627 8.177 10.890 1.00 92.94 323 GLU A O 1
ATOM 2778 N N . HIS A 1 324 ? -26.482 6.690 9.672 1.00 93.06 324 HIS A N 1
ATOM 2779 C CA . HIS A 1 324 ? -25.328 7.564 9.436 1.00 93.06 324 HIS A CA 1
ATOM 2780 C C . HIS A 1 324 ? -24.919 7.625 7.945 1.00 93.06 324 HIS A C 1
ATOM 2782 O O . HIS A 1 324 ? -23.798 7.231 7.613 1.00 93.06 324 HIS A O 1
ATOM 2788 N N . PRO A 1 325 ? -25.712 8.257 7.047 1.00 88.81 325 PRO A N 1
ATOM 2789 C CA . PRO A 1 325 ? -25.483 8.249 5.586 1.00 88.81 325 PRO A CA 1
ATOM 2790 C C . PRO A 1 325 ? -24.143 8.821 5.089 1.00 88.81 325 PRO A C 1
ATOM 2792 O O . PRO A 1 325 ? -23.811 8.719 3.911 1.00 88.81 325 PRO A O 1
ATOM 2795 N N . LYS A 1 326 ? -23.373 9.473 5.969 1.00 89.38 326 LYS A N 1
ATOM 2796 C CA . LYS A 1 326 ? -22.045 10.049 5.685 1.00 89.38 326 LYS A CA 1
ATOM 2797 C C . LYS A 1 326 ? -20.900 9.297 6.381 1.00 89.38 326 LYS A C 1
ATOM 2799 O O . LYS A 1 326 ? -19.767 9.780 6.376 1.00 89.38 326 LYS A O 1
ATOM 2804 N N . ALA A 1 327 ? -21.175 8.156 7.014 1.00 88.62 327 ALA A N 1
ATOM 2805 C CA . ALA A 1 327 ? -20.148 7.301 7.594 1.00 88.62 327 ALA A CA 1
ATOM 2806 C C . ALA A 1 327 ? -19.349 6.603 6.487 1.00 88.62 327 ALA A C 1
ATOM 2808 O O . ALA A 1 327 ? -19.914 6.038 5.553 1.00 88.62 327 ALA A O 1
ATOM 2809 N N . LYS A 1 328 ? -18.017 6.598 6.609 1.00 89.00 328 LYS A N 1
ATOM 2810 C CA . LYS A 1 328 ? -17.190 5.672 5.823 1.00 89.00 328 LYS A CA 1
ATOM 2811 C C . LYS A 1 328 ? -17.254 4.304 6.486 1.00 89.00 328 LYS A C 1
ATOM 2813 O O . LYS A 1 328 ? -17.026 4.242 7.691 1.00 89.00 328 LYS A O 1
ATOM 2818 N N . LEU A 1 329 ? -17.539 3.260 5.715 1.00 89.50 329 LEU A N 1
ATOM 2819 C CA . LEU A 1 329 ? -17.562 1.865 6.158 1.00 89.50 329 LEU A CA 1
ATOM 2820 C C . LEU A 1 329 ? -16.379 1.120 5.534 1.00 89.50 329 LEU A C 1
ATOM 2822 O O . LEU A 1 329 ? -16.096 1.310 4.354 1.00 89.50 329 LEU A O 1
ATOM 2826 N N . HIS A 1 330 ? -15.717 0.267 6.307 1.00 86.88 330 HIS A N 1
ATOM 2827 C CA . HIS A 1 330 ? -14.701 -0.672 5.836 1.00 86.88 330 HIS A CA 1
ATOM 2828 C C . HIS A 1 330 ? -14.873 -1.991 6.603 1.00 86.88 330 HIS A C 1
ATOM 2830 O O . HIS A 1 330 ? -15.136 -1.984 7.806 1.00 86.88 330 HIS A O 1
ATOM 2836 N N . ARG A 1 331 ? -14.778 -3.121 5.899 1.00 86.31 331 ARG A N 1
ATOM 2837 C CA . ARG A 1 331 ? -14.960 -4.476 6.444 1.00 86.31 331 ARG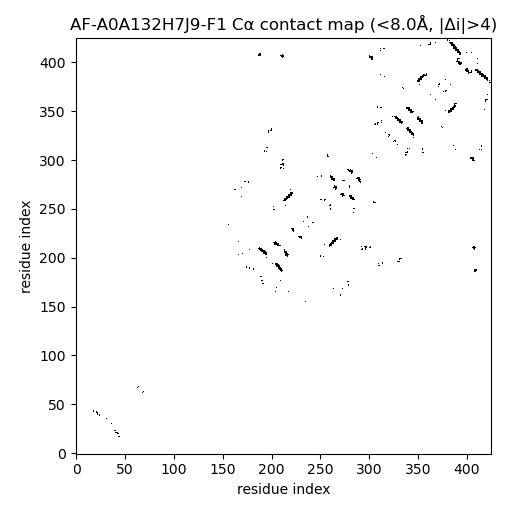 A CA 1
ATOM 2838 C C . ARG A 1 331 ? -13.589 -5.117 6.555 1.00 86.31 331 ARG A C 1
ATOM 2840 O O . ARG A 1 331 ? -12.874 -5.151 5.565 1.00 86.31 331 ARG A O 1
ATOM 2847 N N . ASP A 1 332 ? -13.249 -5.621 7.725 1.00 83.69 332 ASP A N 1
ATOM 2848 C CA . ASP A 1 332 ? -11.952 -6.192 8.079 1.00 83.69 332 ASP A CA 1
ATOM 2849 C C . ASP A 1 332 ? -12.151 -7.625 8.608 1.00 83.69 332 ASP A C 1
ATOM 2851 O O . ASP A 1 332 ? -13.227 -7.975 9.111 1.00 83.69 332 ASP A O 1
ATOM 2855 N N . LYS A 1 333 ? -11.143 -8.484 8.445 1.00 75.00 333 LYS A N 1
ATOM 2856 C CA . LYS A 1 333 ? -11.225 -9.907 8.803 1.00 75.00 333 LYS A CA 1
ATOM 2857 C C . LYS A 1 333 ? -10.732 -10.114 10.231 1.00 75.00 333 LYS A C 1
ATOM 2859 O O . LYS A 1 333 ? -9.579 -9.836 10.543 1.00 75.00 333 LYS A O 1
ATOM 2864 N N . GLY A 1 334 ? -11.615 -10.627 11.085 1.00 75.50 334 GLY A N 1
ATOM 2865 C CA . GLY A 1 334 ? -11.270 -11.031 12.440 1.00 75.50 334 GLY A CA 1
ATOM 2866 C C . GLY A 1 334 ? -10.491 -12.349 12.484 1.00 75.50 334 GLY A C 1
ATOM 2867 O O . GLY A 1 334 ? -10.137 -12.940 11.459 1.00 75.50 334 GLY A O 1
ATOM 2868 N N . LEU A 1 335 ? -10.241 -12.823 13.703 1.00 75.56 335 LEU A N 1
ATOM 2869 C CA . LEU A 1 335 ? -9.727 -14.166 13.951 1.00 75.56 335 LEU A CA 1
ATOM 2870 C C . LEU A 1 335 ? -10.872 -15.182 13.865 1.00 75.56 335 LEU A C 1
ATOM 2872 O O . LEU A 1 335 ? -12.044 -14.837 13.999 1.00 75.56 335 LEU A O 1
ATOM 2876 N N . ASP A 1 336 ? -10.527 -16.442 13.602 1.00 71.75 336 ASP A N 1
ATOM 2877 C CA . ASP A 1 336 ? -11.448 -17.591 13.576 1.00 71.75 336 ASP A CA 1
ATOM 2878 C C . ASP A 1 336 ? -12.691 -17.442 12.668 1.00 71.75 336 ASP A C 1
ATOM 2880 O O . ASP A 1 336 ? -13.663 -18.186 12.793 1.00 71.75 336 ASP A O 1
ATOM 2884 N N . GLY A 1 337 ? -12.647 -16.507 11.712 1.00 72.25 337 GLY A N 1
ATOM 2885 C CA . GLY A 1 337 ? -13.741 -16.214 10.785 1.00 72.25 337 GLY A CA 1
ATOM 2886 C C . GLY A 1 337 ? -14.747 -15.166 11.270 1.00 72.25 337 GLY A C 1
ATOM 2887 O O . GLY A 1 337 ? -15.695 -14.895 10.535 1.00 72.25 337 GLY A O 1
ATOM 2888 N N . ASP A 1 338 ? -14.550 -14.557 12.447 1.00 83.31 338 ASP A N 1
ATOM 2889 C CA . ASP A 1 338 ? -15.255 -13.328 12.838 1.00 83.31 338 ASP A CA 1
ATOM 2890 C C . ASP A 1 338 ? -15.013 -12.204 11.818 1.00 83.31 338 ASP A C 1
ATOM 2892 O O . ASP A 1 338 ? -14.023 -12.192 11.080 1.00 83.31 338 ASP A O 1
ATOM 2896 N N . GLU A 1 339 ? -15.874 -11.189 11.838 1.00 86.19 339 GLU A N 1
ATOM 2897 C CA . GLU A 1 339 ? -15.717 -10.005 10.998 1.00 86.19 339 GLU A CA 1
ATOM 2898 C C . GLU A 1 339 ? -15.797 -8.715 11.812 1.00 86.19 339 GLU A C 1
ATOM 2900 O O . GLU A 1 339 ? -16.507 -8.628 12.815 1.00 86.19 339 GLU A O 1
ATOM 2905 N N . ILE A 1 340 ? -15.058 -7.697 11.375 1.00 91.12 340 ILE A N 1
ATOM 2906 C CA . ILE A 1 340 ? -14.985 -6.395 12.037 1.00 91.12 340 ILE A CA 1
ATOM 2907 C C . ILE A 1 340 ? -15.427 -5.328 11.036 1.00 91.12 340 ILE A C 1
ATOM 2909 O O . ILE A 1 340 ? -14.803 -5.150 9.993 1.00 91.12 340 ILE A O 1
ATOM 2913 N N . LEU A 1 341 ? -16.484 -4.580 11.348 1.00 92.50 341 LEU A N 1
ATOM 2914 C CA . LEU A 1 341 ? -16.827 -3.371 10.598 1.00 92.50 341 LEU A CA 1
ATOM 2915 C C . LEU A 1 341 ? -16.220 -2.154 11.284 1.00 92.50 341 LEU A C 1
ATOM 2917 O O . LEU A 1 341 ? -16.604 -1.787 12.394 1.00 92.50 341 LEU A O 1
ATOM 2921 N N . TRP A 1 342 ? -15.301 -1.495 10.593 1.00 93.00 342 TRP A N 1
ATOM 2922 C CA . TRP A 1 342 ? -14.817 -0.170 10.945 1.00 93.00 342 TRP A CA 1
ATOM 2923 C C . TRP A 1 342 ? -15.748 0.877 10.337 1.00 93.00 342 TRP A C 1
ATOM 2925 O O . TRP A 1 342 ? -15.949 0.895 9.121 1.00 93.00 342 TRP A O 1
ATOM 2935 N N . TYR A 1 343 ? -16.284 1.788 11.154 1.00 93.44 343 TYR A N 1
ATOM 2936 C CA . TYR A 1 343 ? -17.064 2.920 10.657 1.00 93.44 343 TYR A CA 1
ATOM 2937 C C . TYR A 1 343 ? -16.568 4.266 11.196 1.00 93.44 343 TYR A C 1
ATOM 2939 O O . TYR A 1 343 ? -16.180 4.397 12.358 1.00 93.44 343 TYR A O 1
ATOM 2947 N N . LYS A 1 344 ? -16.550 5.293 10.335 1.00 93.38 344 LYS A N 1
ATOM 2948 C CA . LYS A 1 344 ? -16.053 6.633 10.685 1.00 93.38 344 LYS A CA 1
ATOM 2949 C C . LYS A 1 344 ? -17.193 7.626 10.915 1.00 93.38 344 LYS A C 1
ATOM 2951 O O . LYS A 1 344 ? -17.767 8.142 9.958 1.00 93.38 344 LYS A O 1
ATOM 2956 N N . LYS A 1 345 ? -17.473 7.958 12.180 1.00 91.62 345 LYS A N 1
ATOM 2957 C CA . LYS A 1 345 ? -18.536 8.880 12.624 1.00 91.62 345 LYS A CA 1
ATOM 2958 C C . LYS A 1 345 ? -17.930 10.132 13.266 1.00 91.62 345 LYS A C 1
ATOM 2960 O O . LYS A 1 345 ? -17.136 10.044 14.196 1.00 91.62 345 LYS A O 1
ATOM 2965 N N . LYS A 1 346 ? -18.288 11.324 12.762 1.00 90.62 346 LYS A N 1
ATOM 2966 C CA . LYS A 1 346 ? -17.795 12.639 13.251 1.00 90.62 346 LYS A CA 1
ATOM 2967 C C . LYS A 1 346 ? -16.264 12.664 13.482 1.00 90.62 346 LYS A C 1
ATOM 2969 O O . LYS A 1 346 ? -15.779 12.996 14.557 1.00 90.62 346 LYS A O 1
ATOM 2974 N N . ASN A 1 347 ? -15.517 12.263 12.451 1.00 90.00 347 ASN A N 1
ATOM 2975 C CA . ASN A 1 347 ? -14.056 12.090 12.409 1.00 90.00 347 ASN A CA 1
ATOM 2976 C C . ASN A 1 347 ? -13.429 11.014 13.332 1.00 90.00 347 ASN A C 1
ATOM 2978 O O . ASN A 1 347 ? -12.238 10.744 13.189 1.00 90.00 347 ASN A O 1
ATOM 2982 N N . ARG A 1 348 ? -14.188 10.330 14.197 1.00 92.44 348 ARG A N 1
ATOM 2983 C CA . ARG A 1 348 ? -13.690 9.182 14.978 1.00 92.44 348 ARG A CA 1
ATOM 2984 C C . ARG A 1 348 ? -13.974 7.864 14.262 1.00 92.44 348 ARG A C 1
ATOM 2986 O O . ARG A 1 348 ? -14.999 7.739 13.598 1.00 92.44 348 ARG A O 1
ATOM 2993 N N . TRP A 1 349 ? -13.062 6.904 14.397 1.00 93.25 349 TRP A N 1
ATOM 2994 C CA . TRP A 1 349 ? -13.292 5.514 14.006 1.00 93.25 349 TRP A CA 1
ATOM 2995 C C . TRP A 1 349 ? -13.858 4.740 15.197 1.00 93.25 349 TRP A C 1
ATOM 2997 O O . TRP A 1 349 ? -13.292 4.783 16.289 1.00 93.25 349 TRP A O 1
ATOM 3007 N N . GLU A 1 350 ? -14.959 4.042 14.958 1.00 95.25 350 GLU A N 1
ATOM 3008 C CA . GLU A 1 350 ? -15.621 3.115 15.872 1.00 95.25 350 GLU A CA 1
ATOM 3009 C C . GLU A 1 350 ? -15.621 1.726 15.197 1.00 95.25 350 GLU A C 1
ATOM 3011 O O . GLU A 1 350 ? -15.680 1.636 13.967 1.00 95.25 350 GLU A O 1
ATOM 3016 N N . TRP A 1 351 ? -15.483 0.646 15.971 1.00 95.06 351 TRP A N 1
ATOM 3017 C CA . TRP A 1 351 ? -15.487 -0.731 15.448 1.00 95.06 351 TRP A CA 1
ATOM 3018 C C . TRP A 1 351 ? -16.737 -1.498 15.878 1.00 95.06 351 TRP A C 1
ATOM 3020 O O . TRP A 1 351 ? -17.299 -1.247 16.942 1.00 95.06 351 TRP A O 1
ATOM 3030 N N . ILE A 1 352 ? -17.161 -2.465 15.070 1.00 94.88 352 ILE A N 1
ATOM 3031 C CA . ILE A 1 352 ? -18.244 -3.392 15.397 1.00 94.88 352 ILE A CA 1
ATOM 3032 C C . ILE A 1 352 ? -17.752 -4.808 15.139 1.00 94.88 352 ILE A C 1
ATOM 3034 O O . ILE A 1 352 ? -17.450 -5.153 13.999 1.00 94.88 352 ILE A O 1
ATOM 3038 N N . LEU A 1 353 ? -17.695 -5.626 16.188 1.00 93.31 353 LEU A N 1
ATOM 3039 C CA . LEU A 1 353 ? -17.447 -7.054 16.055 1.00 93.31 353 LEU A CA 1
ATOM 3040 C C . LEU A 1 353 ? -18.758 -7.746 15.664 1.00 93.31 353 LEU A C 1
ATOM 3042 O O . LEU A 1 353 ? -19.731 -7.749 16.425 1.00 93.31 353 LEU A O 1
ATOM 3046 N N . LEU A 1 354 ? -18.767 -8.335 14.473 1.00 90.50 354 LEU A N 1
ATOM 3047 C CA . LEU A 1 354 ? -19.836 -9.181 13.968 1.00 90.50 354 LEU A CA 1
ATOM 3048 C C . LEU A 1 354 ? -19.589 -10.602 14.463 1.00 90.50 354 LEU A C 1
ATOM 3050 O O . LEU A 1 354 ? -18.859 -11.379 13.848 1.00 90.50 354 LEU A O 1
ATOM 3054 N N . ARG A 1 355 ? -20.177 -10.929 15.613 1.00 82.44 355 ARG A N 1
ATOM 3055 C CA . ARG A 1 355 ? -20.075 -12.260 16.208 1.00 82.44 355 ARG A CA 1
ATOM 3056 C C . ARG A 1 355 ? -21.415 -12.662 16.791 1.00 82.44 355 ARG A C 1
ATOM 3058 O O . ARG A 1 355 ? -22.007 -11.922 17.574 1.00 82.44 355 ARG A O 1
ATOM 3065 N N . ARG A 1 356 ? -21.868 -13.864 16.435 1.00 75.75 356 ARG A N 1
ATOM 3066 C CA . ARG A 1 356 ? -23.099 -14.475 16.944 1.00 75.75 356 ARG A CA 1
ATOM 3067 C C . ARG A 1 356 ? -22.975 -14.754 18.449 1.00 75.75 356 ARG A C 1
ATOM 3069 O O . ARG A 1 356 ? -22.579 -15.840 18.867 1.00 75.75 356 ARG A O 1
ATOM 3076 N N . VAL A 1 357 ? -23.309 -13.759 19.264 1.00 70.56 357 VAL A N 1
ATOM 3077 C CA . VAL A 1 357 ? -23.488 -13.909 20.713 1.00 70.56 357 VAL A CA 1
ATOM 3078 C C . VAL A 1 357 ? -24.881 -14.467 21.032 1.00 70.56 357 VAL A C 1
ATOM 3080 O O . VAL A 1 357 ? -25.827 -14.211 20.285 1.00 70.56 357 VAL A O 1
ATOM 3083 N N . PRO A 1 358 ? -25.059 -15.180 22.162 1.00 66.94 358 PRO A N 1
ATOM 3084 C CA . PRO A 1 358 ? -26.379 -15.373 22.764 1.00 66.94 358 PRO A CA 1
ATOM 3085 C C . PRO A 1 358 ? -27.079 -14.026 23.019 1.00 66.94 358 PRO A C 1
ATOM 3087 O O . PRO A 1 358 ? -26.429 -12.978 23.003 1.00 66.94 358 PRO A O 1
ATOM 3090 N N . LYS A 1 359 ? -28.387 -14.037 23.319 1.00 68.31 359 LYS A N 1
ATOM 3091 C CA . LYS A 1 359 ? -29.138 -12.810 23.645 1.00 68.31 359 LYS A CA 1
ATOM 3092 C C . LYS A 1 359 ? -28.715 -12.220 25.001 1.00 68.31 359 LYS A C 1
ATOM 3094 O O . LYS A 1 359 ? -29.362 -12.415 26.025 1.00 68.31 359 LYS A O 1
ATOM 3099 N N . LEU A 1 360 ? -27.599 -11.500 24.975 1.00 66.12 360 LEU A N 1
ATOM 3100 C CA . LEU A 1 360 ? -27.045 -10.681 26.043 1.00 66.12 360 LEU A CA 1
ATOM 3101 C C . LEU A 1 360 ? -27.756 -9.324 26.090 1.00 66.12 360 LEU A C 1
ATOM 3103 O O . LEU A 1 360 ? -27.916 -8.680 25.056 1.00 66.12 360 LEU A O 1
ATOM 3107 N N . THR A 1 361 ? -28.111 -8.854 27.283 1.00 69.56 361 THR A N 1
ATOM 3108 C CA . THR A 1 361 ? -28.508 -7.454 27.523 1.00 69.56 361 THR A CA 1
ATOM 3109 C C . THR A 1 361 ? -27.300 -6.548 27.775 1.00 69.56 361 THR A C 1
ATOM 3111 O O . THR A 1 361 ? -27.351 -5.356 27.489 1.00 69.56 361 THR A O 1
ATOM 3114 N N . THR A 1 362 ? -26.197 -7.110 28.277 1.00 77.69 362 THR A N 1
ATOM 3115 C CA . THR A 1 362 ? -24.915 -6.432 28.500 1.00 77.69 362 THR A CA 1
ATOM 3116 C C . THR A 1 362 ? -23.750 -7.364 28.166 1.00 77.69 362 THR A C 1
ATOM 3118 O O . THR A 1 362 ? -23.844 -8.586 28.299 1.00 77.69 362 THR A O 1
ATOM 3121 N N . ILE A 1 363 ? -22.624 -6.793 27.735 1.00 80.44 363 ILE A N 1
ATOM 3122 C CA . ILE A 1 363 ? -21.373 -7.540 27.559 1.00 80.44 363 ILE A CA 1
ATOM 3123 C C . ILE A 1 363 ? -20.690 -7.649 28.925 1.00 80.44 363 ILE A C 1
ATOM 3125 O O . ILE A 1 363 ? -20.452 -6.637 29.583 1.00 80.44 363 ILE A O 1
ATOM 3129 N N . ASN A 1 364 ? -20.381 -8.871 29.361 1.00 83.62 364 ASN A N 1
ATOM 3130 C CA . ASN A 1 364 ? -19.694 -9.101 30.634 1.00 83.62 364 ASN A CA 1
ATOM 3131 C C . ASN A 1 364 ? -18.168 -8.904 30.520 1.00 83.62 364 ASN A C 1
ATOM 3133 O O . ASN A 1 364 ? -17.608 -8.820 29.420 1.00 83.62 364 ASN A O 1
ATOM 3137 N N . SER A 1 365 ? -17.488 -8.842 31.670 1.00 84.06 365 SER A N 1
ATOM 3138 C CA . SER A 1 365 ? -16.026 -8.709 31.746 1.00 84.06 365 SER A CA 1
ATOM 3139 C C . SER A 1 365 ? -15.326 -9.802 30.943 1.00 84.06 365 SER A C 1
ATOM 3141 O O . SER A 1 365 ? -14.624 -9.480 29.996 1.00 84.06 365 SER A O 1
ATOM 3143 N N . LYS A 1 366 ? -15.639 -11.079 31.200 1.00 85.62 366 LYS A N 1
ATOM 3144 C CA . LYS A 1 366 ? -15.036 -12.238 30.515 1.00 85.62 366 LYS A CA 1
ATOM 3145 C C . LYS A 1 366 ? -15.072 -12.141 28.982 1.00 85.62 366 LYS A C 1
ATOM 3147 O O . LYS A 1 366 ? -14.094 -12.503 28.333 1.00 85.62 366 LYS A O 1
ATOM 3152 N N . TYR A 1 367 ? -16.168 -11.664 28.389 1.00 84.50 367 TYR A N 1
ATOM 3153 C CA . TYR A 1 367 ? -16.258 -11.468 26.938 1.00 84.50 367 TYR A CA 1
ATOM 3154 C C . TYR A 1 367 ? -15.471 -10.234 26.470 1.00 84.50 367 TYR A C 1
ATOM 3156 O O . TYR A 1 367 ? -14.820 -10.276 25.430 1.00 84.50 367 TYR A O 1
ATOM 3164 N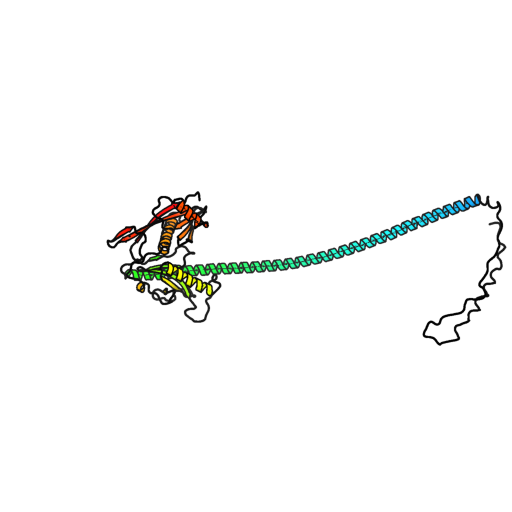 N . THR A 1 368 ? -15.460 -9.160 27.262 1.00 85.38 368 THR A N 1
ATOM 3165 C CA . THR A 1 368 ? -14.595 -7.993 27.017 1.00 85.38 368 THR A CA 1
ATOM 3166 C C . THR A 1 368 ? -13.113 -8.386 27.057 1.00 85.38 368 THR A C 1
ATOM 3168 O O . THR A 1 368 ? -12.360 -8.016 26.162 1.00 85.38 368 THR A O 1
ATOM 3171 N N . ASP A 1 369 ? -12.696 -9.187 28.036 1.00 87.12 369 ASP A N 1
ATOM 3172 C CA . ASP A 1 369 ? -11.325 -9.680 28.192 1.00 87.12 369 ASP A CA 1
ATOM 3173 C C . ASP A 1 369 ? -10.945 -10.651 27.066 1.00 87.12 369 ASP A C 1
ATOM 3175 O O . ASP A 1 369 ? -9.830 -10.592 26.547 1.00 87.12 369 ASP A O 1
ATOM 3179 N N . TRP A 1 370 ? -11.892 -11.477 26.605 1.00 88.44 370 TRP A N 1
ATOM 3180 C CA . TRP A 1 370 ? -11.723 -12.290 25.399 1.00 88.44 370 TRP A CA 1
ATOM 3181 C C . TRP A 1 370 ? -11.464 -11.416 24.158 1.00 88.44 370 TRP A C 1
ATOM 3183 O O . TRP A 1 370 ? -10.507 -11.693 23.433 1.00 88.44 370 TRP A O 1
ATOM 3193 N N . ILE A 1 371 ? -12.209 -10.314 23.960 1.00 88.88 371 ILE A N 1
ATOM 3194 C CA . ILE A 1 371 ? -11.913 -9.333 22.896 1.00 88.88 371 ILE A CA 1
ATOM 3195 C C . ILE A 1 371 ? -10.525 -8.713 23.106 1.00 88.88 371 ILE A C 1
ATOM 3197 O O . ILE A 1 371 ? -9.740 -8.671 22.164 1.00 88.88 371 ILE A O 1
ATOM 3201 N N . LYS A 1 372 ? -10.171 -8.268 24.322 1.00 85.38 372 LYS A N 1
ATOM 3202 C CA . LYS A 1 372 ? -8.844 -7.681 24.601 1.00 85.38 372 LYS A CA 1
ATOM 3203 C C . LYS A 1 372 ? -7.704 -8.649 24.264 1.00 85.38 372 LYS A C 1
ATOM 3205 O O . LYS A 1 372 ? -6.651 -8.189 23.818 1.00 85.38 372 LYS A O 1
ATOM 3210 N N . LEU A 1 373 ? -7.890 -9.950 24.489 1.00 89.50 373 LEU A N 1
ATOM 3211 C CA . LEU A 1 373 ? -6.902 -10.995 24.216 1.00 89.50 373 LEU A CA 1
ATOM 3212 C C . LEU A 1 373 ? -6.741 -11.268 22.712 1.00 89.50 373 LEU A C 1
ATOM 3214 O O . LEU A 1 373 ? -5.618 -11.246 22.219 1.00 89.50 373 LEU A O 1
ATOM 3218 N N . HIS A 1 374 ? -7.845 -11.479 21.992 1.00 88.81 374 HIS A N 1
ATOM 3219 C CA . HIS A 1 374 ? -7.833 -11.890 20.579 1.00 88.81 374 HIS A CA 1
ATOM 3220 C C . HIS A 1 374 ? -7.677 -10.702 19.617 1.00 88.81 374 HIS A C 1
ATOM 3222 O O . HIS A 1 374 ? -7.109 -10.840 18.538 1.00 88.81 374 HIS A O 1
ATOM 3228 N N . TYR A 1 375 ? -8.120 -9.513 20.029 1.00 90.38 375 TYR A N 1
ATOM 3229 C CA . TYR A 1 375 ? -8.150 -8.303 19.212 1.00 90.38 375 TYR A CA 1
ATOM 3230 C C . TYR A 1 375 ? -7.398 -7.133 19.872 1.00 90.38 375 TYR A C 1
ATOM 3232 O O . TYR A 1 375 ? -7.994 -6.102 20.207 1.00 90.38 375 TYR A O 1
ATOM 3240 N N . PRO A 1 376 ? -6.063 -7.231 20.050 1.00 88.75 376 PRO A N 1
ATOM 3241 C CA . PRO A 1 376 ? -5.268 -6.167 20.665 1.00 88.75 376 PRO A CA 1
ATOM 3242 C C . PRO A 1 376 ? -5.343 -4.836 19.895 1.00 88.75 376 PRO A C 1
ATOM 3244 O O . PRO A 1 376 ? -5.246 -3.773 20.504 1.00 88.75 376 PRO A O 1
ATOM 3247 N N . SER A 1 377 ? -5.596 -4.877 18.582 1.00 87.75 377 SER A N 1
ATOM 3248 C CA . SER A 1 377 ? -5.801 -3.709 17.712 1.00 87.75 377 SER A CA 1
ATOM 3249 C C . SER A 1 377 ? -7.098 -2.929 17.984 1.00 87.75 377 SER A C 1
ATOM 3251 O O . SER A 1 377 ? -7.225 -1.794 17.511 1.00 87.75 377 SER A O 1
ATOM 3253 N N . LEU A 1 378 ? -8.050 -3.503 18.730 1.00 90.19 378 LEU A N 1
ATOM 3254 C CA . LEU A 1 378 ? -9.323 -2.878 19.116 1.00 90.19 378 LEU A CA 1
ATOM 3255 C C . LEU A 1 378 ? -9.282 -2.234 20.513 1.00 90.19 378 LEU A C 1
ATOM 3257 O O . LEU A 1 378 ? -10.177 -1.457 20.853 1.00 90.19 378 LEU A O 1
ATOM 3261 N N . ARG A 1 379 ? -8.241 -2.514 21.314 1.00 84.81 379 ARG A N 1
ATOM 3262 C CA . ARG A 1 379 ? -8.056 -1.922 22.650 1.00 84.81 379 ARG A CA 1
ATOM 3263 C C . ARG A 1 379 ? -8.059 -0.394 22.575 1.00 84.81 379 ARG A C 1
ATOM 3265 O O . ARG A 1 379 ? -7.560 0.197 21.617 1.00 84.81 379 ARG A O 1
ATOM 3272 N N . ASN A 1 380 ? -8.619 0.238 23.603 1.00 85.94 380 ASN A N 1
ATOM 3273 C CA . ASN A 1 380 ? -8.720 1.693 23.780 1.00 85.94 380 ASN A CA 1
ATOM 3274 C C . ASN A 1 380 ? -9.522 2.435 22.685 1.00 85.94 380 ASN A C 1
ATOM 3276 O O . ASN A 1 380 ? -9.602 3.664 22.709 1.00 85.94 380 ASN A O 1
ATOM 3280 N N . LYS A 1 381 ? -10.141 1.720 21.733 1.00 90.00 381 LYS A N 1
ATOM 3281 C CA . LYS A 1 381 ? -11.013 2.290 20.698 1.00 90.00 381 LYS A CA 1
ATOM 3282 C C . LYS A 1 381 ? -12.480 2.027 21.054 1.00 90.00 381 LYS A C 1
ATOM 3284 O O . LYS A 1 381 ? -12.803 0.903 21.438 1.00 90.00 381 LYS A O 1
ATOM 3289 N N . PRO A 1 382 ? -13.384 3.011 20.902 1.00 92.19 382 PRO A N 1
ATOM 3290 C CA . PRO A 1 382 ? -14.812 2.784 21.091 1.00 92.19 382 PRO A CA 1
ATOM 3291 C C . PRO A 1 382 ? -15.340 1.773 20.069 1.00 92.19 382 PRO A C 1
ATOM 3293 O O . PRO A 1 382 ? -14.991 1.831 18.888 1.00 92.19 382 PRO A O 1
ATOM 3296 N N . GLY A 1 383 ? -16.212 0.876 20.518 1.00 93.88 383 GLY A N 1
ATOM 3297 C CA . GLY A 1 383 ? -16.803 -0.121 19.643 1.00 93.88 383 GLY A CA 1
ATOM 3298 C C . GLY A 1 383 ? -17.944 -0.907 20.273 1.00 93.88 383 GLY A C 1
ATOM 3299 O O . GLY A 1 383 ? -18.353 -0.652 21.411 1.00 93.88 383 GLY A O 1
ATOM 3300 N N . TYR A 1 384 ? -18.475 -1.839 19.489 1.00 94.81 384 TYR A N 1
ATOM 3301 C CA . TYR A 1 384 ? -19.744 -2.519 19.728 1.00 94.81 384 TYR A CA 1
ATOM 3302 C C . TYR A 1 384 ? -19.656 -4.001 19.350 1.00 94.81 384 TYR A C 1
ATOM 3304 O O . TYR A 1 384 ? -18.819 -4.404 18.543 1.00 94.81 384 TYR A O 1
ATOM 3312 N N . VAL A 1 385 ? -20.577 -4.807 19.871 1.00 93.44 385 VAL A N 1
ATOM 3313 C CA . VAL A 1 385 ? -20.874 -6.149 19.349 1.00 93.44 385 VAL A CA 1
ATOM 3314 C C . VAL A 1 385 ? -22.260 -6.100 18.723 1.00 93.44 385 VAL A C 1
ATOM 3316 O O . VAL A 1 385 ? -23.207 -5.642 19.365 1.00 93.44 385 VAL A O 1
ATOM 3319 N N . ALA A 1 386 ? -22.385 -6.553 17.478 1.00 93.38 386 ALA A N 1
ATOM 3320 C CA . ALA A 1 386 ? -23.682 -6.670 16.823 1.00 93.38 386 ALA A CA 1
ATOM 3321 C C . ALA A 1 386 ? -24.389 -7.953 17.287 1.00 93.38 386 ALA A C 1
ATOM 3323 O O . ALA A 1 386 ? -23.808 -9.036 17.212 1.00 93.38 386 ALA A O 1
ATOM 3324 N N . GLN A 1 387 ? -25.628 -7.841 17.772 1.00 90.81 387 GLN A N 1
ATOM 3325 C CA . GLN A 1 387 ? -26.431 -8.991 18.187 1.00 90.81 387 GLN A CA 1
ATOM 3326 C C . GLN A 1 387 ? -27.424 -9.387 17.094 1.00 90.81 387 GLN A C 1
ATOM 3328 O O . GLN A 1 387 ? -28.055 -8.533 16.471 1.00 90.81 387 GLN A O 1
ATOM 3333 N N . PHE A 1 388 ? -27.572 -10.696 16.897 1.00 90.19 388 PHE A N 1
ATOM 3334 C CA . PHE A 1 388 ? -28.430 -11.269 15.872 1.00 90.19 388 PHE A CA 1
ATOM 3335 C C . PHE A 1 388 ? -29.159 -12.514 16.369 1.00 90.19 388 PHE A C 1
ATOM 3337 O O . PHE A 1 388 ? -28.570 -13.374 17.032 1.00 90.19 388 PHE A O 1
ATOM 3344 N N . THR A 1 389 ? -30.419 -12.647 15.971 1.00 90.19 389 THR A N 1
ATOM 3345 C CA . THR A 1 389 ? -31.231 -13.851 16.149 1.00 90.19 389 THR A CA 1
ATOM 3346 C C . THR A 1 389 ? -31.642 -14.433 14.801 1.00 90.19 389 THR A C 1
ATOM 3348 O O . THR A 1 389 ? -31.874 -13.714 13.835 1.00 90.19 389 THR A O 1
ATOM 3351 N N . TYR A 1 390 ? -31.730 -15.761 14.743 1.00 89.56 390 TYR A N 1
ATOM 3352 C CA . TYR A 1 390 ? -32.081 -16.507 13.537 1.00 89.56 390 TYR A CA 1
ATOM 3353 C C . TYR A 1 390 ? -33.407 -17.228 13.753 1.00 89.56 390 TYR A C 1
ATOM 3355 O O . TYR A 1 390 ? -33.573 -17.945 14.747 1.00 89.56 390 TYR A O 1
ATOM 3363 N N . SER A 1 391 ? -34.331 -17.071 12.811 1.00 89.88 391 SER A N 1
ATOM 3364 C CA . SER A 1 391 ? -35.577 -17.836 12.759 1.00 89.88 391 SER A CA 1
ATOM 3365 C C . SER A 1 391 ? -35.672 -18.551 11.418 1.00 89.88 391 SER A C 1
ATOM 3367 O O . SER A 1 391 ? -35.349 -17.964 10.398 1.00 89.88 391 SER A O 1
ATOM 3369 N N . GLN A 1 392 ? -36.130 -19.799 11.390 1.00 90.88 392 GLN A N 1
ATOM 3370 C CA . GLN A 1 392 ? -36.316 -20.568 10.157 1.00 90.88 392 GLN A CA 1
ATOM 3371 C C . GLN A 1 392 ? -37.732 -21.130 10.092 1.00 90.88 392 GLN A C 1
ATOM 3373 O O . GLN A 1 392 ? -38.312 -21.503 11.115 1.00 90.88 392 GLN A O 1
ATOM 3378 N N . GLN A 1 393 ? -38.283 -21.221 8.887 1.00 89.38 393 GLN A N 1
ATOM 3379 C CA . GLN A 1 393 ? -39.572 -21.843 8.650 1.00 89.38 393 GLN A CA 1
ATOM 3380 C C . GLN A 1 393 ? -39.474 -23.364 8.838 1.00 89.38 393 GLN A C 1
ATOM 3382 O O . GLN A 1 393 ? -38.625 -24.036 8.251 1.00 89.38 393 GLN A O 1
ATOM 3387 N N . ASN A 1 394 ? -40.349 -23.922 9.675 1.00 89.81 394 ASN A N 1
ATOM 3388 C CA . ASN A 1 394 ? -40.487 -25.367 9.836 1.00 89.81 394 ASN A CA 1
ATOM 3389 C C . ASN A 1 394 ? -41.454 -25.972 8.801 1.00 89.81 394 ASN A C 1
ATOM 3391 O O . ASN A 1 394 ? -42.148 -25.260 8.076 1.00 89.81 394 ASN A O 1
ATOM 3395 N N . SER A 1 395 ? -41.569 -27.302 8.786 1.00 87.12 395 SER A N 1
ATOM 3396 C CA . SER A 1 395 ? -42.450 -28.059 7.877 1.00 87.12 395 SER A CA 1
ATOM 3397 C C . SER A 1 395 ? -43.955 -27.766 8.014 1.00 87.12 395 SER A C 1
ATOM 3399 O O . SER A 1 395 ? -44.746 -28.274 7.226 1.00 87.12 395 SER A O 1
ATOM 3401 N N . ARG A 1 396 ? -44.372 -26.947 8.990 1.00 90.62 396 ARG A N 1
ATOM 3402 C CA . ARG A 1 396 ? -45.749 -26.442 9.153 1.00 90.62 396 ARG A CA 1
ATOM 3403 C C . ARG A 1 396 ? -45.887 -24.968 8.748 1.00 90.62 396 ARG A C 1
ATOM 3405 O O . ARG A 1 396 ? -46.841 -24.313 9.163 1.00 90.62 396 ARG A O 1
ATOM 3412 N N . GLY A 1 397 ? -44.916 -24.421 8.015 1.00 87.62 397 GLY A N 1
ATOM 3413 C CA . GLY A 1 397 ? -44.915 -23.032 7.555 1.00 87.62 397 GLY A CA 1
ATOM 3414 C C . GLY A 1 397 ? -44.649 -21.988 8.647 1.00 87.62 397 GLY A C 1
ATOM 3415 O O . GLY A 1 397 ? -44.762 -20.796 8.373 1.00 87.62 397 GLY A O 1
ATOM 3416 N N . ARG A 1 398 ? -44.303 -22.390 9.879 1.00 90.00 398 ARG A N 1
ATOM 3417 C CA . ARG A 1 398 ? -44.115 -21.461 11.008 1.00 90.00 398 ARG A CA 1
ATOM 3418 C C . ARG A 1 398 ? -42.644 -21.138 11.225 1.00 90.00 398 ARG A C 1
ATOM 3420 O O . ARG A 1 398 ? -41.833 -22.059 11.317 1.00 90.00 398 ARG A O 1
ATOM 3427 N N . MET A 1 399 ? -42.333 -19.857 11.401 1.00 90.88 399 MET A N 1
ATOM 3428 C CA . MET A 1 399 ? -41.017 -19.411 11.854 1.00 90.88 399 MET A CA 1
ATOM 3429 C C . MET A 1 399 ? -40.764 -19.885 13.289 1.00 90.88 399 MET A C 1
ATOM 3431 O O . MET A 1 399 ? -41.575 -19.656 14.187 1.00 90.88 399 MET A O 1
ATOM 3435 N N . ILE A 1 400 ? -39.639 -20.563 13.500 1.00 91.75 400 ILE A N 1
ATOM 3436 C CA . ILE A 1 400 ? -39.131 -20.978 14.811 1.00 91.75 400 ILE A CA 1
ATOM 3437 C C . ILE A 1 400 ? -37.706 -20.462 14.980 1.00 91.75 400 ILE A C 1
ATOM 3439 O O . ILE A 1 400 ? -36.938 -20.456 14.020 1.00 91.75 400 ILE A O 1
ATOM 3443 N N . LYS A 1 401 ? -37.327 -20.050 16.193 1.00 90.25 401 LYS A N 1
ATOM 3444 C CA . LYS A 1 401 ? -35.936 -19.666 16.469 1.00 90.25 401 LYS A CA 1
ATOM 3445 C C . LYS A 1 401 ? -35.039 -20.892 16.334 1.00 90.25 401 LYS A C 1
ATOM 3447 O O . LYS A 1 401 ? -35.304 -21.914 16.964 1.00 90.25 401 LYS A O 1
ATOM 3452 N N . VAL A 1 402 ? -33.995 -20.779 15.522 1.00 90.06 402 VAL A N 1
ATOM 3453 C CA . VAL A 1 402 ? -33.005 -21.837 15.288 1.00 90.06 402 VAL A CA 1
ATOM 3454 C C . VAL A 1 402 ? -31.650 -21.414 15.829 1.00 90.06 402 VAL A C 1
ATOM 3456 O O . VAL A 1 402 ? -31.360 -20.224 15.952 1.00 90.06 402 VAL A O 1
ATOM 3459 N N . GLU A 1 403 ? -30.797 -22.388 16.149 1.00 84.25 403 GLU A N 1
ATOM 3460 C CA . GLU A 1 403 ? -29.418 -22.049 16.485 1.00 84.25 403 GLU A CA 1
ATOM 3461 C C . GLU A 1 403 ? -28.660 -21.580 15.233 1.00 84.25 403 GLU A C 1
ATOM 3463 O O . GLU A 1 403 ? -28.079 -20.494 15.226 1.00 84.25 403 GLU A O 1
ATOM 3468 N N . LYS A 1 404 ? -28.729 -22.372 14.161 1.00 85.56 404 LYS A N 1
ATOM 3469 C CA . LYS A 1 404 ? -28.171 -22.064 12.845 1.00 85.56 404 LYS A CA 1
ATOM 3470 C C . LYS A 1 404 ? -29.227 -22.366 11.775 1.00 85.56 404 LYS A C 1
ATOM 3472 O O . LYS A 1 404 ? -29.898 -23.395 11.897 1.00 85.56 404 LYS A O 1
ATOM 3477 N N . PRO A 1 405 ? -29.395 -21.509 10.757 1.00 91.00 405 PRO A N 1
ATOM 3478 C CA . PRO A 1 405 ? -30.262 -21.800 9.625 1.00 91.00 405 PRO A CA 1
ATOM 3479 C C . PRO A 1 405 ? -29.615 -22.781 8.632 1.00 91.00 405 PRO A C 1
ATOM 3481 O O . PRO A 1 405 ? -28.393 -22.952 8.580 1.00 91.00 405 PRO A O 1
ATOM 3484 N N . TYR A 1 406 ? -30.460 -23.410 7.819 1.00 92.06 406 TYR A N 1
ATOM 3485 C CA . TYR A 1 406 ? -30.082 -24.309 6.733 1.00 92.06 406 TYR A CA 1
ATOM 3486 C C . TYR A 1 406 ? -30.329 -23.643 5.373 1.00 92.06 406 TYR A C 1
ATOM 3488 O O . TYR A 1 406 ? -31.385 -23.051 5.141 1.00 92.06 406 TYR A O 1
ATOM 3496 N N . ARG A 1 407 ? -29.371 -23.788 4.451 1.00 89.50 407 ARG A N 1
ATOM 3497 C CA . ARG A 1 407 ? -29.455 -23.292 3.071 1.00 89.50 407 ARG A CA 1
ATOM 3498 C C . ARG A 1 407 ? -30.692 -23.856 2.364 1.00 89.50 407 ARG A C 1
ATOM 3500 O O . ARG A 1 407 ? -31.036 -25.025 2.541 1.00 89.50 407 ARG A O 1
ATOM 3507 N N . GLY A 1 408 ? -31.325 -23.036 1.528 1.00 83.50 408 GLY A N 1
ATOM 3508 C CA . GLY A 1 408 ? -32.504 -23.408 0.737 1.00 83.50 408 GLY A CA 1
ATOM 3509 C C . GLY A 1 408 ? -33.831 -23.452 1.503 1.00 83.50 408 GLY A C 1
ATOM 3510 O O . GLY A 1 408 ? -34.872 -23.583 0.867 1.00 83.50 408 GLY A O 1
ATOM 3511 N N . VAL A 1 409 ? -33.827 -23.298 2.832 1.00 86.56 409 VAL A N 1
ATOM 3512 C CA . VAL A 1 409 ? -35.053 -23.120 3.627 1.00 86.56 409 VAL A CA 1
ATOM 3513 C C . VAL A 1 409 ? -35.286 -21.634 3.881 1.00 86.56 409 VAL A C 1
ATOM 3515 O O . VAL A 1 409 ? -34.337 -20.880 4.067 1.00 86.56 409 VAL A O 1
ATOM 3518 N N . ASN A 1 410 ? -36.546 -21.210 3.928 1.00 84.69 410 ASN A N 1
ATOM 3519 C CA . ASN A 1 410 ? -36.921 -19.839 4.259 1.00 84.69 410 ASN A CA 1
ATOM 3520 C C . ASN A 1 410 ? -36.471 -19.508 5.698 1.00 84.69 410 ASN A C 1
ATOM 3522 O O . ASN A 1 410 ? -36.874 -20.191 6.647 1.00 84.69 410 ASN A O 1
ATOM 3526 N N . TYR A 1 411 ? -35.649 -18.472 5.875 1.00 87.62 411 TYR A N 1
ATOM 3527 C CA . TYR A 1 411 ? -35.200 -17.994 7.186 1.00 87.62 411 TYR A CA 1
ATOM 3528 C C . TYR A 1 411 ? -35.178 -16.462 7.257 1.00 87.62 411 TYR A C 1
ATOM 3530 O O . TYR A 1 411 ? -35.122 -15.770 6.245 1.00 87.62 411 TYR A O 1
ATOM 3538 N N . GLU A 1 412 ? -35.214 -15.947 8.480 1.00 87.38 412 GLU A N 1
ATOM 3539 C CA . GLU A 1 412 ? -35.166 -14.532 8.838 1.00 87.38 412 GLU A CA 1
ATOM 3540 C C . GLU A 1 412 ? -33.959 -14.280 9.748 1.00 87.38 412 GLU A C 1
ATOM 3542 O O . GLU A 1 412 ? -33.689 -15.054 10.676 1.00 87.38 412 GLU A O 1
ATOM 3547 N N . ILE A 1 413 ? -33.268 -13.164 9.511 1.00 88.12 413 ILE A N 1
ATOM 3548 C CA . ILE A 1 413 ? -32.234 -12.630 10.398 1.00 88.12 413 ILE A CA 1
ATOM 3549 C C . ILE A 1 413 ? -32.813 -11.409 11.113 1.00 88.12 413 ILE A C 1
ATOM 3551 O O . ILE A 1 413 ? -33.063 -10.373 10.502 1.00 88.12 413 ILE A O 1
ATOM 3555 N N . GLY A 1 414 ? -33.020 -11.532 12.422 1.00 88.81 414 GLY A N 1
ATOM 3556 C CA . GLY A 1 414 ? -33.333 -10.404 13.288 1.00 88.81 414 GLY A CA 1
ATOM 3557 C C . GLY A 1 414 ? -32.046 -9.723 13.733 1.00 88.81 414 GLY A C 1
ATOM 3558 O O . GLY A 1 414 ? -31.221 -10.348 14.397 1.00 88.81 414 GLY A O 1
ATOM 3559 N N . PHE A 1 415 ? -31.870 -8.447 13.394 1.00 91.31 415 PHE A N 1
ATOM 3560 C CA . PHE A 1 415 ? -30.830 -7.611 13.988 1.00 91.31 415 PHE A CA 1
ATOM 3561 C C . PHE A 1 415 ? -31.337 -7.052 15.324 1.00 91.31 415 PHE A C 1
ATOM 3563 O O . PHE A 1 415 ? -32.209 -6.189 15.360 1.00 91.31 415 PHE A O 1
ATOM 3570 N N . ASP A 1 416 ? -30.799 -7.560 16.433 1.00 89.75 416 ASP A N 1
ATOM 3571 C CA . ASP A 1 416 ? -31.187 -7.161 17.792 1.00 89.75 416 ASP A CA 1
ATOM 3572 C C . ASP A 1 416 ? -30.472 -5.873 18.266 1.00 89.75 416 ASP A C 1
ATOM 3574 O O . ASP A 1 416 ? -30.760 -5.373 19.355 1.00 89.75 416 ASP A O 1
ATOM 3578 N N . GLY A 1 417 ? -29.552 -5.325 17.458 1.00 91.56 417 GLY A N 1
ATOM 3579 C CA . GLY A 1 417 ? -28.899 -4.030 17.671 1.00 91.56 417 GLY A CA 1
ATOM 3580 C C . GLY A 1 417 ? -27.396 -4.095 17.979 1.00 91.56 417 GLY A C 1
ATOM 3581 O O . GLY A 1 417 ? -26.753 -5.144 17.907 1.00 91.56 417 GLY A O 1
ATOM 3582 N N . LEU A 1 418 ? -26.822 -2.935 18.322 1.00 93.69 418 LEU A N 1
ATOM 3583 C CA . LEU A 1 418 ? -25.408 -2.772 18.684 1.00 93.69 418 LEU A CA 1
ATOM 3584 C C . LEU A 1 418 ? -25.241 -2.620 20.199 1.00 93.69 418 LEU A C 1
ATOM 3586 O O . LEU A 1 418 ? -25.636 -1.602 20.769 1.00 93.69 418 LEU A O 1
ATOM 3590 N N . ILE A 1 419 ? -24.592 -3.586 20.850 1.00 92.44 419 ILE A N 1
ATOM 3591 C CA . ILE A 1 419 ? -24.281 -3.503 22.282 1.00 92.44 419 ILE A CA 1
ATOM 3592 C C . ILE A 1 419 ? -22.927 -2.799 22.447 1.00 92.44 419 ILE A C 1
ATOM 3594 O O . ILE A 1 419 ? -21.923 -3.325 21.960 1.00 92.44 419 ILE A O 1
ATOM 3598 N N . PRO A 1 420 ? -22.853 -1.627 23.107 1.00 92.44 420 PRO A N 1
ATOM 3599 C CA . PRO A 1 420 ? -21.592 -0.919 23.305 1.00 92.44 420 PRO A CA 1
ATOM 3600 C C . PRO A 1 420 ? -20.685 -1.690 24.262 1.00 92.44 420 PRO A C 1
ATOM 3602 O O . PRO A 1 420 ? -21.129 -2.159 25.313 1.00 92.44 420 PRO A O 1
ATOM 3605 N N . VAL A 1 421 ? -19.397 -1.776 23.934 1.00 90.25 421 VAL A N 1
ATOM 3606 C CA . VAL A 1 421 ? -18.396 -2.350 24.839 1.00 90.25 421 VAL A CA 1
ATOM 3607 C C . VAL A 1 421 ? -17.819 -1.233 25.718 1.00 90.25 421 VAL A C 1
ATOM 3609 O O . VAL A 1 421 ? -17.588 -0.117 25.247 1.00 90.25 421 VAL A O 1
ATOM 3612 N N . SER A 1 422 ? -17.665 -1.497 27.021 1.00 80.00 422 SER A N 1
ATOM 3613 C CA . SER A 1 422 ? -17.402 -0.457 28.031 1.00 80.00 422 SER A CA 1
ATOM 3614 C C . SER A 1 422 ? -16.136 0.353 27.739 1.00 80.00 422 SER A C 1
ATOM 3616 O O . SER A 1 422 ? -15.087 -0.216 27.463 1.00 80.00 422 SER A O 1
ATOM 3618 N N . ARG A 1 423 ? -16.207 1.687 27.866 1.00 60.06 423 ARG A N 1
ATOM 3619 C CA . ARG A 1 423 ? -15.069 2.589 27.590 1.00 60.06 423 ARG A CA 1
ATOM 3620 C C . ARG A 1 423 ? -13.864 2.388 28.511 1.00 60.06 423 ARG A C 1
ATOM 3622 O O . ARG A 1 423 ? -12.774 2.803 28.132 1.00 60.06 423 ARG A O 1
ATOM 3629 N N . ASN A 1 424 ? -14.043 1.747 29.665 1.00 55.66 424 ASN A N 1
ATOM 3630 C CA . ASN A 1 424 ? -12.941 1.341 30.540 1.00 55.66 424 ASN A CA 1
ATOM 3631 C C . ASN A 1 424 ? -12.339 0.016 30.023 1.00 55.66 424 ASN A C 1
ATOM 3633 O O . ASN A 1 424 ? -12.420 -1.029 30.677 1.00 55.66 424 ASN A O 1
ATOM 3637 N N . PHE A 1 425 ? -11.809 0.082 28.797 1.00 51.31 425 PHE A N 1
ATOM 3638 C CA . PHE A 1 425 ? -11.006 -0.953 28.142 1.00 51.31 425 PHE A CA 1
ATOM 3639 C C . PHE A 1 425 ? -9.604 -1.046 28.755 1.00 51.31 425 PHE A C 1
ATOM 3641 O O . PHE A 1 425 ? -9.088 -0.005 29.204 1.00 51.31 425 PHE A O 1
#

Sequence (425 aa):
MYGFIAVLSLCLLWHFWFYDLLYYNTYIFPWRRDDFETDLVRDWLPVFIALVSLLFFPLWLDDKRTNLKWELQREHHERYWKYREDVRIREQEAQREKWAAEHKQQESEIEESKQQRAAERKEREEQLRQWEAENREWEERRRRENEESKRKAEARKMRHHDFQIARKRAVRQINDLLERADRKALMGHCYMLTSAAEETTFEDFSFVYGNQTFAVRLSFDEIFLRGGMRLQRYPDFDSEADVGIHREAFVNRCLRNGLVPCLFILTPDGMQPVDATGWNLRHAVTEESLVPSSLVVPRLVEMSSWELNTQMALYVMEYLRDEHPKAKLHRDKGLDGDEILWYKKKNRWEWILLRRVPKLTTINSKYTDWIKLHYPSLRNKPGYVAQFTYSQQNSRGRMIKVEKPYRGVNYEIGFDGLIPVSRNF

Nearest PDB structures (foldseek):
  5j3p-assembly2_B  TM=3.065E-01  e=7.368E-01  Homo sapiens

Radius of gyration: 61.6 Å; Cα contacts (8 Å, |Δi|>4): 462; chains: 1; bounding box: 169×100×58 Å

Secondary structure (DSSP, 8-state):
-TT--S----GGGGSTTSGGG---STTS---STTS---------TT------------S-SBHHHHHHHHHHHHHHHHHHHHHHHHHHHHHHHHHHHHHHHHHHHHHHHHHHHHHHHHHHHHHHHHHHHHHHHHHHHHHHHHHHHHHHHHHHHHHHHHHHHHHHHHHHHHHHHHHHHHHHHHTT-SS---EEE---SSS--SSSEEEEETTEEEEEEEEE-STTTSTT------TT--SHHHHHHHHHHHHHHHHHTT-EEEEEEE-TTTT-BS--STT-EEETTT-PBP-GGGT--SS-EEPPHHHHHHHHHHHHHHHHHHH-TT-EEEEEE-STT-EEEEEEETTEEEEEEE----S-SS--HHHHHHHHHH-GGGTTS-EEEEEEEEEEE-TTS-EEE-SS-EETS-EEEEEEEEEEPPS--